Protein AF-A0A9E0HEN8-F1 (afdb_monomer)

Foldseek 3Di:
DDPQLVLLLLLLVLQLVQCVVPCLLQVQLNLLSVLLNVLSVPDPDVVSSCQQCLNVFSNVLSLLLSLLLLQLVVCQVLQLLLSLVLSLLLNVLSVVDQHPVCNVVSNVVSNVVSVVSVVVSVLQLLLLLLLQLLLLQQVFPPDPCSVVVSVVSLVSSQQLLLQLVPPDPPDQLVSQLVSCPRSSNVLLAPDPDLLSSLSSVSSCVRCPPRDDHDHPDGDNSVVSSVVSVVVSVVVSVCSNVRRHDGHPDDFDWLVNVLVVLVCLLVPDDDQQLSVQLNVLSVVLSVPPPVPTGNSNSSSRCLNVLSVLSNLLRSVLSVLVVQCVVCVQAPDPQSVVLSVVLVVQSVSRRDSSSSSSSSVVSVSSVVSVVSHLSCLQSHLCSQVLSLLLVVLDVVSVVSNVVSLVSSCSNNDLDCCVCVPPLNLVLLQLLFDDDPPQVRHPPSSVVSNVSSVSNCVRPVPPTQHSVNSSVVSVVSSPPDDDDDPDADDDPNDGDPPVVSPDDPPDDDPDPDDDDDDDD

Structure (mmCIF, N/CA/C/O backbone):
data_AF-A0A9E0HEN8-F1
#
_entry.id   AF-A0A9E0HEN8-F1
#
loop_
_atom_site.group_PDB
_atom_site.id
_atom_site.type_symbol
_atom_site.label_atom_id
_atom_site.label_alt_id
_atom_site.label_comp_id
_atom_site.label_asym_id
_atom_site.label_entity_id
_atom_site.label_seq_id
_atom_site.pdbx_PDB_ins_code
_atom_site.Cartn_x
_atom_site.Cartn_y
_atom_site.Cartn_z
_atom_site.occupancy
_atom_site.B_iso_or_equiv
_atom_site.auth_seq_id
_atom_site.auth_comp_id
_atom_site.auth_asym_id
_atom_site.auth_atom_id
_atom_site.pdbx_PDB_model_num
ATOM 1 N N . MET A 1 1 ? 23.221 -12.066 -31.548 1.00 74.56 1 MET A N 1
ATOM 2 C CA . MET A 1 1 ? 22.450 -11.190 -30.637 1.00 74.56 1 MET A CA 1
ATOM 3 C C . MET A 1 1 ? 23.371 -10.769 -29.507 1.00 74.56 1 MET A C 1
ATOM 5 O O . MET A 1 1 ? 23.983 -11.650 -28.917 1.00 74.56 1 MET A O 1
ATOM 9 N N . HIS A 1 2 ? 23.525 -9.465 -29.262 1.00 90.44 2 HIS A N 1
ATOM 10 C CA . HIS A 1 2 ? 24.401 -8.947 -28.205 1.00 90.44 2 HIS A CA 1
ATOM 11 C C . HIS A 1 2 ? 23.978 -9.501 -26.824 1.00 90.44 2 HIS A C 1
ATOM 13 O O . HIS A 1 2 ? 22.771 -9.496 -26.555 1.00 90.44 2 HIS A O 1
ATOM 19 N N . PRO A 1 3 ? 24.902 -9.958 -25.950 1.00 90.31 3 PRO A N 1
ATOM 20 C CA . PRO A 1 3 ? 24.558 -10.541 -24.646 1.00 90.31 3 PRO A CA 1
ATOM 21 C C . PRO A 1 3 ? 23.656 -9.646 -23.788 1.00 90.31 3 PRO A C 1
ATOM 23 O O . PRO A 1 3 ? 22.606 -10.096 -23.345 1.00 90.31 3 PRO A O 1
ATOM 26 N N . ALA A 1 4 ? 23.978 -8.353 -23.665 1.00 91.25 4 ALA A N 1
ATOM 27 C CA . ALA A 1 4 ? 23.148 -7.399 -22.920 1.00 91.25 4 ALA A CA 1
ATOM 28 C C . ALA A 1 4 ? 21.708 -7.280 -23.460 1.00 91.25 4 ALA A C 1
ATOM 30 O O . ALA A 1 4 ? 20.762 -7.220 -22.682 1.00 91.25 4 ALA A O 1
ATOM 31 N N . LEU A 1 5 ? 21.508 -7.328 -24.785 1.00 94.31 5 LEU A N 1
ATOM 32 C CA . LEU A 1 5 ? 20.167 -7.266 -25.377 1.00 94.31 5 LEU A CA 1
ATOM 33 C C . LEU A 1 5 ? 19.386 -8.574 -25.167 1.00 94.31 5 LEU A C 1
ATOM 35 O O . LEU A 1 5 ? 18.181 -8.541 -24.922 1.00 94.31 5 LEU A O 1
ATOM 39 N N . ARG A 1 6 ? 20.063 -9.731 -25.225 1.00 96.12 6 ARG A N 1
ATOM 40 C CA . ARG A 1 6 ? 19.469 -11.026 -24.845 1.00 96.12 6 ARG A CA 1
ATOM 41 C C . ARG A 1 6 ? 18.992 -10.988 -23.396 1.00 96.12 6 ARG A C 1
ATOM 43 O O . ARG A 1 6 ? 17.857 -11.363 -23.118 1.00 96.12 6 ARG A O 1
ATOM 50 N N . ASP A 1 7 ? 19.858 -10.543 -22.496 1.00 96.25 7 ASP A N 1
ATOM 51 C CA . ASP A 1 7 ? 19.589 -10.540 -21.063 1.00 96.25 7 ASP A CA 1
ATOM 52 C C . ASP A 1 7 ? 18.514 -9.501 -20.698 1.00 96.25 7 ASP A C 1
ATOM 54 O O . ASP A 1 7 ? 17.662 -9.770 -19.857 1.00 96.25 7 ASP A O 1
ATOM 58 N N . HIS A 1 8 ? 18.458 -8.369 -21.408 1.00 95.88 8 HIS A N 1
ATOM 59 C CA . HIS A 1 8 ? 17.358 -7.408 -21.305 1.00 95.88 8 HIS A CA 1
ATOM 60 C C . HIS A 1 8 ? 16.007 -8.019 -21.705 1.00 95.88 8 HIS A C 1
ATOM 62 O O . HIS A 1 8 ? 15.035 -7.903 -20.964 1.00 95.88 8 HIS A O 1
ATOM 68 N N . ARG A 1 9 ? 15.937 -8.741 -22.832 1.00 97.31 9 ARG A N 1
ATOM 69 C CA . ARG A 1 9 ? 14.707 -9.441 -23.250 1.00 97.31 9 ARG A CA 1
ATOM 70 C C . ARG A 1 9 ? 14.284 -10.511 -22.241 1.00 97.31 9 ARG A C 1
ATOM 72 O O . ARG A 1 9 ? 13.097 -10.644 -21.960 1.00 97.31 9 ARG A O 1
ATOM 79 N N . ARG A 1 10 ? 15.247 -11.244 -21.670 1.00 97.56 10 ARG A N 1
ATOM 80 C CA . ARG A 1 10 ? 14.995 -12.206 -20.587 1.00 97.56 10 ARG A CA 1
ATOM 81 C C . ARG A 1 10 ? 14.418 -11.509 -19.354 1.00 97.56 10 ARG A C 1
ATOM 83 O O . ARG A 1 10 ? 13.423 -11.979 -18.815 1.00 97.56 10 ARG A O 1
ATOM 90 N N . TYR A 1 11 ? 14.993 -10.378 -18.948 1.00 97.56 11 TYR A N 1
ATOM 91 C CA . TYR A 1 11 ? 14.490 -9.598 -17.820 1.00 97.56 11 TYR A CA 1
ATOM 92 C C . TYR A 1 11 ? 13.046 -9.130 -18.039 1.00 97.56 11 TYR A C 1
ATOM 94 O O . TYR A 1 11 ? 12.200 -9.337 -17.175 1.00 97.56 11 TYR A O 1
ATOM 102 N N . LEU A 1 12 ? 12.725 -8.594 -19.221 1.00 98.06 12 LEU A N 1
ATOM 103 C CA . LEU A 1 12 ? 11.354 -8.197 -19.567 1.00 98.06 12 LEU A CA 1
ATOM 104 C C . LEU A 1 12 ? 10.369 -9.374 -19.530 1.00 98.06 12 LEU A C 1
ATOM 106 O O . LEU A 1 12 ? 9.242 -9.224 -19.053 1.00 98.06 12 LEU A O 1
ATOM 110 N N . ALA A 1 13 ? 10.788 -10.554 -19.995 1.00 98.25 13 ALA A N 1
ATOM 111 C CA . ALA A 1 13 ? 9.976 -11.764 -19.915 1.00 98.25 13 ALA A CA 1
A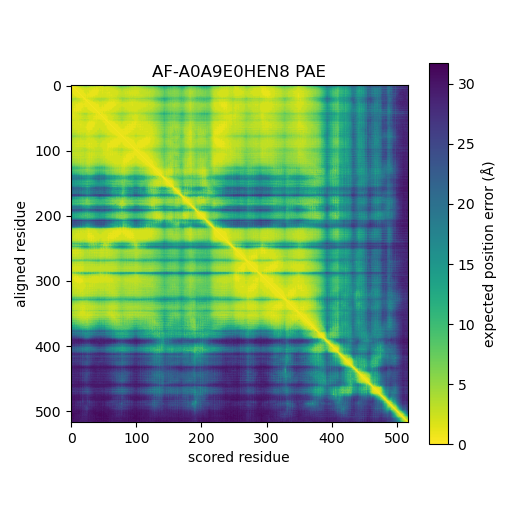TOM 112 C C . ALA A 1 13 ? 9.740 -12.202 -18.459 1.00 98.25 13 ALA A C 1
ATOM 114 O O . ALA A 1 13 ? 8.614 -12.548 -18.110 1.00 98.25 13 ALA A O 1
ATOM 115 N N . ALA A 1 14 ? 10.766 -12.130 -17.605 1.00 97.56 14 ALA A N 1
ATOM 116 C CA . ALA A 1 14 ? 10.650 -12.432 -16.180 1.00 97.56 14 ALA A CA 1
ATOM 117 C C . ALA A 1 14 ? 9.677 -11.475 -15.471 1.00 97.56 14 ALA A C 1
ATOM 119 O O . ALA A 1 14 ? 8.784 -11.928 -14.758 1.00 97.56 14 ALA A O 1
ATOM 120 N N . LEU A 1 15 ? 9.784 -10.167 -15.733 1.00 97.00 15 LEU A N 1
ATOM 121 C CA . LEU A 1 15 ? 8.853 -9.163 -15.207 1.00 97.00 15 LEU A CA 1
ATOM 122 C C . LEU A 1 15 ? 7.414 -9.409 -15.674 1.00 97.00 15 LEU A C 1
ATOM 124 O O . LEU A 1 15 ? 6.480 -9.332 -14.881 1.00 97.00 15 LEU A O 1
ATOM 128 N N . THR A 1 16 ? 7.236 -9.746 -16.954 1.00 98.00 16 THR A N 1
ATOM 129 C CA . THR A 1 16 ? 5.915 -10.061 -17.516 1.00 98.00 16 THR A CA 1
ATOM 130 C C . THR A 1 16 ? 5.322 -11.299 -16.852 1.00 98.00 16 THR A C 1
ATOM 132 O O . THR A 1 16 ? 4.150 -11.293 -16.494 1.00 98.00 16 THR A O 1
ATOM 135 N N . ALA A 1 17 ? 6.124 -12.345 -16.644 1.00 96.94 17 ALA A N 1
ATOM 136 C CA . ALA A 1 17 ? 5.682 -13.563 -15.974 1.00 96.94 17 ALA A CA 1
ATOM 137 C C . ALA A 1 17 ? 5.299 -13.320 -14.505 1.00 96.94 17 ALA A C 1
ATOM 139 O O . ALA A 1 17 ? 4.325 -13.909 -14.038 1.00 96.94 17 ALA A O 1
ATOM 140 N N . ALA A 1 18 ? 6.023 -12.448 -13.795 1.00 94.56 18 ALA A N 1
ATOM 141 C CA . ALA A 1 18 ? 5.683 -12.061 -12.428 1.00 94.56 18 ALA A CA 1
ATOM 142 C C . ALA A 1 18 ? 4.347 -11.296 -12.374 1.00 94.56 18 ALA A C 1
ATOM 144 O O . ALA A 1 18 ? 3.467 -11.657 -11.600 1.00 94.56 18 ALA A O 1
ATOM 145 N N . ALA A 1 19 ? 4.154 -10.306 -13.252 1.00 94.50 19 ALA A N 1
ATOM 146 C CA . ALA A 1 19 ? 2.937 -9.491 -13.303 1.00 94.50 19 ALA A CA 1
ATOM 147 C C . ALA A 1 19 ? 1.709 -10.224 -13.891 1.00 94.50 19 ALA A C 1
ATOM 149 O O . ALA A 1 19 ? 0.567 -9.849 -13.635 1.00 94.50 19 ALA A O 1
ATOM 150 N N . ALA A 1 20 ? 1.908 -11.281 -14.684 1.00 93.25 20 ALA A N 1
ATOM 151 C CA . ALA A 1 20 ? 0.817 -12.007 -15.338 1.00 93.25 20 ALA A CA 1
ATOM 152 C C . ALA A 1 20 ? -0.076 -12.809 -14.373 1.00 93.25 20 ALA A C 1
ATOM 154 O O . ALA A 1 20 ? -1.171 -13.204 -14.773 1.00 93.25 20 ALA A O 1
ATOM 155 N N . GLY A 1 21 ? 0.368 -13.052 -13.132 1.00 88.94 21 GLY A N 1
ATOM 156 C CA . GLY A 1 21 ? -0.444 -13.718 -12.108 1.00 88.94 21 GLY A CA 1
ATOM 157 C C . GLY A 1 21 ? -1.669 -12.901 -11.685 1.00 88.94 21 GLY A C 1
ATOM 158 O O . GLY A 1 21 ? -2.713 -13.478 -11.402 1.00 88.94 21 GLY A O 1
ATOM 159 N N . GLU A 1 22 ? -1.562 -11.569 -11.726 1.00 89.88 22 GLU A N 1
ATOM 160 C CA . GLU A 1 22 ? -2.592 -10.625 -11.272 1.00 89.88 22 GLU A CA 1
ATOM 161 C C . GLU A 1 22 ? -2.809 -9.494 -12.304 1.00 89.88 22 GLU A C 1
ATOM 163 O O . GLU A 1 22 ? -2.534 -8.318 -12.046 1.00 89.88 22 GLU A O 1
ATOM 168 N N . PRO A 1 23 ? -3.312 -9.802 -13.514 1.00 89.56 23 PRO A N 1
ATOM 169 C CA . PRO A 1 23 ? -3.282 -8.873 -14.648 1.00 89.56 23 PRO A CA 1
ATOM 170 C C . PRO A 1 23 ? -4.158 -7.624 -14.471 1.00 89.56 23 PRO A C 1
ATOM 172 O O . PRO A 1 23 ? -3.916 -6.605 -15.115 1.00 89.56 23 PRO A O 1
ATOM 175 N N . LEU A 1 24 ? -5.183 -7.684 -13.613 1.00 87.94 24 LEU A N 1
ATOM 176 C CA . LEU A 1 24 ? -6.015 -6.521 -13.281 1.00 87.94 24 LEU A CA 1
ATOM 177 C C . LEU A 1 24 ? -5.297 -5.551 -12.339 1.00 87.94 24 LEU A C 1
ATOM 179 O O . LEU A 1 24 ? -5.500 -4.337 -12.436 1.00 87.94 24 LEU A O 1
ATOM 183 N N . THR A 1 25 ? -4.469 -6.089 -11.444 1.00 88.62 25 THR A N 1
ATOM 184 C CA . THR A 1 25 ? -3.629 -5.314 -10.529 1.00 88.62 25 THR A CA 1
ATOM 185 C C . THR A 1 25 ? -2.500 -4.645 -11.298 1.00 88.62 25 THR A C 1
ATOM 187 O O . THR A 1 25 ? -2.259 -3.466 -11.085 1.00 88.62 25 THR A O 1
ATOM 190 N N . HIS A 1 26 ? -1.897 -5.357 -12.255 1.00 94.38 26 HIS A N 1
ATOM 191 C CA . HIS A 1 26 ? -0.709 -4.916 -13.001 1.00 94.38 26 HIS A CA 1
ATOM 192 C C . HIS A 1 26 ? -1.011 -4.384 -14.409 1.00 94.38 26 HIS A C 1
ATOM 194 O O . HIS A 1 26 ? -0.196 -4.502 -15.327 1.00 94.38 26 HIS A O 1
ATOM 200 N N . ALA A 1 27 ? -2.211 -3.851 -14.639 1.00 96.19 27 ALA A N 1
ATOM 201 C CA . ALA A 1 27 ? -2.672 -3.497 -15.982 1.00 96.19 27 ALA A CA 1
ATOM 202 C C . ALA A 1 27 ? -1.801 -2.419 -16.661 1.00 96.19 27 ALA A C 1
ATOM 204 O O . ALA A 1 27 ? -1.588 -2.466 -17.877 1.00 96.19 27 ALA A O 1
ATOM 205 N N . ASN A 1 28 ? -1.306 -1.433 -15.906 1.00 97.75 28 ASN A N 1
ATOM 206 C CA . ASN A 1 28 ? -0.424 -0.389 -16.430 1.00 97.75 28 ASN A CA 1
ATOM 207 C C . ASN A 1 28 ? 0.998 -0.909 -16.648 1.00 97.75 28 ASN A C 1
ATOM 209 O O . ASN A 1 28 ? 1.594 -0.647 -17.695 1.00 97.75 28 ASN A O 1
ATOM 213 N N . GLN A 1 29 ? 1.520 -1.675 -15.694 1.00 97.12 29 GLN A N 1
ATOM 214 C CA . GLN A 1 29 ? 2.830 -2.305 -15.765 1.00 97.12 29 GLN A CA 1
ATOM 215 C C . GLN A 1 29 ? 2.923 -3.262 -16.959 1.00 97.12 29 GLN A C 1
ATOM 217 O O . GLN A 1 29 ? 3.885 -3.192 -17.719 1.00 97.12 29 GLN A O 1
ATOM 222 N N . LEU A 1 30 ? 1.909 -4.102 -17.189 1.00 98.12 30 LEU A N 1
ATOM 223 C CA . LEU A 1 30 ? 1.854 -5.019 -18.331 1.00 98.12 30 LEU A CA 1
ATOM 224 C C . LEU A 1 30 ? 1.799 -4.276 -19.673 1.00 98.12 30 LEU A C 1
ATOM 226 O O . LEU A 1 30 ? 2.466 -4.682 -20.625 1.00 98.12 30 LEU A O 1
ATOM 230 N N . ALA A 1 31 ? 1.060 -3.164 -19.756 1.00 98.06 31 ALA A N 1
ATOM 231 C CA . ALA A 1 31 ? 1.034 -2.332 -20.960 1.00 98.06 31 ALA A CA 1
ATOM 232 C C . ALA A 1 31 ? 2.411 -1.708 -21.253 1.00 98.06 31 ALA A C 1
ATOM 234 O O . ALA A 1 31 ? 2.868 -1.723 -22.399 1.00 98.06 31 ALA A O 1
ATOM 235 N N . ALA A 1 32 ? 3.103 -1.217 -20.221 1.00 97.69 32 ALA A N 1
ATOM 236 C CA . ALA A 1 32 ? 4.467 -0.721 -20.359 1.00 97.69 32 ALA A CA 1
ATOM 237 C C . ALA A 1 32 ? 5.447 -1.841 -20.746 1.00 97.69 32 ALA A C 1
ATOM 239 O O . ALA A 1 32 ? 6.228 -1.664 -21.673 1.00 97.69 32 ALA A O 1
ATOM 240 N N . LEU A 1 33 ? 5.366 -3.023 -20.127 1.00 97.88 33 LEU A N 1
ATOM 241 C CA . LEU A 1 33 ? 6.206 -4.175 -20.481 1.00 97.88 33 LEU A CA 1
ATOM 242 C C . LEU A 1 33 ? 6.021 -4.613 -21.936 1.00 97.88 33 LEU A C 1
ATOM 244 O O . LEU A 1 33 ? 7.002 -4.945 -22.598 1.00 97.88 33 LEU A O 1
ATOM 248 N N . ALA A 1 34 ? 4.795 -4.564 -22.462 1.00 98.06 34 ALA A N 1
ATOM 249 C CA . ALA A 1 34 ? 4.535 -4.845 -23.871 1.00 98.06 34 ALA A CA 1
ATOM 250 C C . ALA A 1 34 ? 5.247 -3.841 -24.799 1.00 98.06 34 ALA A C 1
ATOM 252 O O . ALA A 1 34 ? 5.861 -4.249 -25.789 1.00 98.06 34 ALA A O 1
ATOM 253 N N . ARG A 1 35 ? 5.229 -2.542 -24.457 1.00 97.12 35 ARG A N 1
ATOM 254 C CA . ARG A 1 35 ? 6.011 -1.510 -25.161 1.00 97.12 35 ARG A CA 1
ATOM 255 C C . ARG A 1 35 ? 7.508 -1.810 -25.083 1.00 97.12 35 ARG A C 1
ATOM 257 O O . ARG A 1 35 ? 8.172 -1.830 -26.116 1.00 97.12 35 ARG A O 1
ATOM 264 N N . GLU A 1 36 ? 8.038 -2.063 -23.888 1.00 97.50 36 GLU A N 1
ATOM 265 C CA . GLU A 1 36 ? 9.470 -2.324 -23.695 1.00 97.50 36 GLU A CA 1
ATOM 266 C C . GLU A 1 36 ? 9.933 -3.576 -24.449 1.00 97.50 36 GLU A C 1
ATOM 268 O O . GLU A 1 36 ? 10.997 -3.576 -25.066 1.00 97.50 36 GLU A O 1
ATOM 273 N N . ALA A 1 37 ? 9.111 -4.627 -24.489 1.00 97.69 37 ALA A N 1
ATOM 274 C CA . ALA A 1 37 ? 9.397 -5.828 -25.265 1.00 97.69 37 ALA A CA 1
ATOM 275 C C . ALA A 1 37 ? 9.462 -5.534 -26.773 1.00 97.69 37 ALA A C 1
ATOM 277 O O . ALA A 1 37 ? 10.357 -6.039 -27.456 1.00 97.69 37 ALA A O 1
ATOM 278 N N . ALA A 1 38 ? 8.565 -4.687 -27.292 1.00 97.19 38 ALA A N 1
ATOM 279 C CA . ALA A 1 38 ? 8.594 -4.254 -28.689 1.00 97.19 38 ALA A CA 1
ATOM 280 C C . ALA A 1 38 ? 9.843 -3.410 -29.006 1.00 97.19 38 ALA A C 1
ATOM 282 O O . ALA A 1 38 ? 10.507 -3.654 -30.016 1.00 97.19 38 ALA A O 1
ATOM 283 N N . VAL A 1 39 ? 10.214 -2.481 -28.117 1.00 96.25 39 VAL A N 1
ATOM 284 C CA . VAL A 1 39 ? 11.452 -1.689 -28.225 1.00 96.25 39 VAL A CA 1
ATOM 285 C C . VAL A 1 39 ? 12.677 -2.605 -28.253 1.00 96.25 39 VAL A C 1
ATOM 287 O O . VAL A 1 39 ? 13.503 -2.518 -29.162 1.00 96.25 39 VAL A O 1
ATOM 290 N N . ALA A 1 40 ? 12.767 -3.540 -27.307 1.00 96.44 40 ALA A N 1
ATOM 291 C CA . ALA A 1 40 ? 13.870 -4.486 -27.222 1.00 96.44 40 ALA A CA 1
ATOM 292 C C . ALA A 1 40 ? 13.939 -5.428 -28.431 1.00 96.44 40 ALA A C 1
ATOM 294 O O . ALA A 1 40 ? 15.031 -5.851 -28.816 1.00 96.44 40 ALA A O 1
ATOM 295 N N . ALA A 1 41 ? 12.800 -5.786 -29.031 1.00 96.81 41 ALA A N 1
ATOM 296 C CA . ALA A 1 41 ? 12.740 -6.602 -30.240 1.00 96.81 41 ALA A CA 1
ATOM 297 C C . ALA A 1 41 ? 13.266 -5.850 -31.475 1.00 96.81 41 ALA A C 1
ATOM 299 O O . ALA A 1 41 ? 13.999 -6.442 -32.268 1.00 96.81 41 ALA A O 1
ATOM 300 N N . ALA A 1 42 ? 12.931 -4.562 -31.603 1.00 96.44 42 ALA A N 1
ATOM 301 C CA . ALA A 1 42 ? 13.301 -3.717 -32.738 1.00 96.44 42 ALA A CA 1
ATOM 302 C C . ALA A 1 42 ? 14.726 -3.133 -32.658 1.00 96.44 42 ALA A C 1
ATOM 304 O O . ALA A 1 42 ? 15.290 -2.756 -33.684 1.00 96.44 42 ALA A O 1
ATOM 305 N N . ALA A 1 43 ? 15.313 -3.041 -31.462 1.00 96.50 43 ALA A N 1
ATOM 306 C CA . ALA A 1 43 ? 16.634 -2.451 -31.267 1.00 96.50 43 ALA A CA 1
ATOM 307 C C . ALA A 1 43 ? 17.761 -3.256 -31.945 1.00 96.50 43 ALA A C 1
ATOM 309 O O . ALA A 1 43 ? 17.854 -4.477 -31.799 1.00 96.50 43 ALA A O 1
ATOM 310 N N . ALA A 1 44 ? 18.657 -2.549 -32.642 1.00 95.12 44 ALA A N 1
ATOM 311 C CA . ALA A 1 44 ? 19.827 -3.138 -33.296 1.00 95.12 44 ALA A CA 1
ATOM 312 C C . ALA A 1 44 ? 20.940 -3.519 -32.300 1.00 95.12 44 ALA A C 1
ATOM 314 O O . ALA A 1 44 ? 21.654 -4.503 -32.503 1.00 95.12 44 ALA A O 1
ATOM 315 N N . ASP A 1 45 ? 21.064 -2.759 -31.211 1.00 93.69 45 ASP A N 1
ATOM 316 C CA . ASP A 1 45 ? 22.078 -2.919 -30.171 1.00 93.69 45 ASP A CA 1
ATOM 317 C C . ASP A 1 45 ? 21.547 -2.432 -28.797 1.00 93.69 45 ASP A C 1
ATOM 319 O O . ASP A 1 45 ? 20.444 -1.873 -28.718 1.00 93.69 45 ASP A O 1
ATOM 323 N N . PRO A 1 46 ? 22.277 -2.671 -27.688 1.00 91.81 46 PRO A N 1
ATOM 324 C CA . PRO A 1 46 ? 21.845 -2.244 -26.355 1.00 91.81 46 PRO A CA 1
ATOM 325 C C . PRO A 1 46 ? 21.710 -0.726 -26.195 1.00 91.81 46 PRO A C 1
ATOM 327 O O . PRO A 1 46 ? 20.804 -0.275 -25.498 1.00 91.81 46 PRO A O 1
ATOM 330 N N . ALA A 1 47 ? 22.564 0.070 -26.842 1.00 92.19 47 ALA A N 1
ATOM 331 C CA . ALA A 1 47 ? 22.533 1.526 -26.722 1.00 92.19 47 ALA A CA 1
ATOM 332 C C . ALA A 1 47 ? 21.267 2.105 -27.370 1.00 92.19 47 ALA A C 1
ATOM 334 O O . ALA A 1 47 ? 20.568 2.911 -26.754 1.00 92.19 47 ALA A O 1
ATOM 335 N N . ALA A 1 48 ? 20.916 1.627 -28.566 1.00 93.62 48 ALA A N 1
ATOM 336 C CA . ALA A 1 48 ? 19.668 1.947 -29.246 1.00 93.62 48 ALA A CA 1
ATOM 337 C C . ALA A 1 48 ? 18.449 1.502 -28.423 1.00 93.62 48 ALA A C 1
ATOM 339 O O . ALA A 1 48 ? 17.480 2.251 -28.308 1.00 93.62 48 ALA A O 1
ATOM 340 N N . CYS A 1 49 ? 18.512 0.317 -27.802 1.00 94.56 49 CYS A N 1
ATOM 341 C CA . CYS A 1 49 ? 17.459 -0.170 -26.910 1.00 94.56 49 CYS A CA 1
ATOM 342 C C . CYS A 1 49 ? 17.252 0.774 -25.719 1.00 94.56 49 CYS A C 1
ATOM 344 O O . CYS A 1 49 ? 16.126 1.189 -25.455 1.00 94.56 49 CYS A O 1
ATOM 346 N N . ARG A 1 50 ? 18.330 1.158 -25.026 1.00 92.69 50 ARG A N 1
ATOM 347 C CA . ARG A 1 50 ? 18.271 2.075 -23.878 1.00 92.69 50 ARG A CA 1
ATOM 348 C C . ARG A 1 50 ? 17.743 3.449 -24.263 1.00 92.69 50 ARG A C 1
ATOM 350 O O . ARG A 1 50 ? 16.864 3.967 -23.580 1.00 92.69 50 ARG A O 1
ATOM 357 N N . ALA A 1 51 ? 18.228 4.004 -25.373 1.00 92.50 51 ALA A N 1
ATOM 358 C CA . ALA A 1 51 ? 17.781 5.297 -25.880 1.00 92.50 51 ALA A CA 1
ATOM 359 C C . ALA A 1 51 ? 16.287 5.300 -26.239 1.00 92.50 51 ALA A C 1
ATOM 361 O O . ALA A 1 51 ? 15.593 6.262 -25.930 1.00 92.50 51 ALA A O 1
ATOM 362 N N . ALA A 1 52 ? 15.776 4.225 -26.850 1.00 93.44 52 ALA A N 1
ATOM 363 C CA . ALA A 1 52 ? 14.360 4.096 -27.203 1.00 93.44 52 ALA A CA 1
ATOM 364 C C . ALA A 1 52 ? 13.454 3.761 -25.995 1.00 93.44 52 ALA A C 1
ATOM 366 O O . ALA A 1 52 ? 12.286 4.159 -25.944 1.00 93.44 52 ALA A O 1
ATOM 367 N N . SER A 1 53 ? 13.992 3.034 -25.015 1.00 93.25 53 SER A N 1
ATOM 368 C CA . SER A 1 53 ? 13.298 2.655 -23.782 1.00 93.25 53 SER A CA 1
ATOM 369 C C . SER A 1 53 ? 13.195 3.822 -22.793 1.00 93.25 53 SER A C 1
ATOM 371 O O . SER A 1 53 ? 12.179 3.963 -22.117 1.00 93.25 53 SER A O 1
ATOM 373 N N . GLY A 1 54 ? 14.220 4.680 -22.726 1.00 93.44 54 GLY A N 1
ATOM 374 C CA . GLY A 1 54 ? 14.372 5.644 -21.635 1.00 93.44 54 GLY A CA 1
ATOM 375 C C . GLY A 1 54 ? 14.718 4.939 -20.320 1.00 93.44 54 GLY A C 1
ATOM 376 O O . GLY A 1 54 ? 14.155 5.265 -19.281 1.00 93.44 54 GLY A O 1
ATOM 377 N N . ASP A 1 55 ? 15.579 3.916 -20.383 1.00 92.12 55 ASP A N 1
ATOM 378 C CA . ASP A 1 55 ? 15.961 3.063 -19.246 1.00 92.12 55 ASP A CA 1
ATOM 379 C C . ASP A 1 55 ? 14.755 2.491 -18.464 1.00 92.12 55 ASP A C 1
ATOM 381 O O . ASP A 1 55 ? 14.710 2.552 -17.236 1.00 92.12 55 ASP A O 1
ATOM 385 N N . LEU A 1 56 ? 13.760 1.926 -19.159 1.00 93.62 56 LEU A N 1
ATOM 386 C CA . LEU A 1 56 ? 12.559 1.316 -18.561 1.00 93.62 56 LEU A CA 1
ATOM 387 C C . LEU A 1 56 ? 11.711 2.281 -17.714 1.00 93.62 56 LEU A C 1
ATOM 389 O O . LEU A 1 56 ? 10.998 1.861 -16.799 1.00 93.62 56 LEU A O 1
ATOM 393 N N . PHE A 1 57 ? 11.767 3.581 -18.000 1.00 94.88 57 PHE A N 1
ATOM 394 C CA . PHE A 1 57 ? 11.025 4.576 -17.233 1.00 94.88 57 PHE A CA 1
ATOM 395 C C . PHE A 1 57 ? 9.504 4.355 -17.261 1.00 94.88 57 PHE A C 1
ATOM 397 O O . PHE A 1 57 ? 8.859 4.393 -16.214 1.00 94.88 57 PHE A O 1
ATOM 404 N N . GLU A 1 58 ? 8.926 4.038 -18.425 1.00 96.19 58 GLU A N 1
ATOM 405 C CA . GLU A 1 58 ? 7.481 3.778 -18.527 1.00 96.19 58 GLU A CA 1
ATOM 406 C C . GLU A 1 58 ? 7.057 2.530 -17.743 1.00 96.19 58 GLU A C 1
ATOM 408 O O . GLU A 1 58 ? 5.952 2.491 -17.205 1.00 96.19 58 GLU A O 1
ATOM 413 N N . TYR A 1 59 ? 7.938 1.532 -17.613 1.00 95.50 59 TYR A N 1
ATOM 414 C CA . TYR A 1 59 ? 7.701 0.377 -16.746 1.00 95.50 59 TYR A CA 1
ATOM 415 C C . TYR A 1 59 ? 7.623 0.789 -15.269 1.00 95.50 59 TYR A C 1
ATOM 417 O O . TYR A 1 59 ? 6.671 0.418 -14.579 1.00 95.50 59 TYR A O 1
ATOM 425 N N . ALA A 1 60 ? 8.583 1.592 -14.795 1.00 94.38 60 ALA A N 1
ATOM 426 C CA . ALA A 1 60 ? 8.595 2.086 -13.418 1.00 94.38 60 ALA A CA 1
ATOM 427 C C . ALA A 1 60 ? 7.356 2.945 -13.116 1.00 94.38 60 ALA A C 1
ATOM 429 O O . ALA A 1 60 ? 6.695 2.747 -12.094 1.00 94.38 60 ALA A O 1
ATOM 430 N N . ARG A 1 61 ? 6.991 3.843 -14.041 1.00 96.44 61 ARG A N 1
ATOM 431 C CA . ARG A 1 61 ? 5.762 4.635 -13.940 1.00 96.44 61 ARG A CA 1
ATOM 432 C C . ARG A 1 61 ? 4.524 3.738 -13.929 1.00 96.44 61 ARG A C 1
ATOM 434 O O . ARG A 1 61 ? 3.672 3.919 -13.068 1.00 96.44 61 ARG A O 1
ATOM 441 N N . GLY A 1 62 ? 4.427 2.761 -14.832 1.00 96.88 62 GLY A N 1
ATOM 442 C CA . GLY A 1 62 ? 3.296 1.832 -14.909 1.00 96.88 62 GLY A CA 1
ATOM 443 C C . GLY A 1 62 ? 3.047 1.092 -13.594 1.00 96.88 62 GLY A C 1
ATOM 444 O O . GLY A 1 62 ? 1.925 1.111 -13.092 1.00 96.88 62 GLY A O 1
ATOM 445 N N . ALA A 1 63 ? 4.101 0.542 -12.985 1.00 94.69 63 ALA A N 1
ATOM 446 C CA . ALA A 1 63 ? 4.014 -0.108 -11.676 1.00 94.69 63 ALA A CA 1
ATOM 447 C C . ALA A 1 63 ? 3.543 0.854 -10.564 1.00 94.69 63 ALA A C 1
ATOM 449 O O . ALA A 1 63 ? 2.751 0.476 -9.700 1.00 94.69 63 ALA A O 1
ATOM 450 N N . TRP A 1 64 ? 3.987 2.116 -10.594 1.00 95.81 64 TRP A N 1
ATOM 451 C CA . TRP A 1 64 ? 3.542 3.133 -9.637 1.00 95.81 64 TRP A CA 1
ATOM 452 C C . TRP A 1 64 ? 2.064 3.508 -9.821 1.00 95.81 64 TRP A C 1
ATOM 454 O O . TRP A 1 64 ? 1.329 3.640 -8.843 1.00 95.81 64 TRP A O 1
ATOM 464 N N . LEU A 1 65 ? 1.596 3.635 -11.067 1.00 97.25 65 LEU A N 1
ATOM 465 C CA . LEU A 1 65 ? 0.186 3.905 -11.371 1.00 97.25 65 LEU A CA 1
ATOM 466 C C . LEU A 1 65 ? -0.726 2.767 -10.900 1.00 97.25 65 LEU A C 1
ATOM 468 O O . LEU A 1 65 ? -1.786 3.035 -10.335 1.00 97.25 65 LEU A O 1
ATOM 472 N N . ASP A 1 66 ? -0.314 1.514 -11.103 1.00 96.25 66 ASP A N 1
ATOM 473 C CA . ASP A 1 66 ? -1.039 0.335 -10.617 1.00 96.25 66 ASP A CA 1
ATOM 474 C C . ASP A 1 66 ? -1.178 0.346 -9.093 1.00 96.25 66 ASP A C 1
ATOM 476 O O . ASP A 1 66 ? -2.290 0.206 -8.573 1.00 96.25 66 ASP A O 1
ATOM 480 N N . ARG A 1 67 ? -0.081 0.640 -8.382 1.00 93.12 67 ARG A N 1
ATOM 481 C CA . ARG A 1 67 ? -0.088 0.833 -6.927 1.00 93.12 67 ARG A CA 1
ATOM 482 C C . ARG A 1 67 ? -1.113 1.895 -6.511 1.00 93.12 67 ARG A C 1
ATOM 484 O O . ARG A 1 67 ? -2.013 1.606 -5.726 1.00 93.12 67 ARG A O 1
ATOM 491 N N . LEU A 1 68 ? -1.040 3.103 -7.070 1.00 95.44 68 LEU A N 1
ATOM 492 C CA . LEU A 1 68 ? -1.941 4.204 -6.702 1.00 95.44 68 LEU A CA 1
ATOM 493 C C . LEU A 1 68 ? -3.418 3.909 -7.009 1.00 95.44 68 LEU A C 1
ATOM 495 O O . LEU A 1 68 ? -4.295 4.226 -6.202 1.00 95.44 68 LEU A O 1
ATOM 499 N N . LEU A 1 69 ? -3.714 3.278 -8.148 1.00 95.44 69 LEU A N 1
ATOM 500 C CA . LEU A 1 69 ? -5.082 2.895 -8.507 1.00 95.44 69 LEU A CA 1
ATOM 501 C C . LEU A 1 69 ? -5.634 1.821 -7.575 1.00 95.44 69 LEU A C 1
ATOM 503 O O . LEU A 1 69 ? -6.791 1.902 -7.163 1.00 95.44 69 LEU A O 1
ATOM 507 N N . ALA A 1 70 ? -4.826 0.828 -7.214 1.00 89.44 70 ALA A N 1
ATOM 508 C CA . ALA A 1 70 ? -5.240 -0.198 -6.274 1.00 89.44 70 ALA A CA 1
ATOM 509 C C . ALA A 1 70 ? -5.526 0.399 -4.881 1.00 89.44 70 ALA A C 1
ATOM 511 O O . ALA A 1 70 ? -6.559 0.085 -4.283 1.00 89.44 70 ALA A O 1
ATOM 512 N N . HIS A 1 71 ? -4.713 1.354 -4.413 1.00 88.88 71 HIS A N 1
ATOM 513 C CA . HIS A 1 71 ? -5.004 2.101 -3.183 1.00 88.88 71 HIS A CA 1
ATOM 514 C C . HIS A 1 71 ? -6.317 2.887 -3.286 1.00 88.88 71 HIS A C 1
ATOM 516 O O . HIS A 1 71 ? -7.137 2.844 -2.370 1.00 88.88 71 HIS A O 1
ATOM 522 N N . ALA A 1 72 ? -6.535 3.596 -4.396 1.00 92.31 72 ALA A N 1
ATOM 523 C CA . ALA A 1 72 ? -7.742 4.386 -4.618 1.00 92.31 72 ALA A CA 1
ATOM 524 C C . ALA A 1 72 ? -9.009 3.516 -4.690 1.00 92.31 72 ALA A C 1
ATOM 526 O O . ALA A 1 72 ? -10.059 3.919 -4.187 1.00 92.31 72 ALA A O 1
ATOM 527 N N . ARG A 1 73 ? -8.922 2.303 -5.252 1.00 89.69 73 ARG A N 1
ATOM 528 C CA . ARG A 1 73 ? -10.019 1.319 -5.261 1.00 89.69 73 ARG A CA 1
ATOM 529 C C . ARG A 1 73 ? -10.368 0.846 -3.858 1.00 89.69 73 ARG A C 1
ATOM 531 O O . ARG A 1 73 ? -11.544 0.861 -3.501 1.00 89.69 73 ARG A O 1
ATOM 538 N N . ILE A 1 74 ? -9.363 0.489 -3.054 1.00 84.56 74 ILE A N 1
ATOM 539 C CA . ILE A 1 74 ? -9.564 0.118 -1.646 1.00 84.56 74 ILE A CA 1
ATOM 540 C C . ILE A 1 74 ? -10.186 1.295 -0.890 1.00 84.56 74 ILE A C 1
ATOM 542 O O . ILE A 1 74 ? -11.210 1.127 -0.236 1.00 84.56 74 ILE A O 1
ATOM 546 N N . ALA A 1 75 ? -9.629 2.500 -1.027 1.00 86.00 75 ALA A N 1
ATOM 547 C CA . ALA A 1 75 ? -10.154 3.701 -0.386 1.00 86.00 75 ALA A CA 1
ATOM 548 C C . ALA A 1 75 ? -11.608 3.984 -0.799 1.00 86.00 75 ALA A C 1
ATOM 550 O O . ALA A 1 75 ? -12.449 4.226 0.057 1.00 86.00 75 ALA A O 1
ATOM 551 N N . THR A 1 76 ? -11.948 3.860 -2.082 1.00 87.81 76 THR A N 1
ATOM 552 C CA . THR A 1 76 ? -13.323 4.046 -2.575 1.00 87.81 76 THR A CA 1
ATOM 553 C C . THR A 1 76 ? -14.281 2.992 -2.022 1.00 87.81 76 THR A C 1
ATOM 555 O O . THR A 1 76 ? -15.373 3.344 -1.580 1.00 87.81 76 THR A O 1
ATOM 558 N N . ALA A 1 77 ? -13.883 1.715 -1.991 1.00 83.81 77 ALA A N 1
ATOM 559 C CA . ALA A 1 77 ? -14.680 0.643 -1.387 1.00 83.81 77 ALA A CA 1
ATOM 560 C C . ALA A 1 77 ? -14.907 0.872 0.117 1.00 83.81 77 ALA A C 1
ATOM 562 O O . ALA A 1 77 ? -15.958 0.532 0.659 1.00 83.81 77 ALA A O 1
ATOM 563 N N . MET A 1 78 ? -13.934 1.508 0.768 1.00 80.38 78 MET A N 1
ATOM 564 C CA . MET A 1 78 ? -14.009 1.937 2.155 1.00 80.38 78 MET A CA 1
ATOM 565 C C . MET A 1 78 ? -14.776 3.249 2.350 1.00 80.38 78 MET A C 1
ATOM 567 O O . MET A 1 78 ? -14.913 3.671 3.488 1.00 80.38 78 MET A O 1
ATOM 571 N N . ASP A 1 79 ? -15.311 3.893 1.308 1.00 82.31 79 ASP A N 1
ATOM 572 C CA . ASP A 1 79 ? -15.871 5.249 1.401 1.00 82.31 79 ASP A CA 1
ATOM 573 C C . ASP A 1 79 ? -14.852 6.234 2.017 1.00 82.31 79 ASP A C 1
ATOM 575 O O . ASP A 1 79 ? -15.176 6.986 2.919 1.00 82.31 79 ASP A O 1
ATOM 579 N N . ASP A 1 80 ? -13.585 6.218 1.597 1.00 85.56 80 ASP A N 1
ATOM 580 C CA . ASP A 1 80 ? -12.523 7.133 2.045 1.00 85.56 80 ASP A CA 1
ATOM 581 C C . ASP A 1 80 ? -12.147 8.114 0.914 1.00 85.56 80 ASP A C 1
ATOM 583 O O . ASP A 1 80 ? -11.241 7.853 0.105 1.00 85.56 80 ASP A O 1
ATOM 587 N N . PRO A 1 81 ? -12.855 9.255 0.807 1.00 88.94 81 PRO A N 1
ATOM 588 C CA . PRO A 1 81 ? -12.618 10.215 -0.265 1.00 88.94 81 PRO A CA 1
ATOM 589 C C . PRO A 1 81 ? -11.296 10.971 -0.096 1.00 88.94 81 PRO A C 1
ATOM 591 O O . PRO A 1 81 ? -10.736 11.433 -1.087 1.00 88.94 81 PRO A O 1
ATOM 594 N N . TRP A 1 82 ? -10.757 1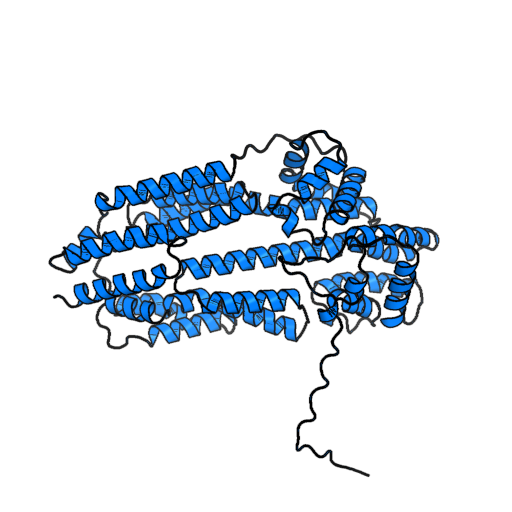1.073 1.124 1.00 90.38 82 TRP A N 1
ATOM 595 C CA . TRP A 1 82 ? -9.499 11.777 1.370 1.00 90.38 82 TRP A CA 1
ATOM 596 C C . TRP A 1 82 ? -8.301 10.958 0.901 1.00 90.38 82 TRP A C 1
ATOM 598 O O . TRP A 1 82 ? -7.469 11.489 0.171 1.00 90.38 82 TRP A O 1
ATOM 608 N N . THR A 1 83 ? -8.227 9.665 1.241 1.00 91.19 83 THR A N 1
ATOM 609 C CA . THR A 1 83 ? -7.165 8.809 0.691 1.00 91.19 83 THR A CA 1
ATOM 610 C C . THR A 1 83 ? -7.280 8.717 -0.828 1.00 91.19 83 THR A C 1
ATOM 612 O O . THR A 1 83 ? -6.266 8.818 -1.512 1.00 91.19 83 THR A O 1
ATOM 615 N N . THR A 1 84 ? -8.494 8.625 -1.380 1.00 93.81 84 THR A N 1
ATOM 616 C CA . THR A 1 84 ? -8.683 8.635 -2.841 1.00 93.81 84 THR A CA 1
ATOM 617 C C . THR A 1 84 ? -8.157 9.932 -3.474 1.00 93.81 84 THR A C 1
ATOM 619 O O . THR A 1 84 ? -7.463 9.885 -4.487 1.00 93.81 84 THR A O 1
ATOM 622 N N . GLN A 1 85 ? -8.405 11.089 -2.849 1.00 95.50 85 GLN A N 1
ATOM 623 C CA . GLN A 1 85 ? -7.869 12.376 -3.300 1.00 95.50 85 GLN A CA 1
ATOM 624 C C . GLN A 1 85 ? -6.338 12.454 -3.197 1.00 95.50 85 GLN A C 1
ATOM 626 O O . GLN A 1 85 ? -5.701 12.992 -4.101 1.00 95.50 85 GLN A O 1
ATOM 631 N N . ALA A 1 86 ? -5.739 11.907 -2.136 1.00 95.69 86 ALA A N 1
ATOM 632 C CA . ALA A 1 86 ? -4.285 11.832 -2.005 1.00 95.69 86 ALA A CA 1
ATOM 633 C C . ALA A 1 86 ? -3.666 11.030 -3.161 1.00 95.69 86 ALA A C 1
ATOM 635 O O . ALA A 1 86 ? -2.741 11.504 -3.817 1.00 95.69 86 ALA A O 1
ATOM 636 N N . MET A 1 87 ? -4.236 9.857 -3.465 1.00 97.12 87 MET A N 1
ATOM 637 C CA . MET A 1 87 ? -3.772 9.011 -4.571 1.00 97.12 87 MET A CA 1
ATOM 638 C C . MET A 1 87 ? -3.938 9.687 -5.931 1.00 97.12 87 MET A C 1
ATOM 640 O O . MET A 1 87 ? -3.091 9.495 -6.797 1.00 97.12 87 MET A O 1
ATOM 644 N N . ALA A 1 88 ? -4.979 10.502 -6.122 1.00 97.94 88 ALA A N 1
ATOM 645 C CA . ALA A 1 88 ? -5.145 11.278 -7.348 1.00 97.94 88 ALA A CA 1
ATOM 646 C C . ALA A 1 88 ? -4.013 12.298 -7.547 1.00 97.94 88 ALA A C 1
ATOM 648 O O . ALA A 1 88 ? -3.449 12.365 -8.635 1.00 97.94 88 ALA A O 1
ATOM 649 N N . LEU A 1 89 ? -3.626 13.033 -6.497 1.00 97.56 89 LEU A N 1
ATOM 650 C CA . LEU A 1 89 ? -2.522 14.003 -6.560 1.00 97.56 89 LEU A CA 1
ATOM 651 C C . LEU A 1 89 ? -1.167 13.320 -6.790 1.00 97.56 89 LEU A C 1
ATOM 653 O O . LEU A 1 89 ? -0.341 13.804 -7.564 1.00 97.56 89 LEU A O 1
ATOM 657 N N . GLU A 1 90 ? -0.940 12.174 -6.146 1.00 98.31 90 GLU A N 1
ATOM 658 C CA . GLU A 1 90 ? 0.261 11.364 -6.366 1.00 98.31 90 GLU A CA 1
ATOM 659 C C . GLU A 1 90 ? 0.306 10.785 -7.793 1.00 98.31 90 GLU A C 1
ATOM 661 O O . GLU A 1 90 ? 1.377 10.729 -8.402 1.00 98.31 90 GLU A O 1
ATOM 666 N N . LEU A 1 91 ? -0.850 10.415 -8.357 1.00 98.38 91 LEU A N 1
ATOM 667 C CA . LEU A 1 91 ? -0.971 9.902 -9.725 1.00 98.38 91 LEU A CA 1
ATOM 668 C C . LEU A 1 91 ? -0.706 11.000 -10.753 1.00 98.38 91 LEU A C 1
ATOM 670 O O . LEU A 1 91 ? 0.051 10.779 -11.696 1.00 98.38 91 LEU A O 1
ATOM 674 N N . GLU A 1 92 ? -1.275 12.188 -10.555 1.00 98.44 92 GLU A N 1
ATOM 675 C CA . GLU A 1 92 ? -1.015 13.355 -11.401 1.00 98.44 92 GLU A CA 1
ATOM 676 C C . GLU A 1 92 ? 0.476 13.705 -11.419 1.00 98.44 92 GLU A C 1
ATOM 678 O O . GLU A 1 92 ? 1.045 13.926 -12.487 1.00 98.44 92 GLU A O 1
ATOM 683 N N . ALA A 1 93 ? 1.138 13.682 -10.259 1.00 97.94 93 ALA A N 1
ATOM 684 C CA . ALA A 1 93 ? 2.571 13.936 -10.176 1.00 97.94 93 ALA A CA 1
ATOM 685 C C . ALA A 1 93 ? 3.402 12.853 -10.892 1.00 97.94 93 ALA A C 1
ATOM 687 O O . ALA A 1 93 ? 4.323 13.176 -11.643 1.00 97.94 93 ALA A O 1
ATOM 688 N N . ALA A 1 94 ? 3.045 11.573 -10.737 1.00 97.62 94 ALA A N 1
ATOM 689 C CA . ALA A 1 94 ? 3.701 10.475 -11.450 1.00 97.62 94 ALA A CA 1
ATOM 690 C C . ALA A 1 94 ? 3.537 10.579 -12.981 1.00 97.62 94 ALA A C 1
ATOM 692 O O . ALA A 1 94 ? 4.473 10.299 -13.737 1.00 97.62 94 ALA A O 1
ATOM 693 N N . LEU A 1 95 ? 2.367 11.019 -13.454 1.00 97.44 95 LEU A N 1
ATOM 694 C CA . LEU A 1 95 ? 2.120 11.291 -14.873 1.00 97.44 95 LEU A CA 1
ATOM 695 C C . LEU A 1 95 ? 2.851 12.548 -15.373 1.00 97.44 95 LEU A C 1
ATOM 697 O O . LEU A 1 95 ? 3.192 12.613 -16.551 1.00 97.44 95 LEU A O 1
ATOM 701 N N . ALA A 1 96 ? 3.108 13.525 -14.498 1.00 96.75 96 ALA A N 1
ATOM 702 C CA . ALA A 1 96 ? 3.812 14.765 -14.830 1.00 96.75 96 ALA A CA 1
ATOM 703 C C . ALA A 1 96 ? 5.339 14.612 -14.930 1.00 96.75 96 ALA A C 1
ATOM 705 O O . ALA A 1 96 ? 5.996 15.455 -15.548 1.00 96.75 96 ALA A O 1
ATOM 706 N N . ALA A 1 97 ? 5.915 13.562 -14.336 1.00 95.88 97 ALA A N 1
ATOM 707 C CA . ALA A 1 97 ? 7.316 13.215 -14.563 1.00 95.88 97 ALA A CA 1
ATOM 708 C C . ALA A 1 97 ? 7.572 12.986 -16.0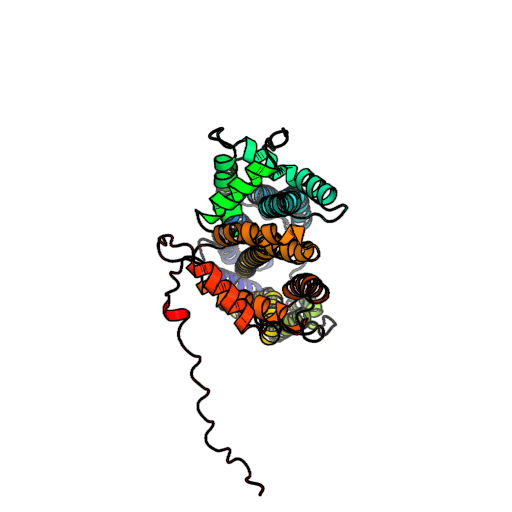50 1.00 95.88 97 ALA A C 1
ATOM 710 O O . ALA A 1 97 ? 6.680 12.547 -16.765 1.00 95.88 97 ALA A O 1
ATOM 711 N N . ARG A 1 98 ? 8.773 13.275 -16.536 1.00 93.75 98 ARG A N 1
ATOM 712 C CA . ARG A 1 98 ? 9.145 13.087 -17.946 1.00 93.75 98 ARG A CA 1
ATOM 713 C C . ARG A 1 98 ? 10.134 11.952 -18.118 1.00 93.75 98 ARG A C 1
ATOM 715 O O . ARG A 1 98 ? 10.093 11.283 -19.146 1.00 93.75 98 ARG A O 1
ATOM 722 N N . ASP A 1 99 ? 10.998 11.749 -17.129 1.00 93.06 99 ASP A N 1
ATOM 723 C CA . ASP A 1 99 ? 12.011 10.701 -17.119 1.00 93.06 99 ASP A CA 1
ATOM 724 C C . ASP A 1 99 ? 12.545 10.447 -15.701 1.00 93.06 99 ASP A C 1
ATOM 726 O O . ASP A 1 99 ? 12.092 11.037 -14.720 1.00 93.06 99 ASP A O 1
ATOM 730 N N . HIS A 1 100 ? 13.536 9.563 -15.578 1.00 91.38 100 HIS A N 1
ATOM 731 C CA . HIS A 1 100 ? 14.153 9.223 -14.292 1.00 91.38 100 HIS A CA 1
ATOM 732 C C . HIS A 1 100 ? 14.796 10.411 -13.562 1.00 91.38 100 HIS A C 1
ATOM 734 O O . HIS A 1 100 ? 14.969 10.338 -12.347 1.00 91.38 100 HIS A O 1
ATOM 740 N N . ARG A 1 101 ? 15.153 11.506 -14.252 1.00 91.75 101 ARG A N 1
ATOM 741 C CA . ARG A 1 101 ? 15.841 12.652 -13.630 1.00 91.75 101 ARG A CA 1
ATOM 742 C C . ARG A 1 101 ? 14.889 13.520 -12.820 1.00 91.75 101 ARG A C 1
ATOM 744 O O . ARG A 1 101 ? 15.299 14.042 -11.788 1.00 91.7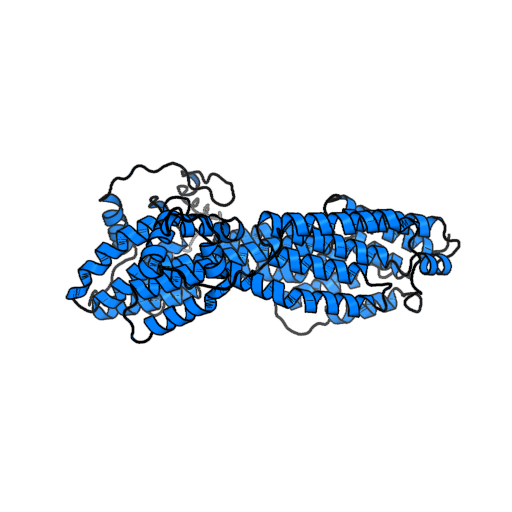5 101 ARG A O 1
ATOM 751 N N . ASP A 1 102 ? 13.644 13.681 -13.276 1.00 94.06 102 ASP A N 1
ATOM 752 C CA . ASP A 1 102 ? 12.611 14.422 -12.542 1.00 94.06 102 ASP A CA 1
ATOM 753 C C . ASP A 1 102 ? 11.633 13.519 -11.775 1.00 94.06 102 ASP A C 1
ATOM 755 O O . ASP A 1 102 ? 10.883 14.018 -10.937 1.00 94.06 102 ASP A O 1
ATOM 759 N N . TRP A 1 103 ? 11.699 12.194 -11.962 1.00 94.62 103 TRP A N 1
ATOM 760 C CA . TRP A 1 103 ? 10.875 11.211 -11.253 1.00 94.62 103 TRP A CA 1
ATOM 761 C C . TRP A 1 103 ? 10.846 11.415 -9.734 1.00 94.62 103 TRP A C 1
ATOM 763 O O . TRP A 1 103 ? 9.774 11.574 -9.153 1.00 94.62 103 TRP A O 1
ATOM 773 N N . GLY A 1 104 ? 12.015 11.465 -9.085 1.00 95.06 104 GLY A N 1
ATOM 774 C CA . GLY A 1 104 ? 12.103 11.612 -7.629 1.00 95.06 104 GLY A CA 1
ATOM 775 C C . GLY A 1 104 ? 11.508 12.928 -7.116 1.00 95.06 104 GLY A C 1
ATOM 776 O O . GLY A 1 104 ? 10.794 12.931 -6.114 1.00 95.06 104 GLY A O 1
ATOM 777 N N . GLU A 1 105 ? 11.745 14.038 -7.824 1.00 96.94 105 GLU A N 1
ATOM 778 C CA . GLU A 1 105 ? 11.166 15.344 -7.480 1.00 96.94 105 GLU A CA 1
ATOM 779 C C . GLU A 1 105 ? 9.639 15.323 -7.611 1.00 96.94 105 GLU A C 1
ATOM 781 O O . GLU A 1 105 ? 8.935 15.819 -6.730 1.00 96.94 105 GLU A O 1
ATOM 786 N N . GLN A 1 106 ? 9.113 14.730 -8.684 1.00 97.75 106 GLN A N 1
ATOM 787 C CA . GLN A 1 106 ? 7.671 14.650 -8.892 1.00 97.75 106 GLN A CA 1
ATOM 788 C C . GLN A 1 106 ? 6.999 13.737 -7.872 1.00 97.75 106 GLN A C 1
ATOM 790 O O . GLN A 1 106 ? 5.976 14.121 -7.311 1.00 97.75 106 GLN A O 1
ATOM 795 N N . LEU A 1 107 ? 7.588 12.581 -7.550 1.00 96.00 107 LEU A N 1
ATOM 796 C CA . LEU A 1 107 ? 7.068 11.725 -6.484 1.00 96.00 107 LEU A CA 1
ATOM 797 C C . LEU A 1 107 ? 7.048 12.448 -5.133 1.00 96.00 107 LEU A C 1
ATOM 799 O O . LEU A 1 107 ? 6.047 12.384 -4.420 1.00 96.00 107 LEU A O 1
ATOM 803 N N . ALA A 1 108 ? 8.107 13.190 -4.798 1.00 97.25 108 ALA A N 1
ATOM 804 C CA . ALA A 1 108 ? 8.149 13.990 -3.577 1.00 97.25 108 ALA A CA 1
ATOM 805 C C . ALA A 1 108 ? 7.083 15.100 -3.580 1.00 97.25 108 ALA A C 1
ATOM 807 O O . ALA A 1 108 ? 6.401 15.301 -2.575 1.00 97.25 108 ALA A O 1
ATOM 808 N N . ARG A 1 109 ? 6.886 15.786 -4.715 1.00 97.44 109 ARG A N 1
ATOM 809 C CA . ARG A 1 109 ? 5.831 16.796 -4.890 1.00 97.44 109 ARG A CA 1
ATOM 810 C C . ARG A 1 109 ? 4.437 16.188 -4.721 1.00 97.44 109 ARG A C 1
ATOM 812 O O . ARG A 1 109 ? 3.619 16.762 -4.006 1.00 97.44 109 ARG A O 1
ATOM 819 N N . GLY A 1 110 ? 4.182 15.035 -5.339 1.00 97.25 110 GLY A N 1
ATOM 820 C CA . GLY A 1 110 ? 2.929 14.292 -5.207 1.00 97.25 110 GLY A CA 1
ATOM 821 C C . GLY A 1 110 ? 2.663 13.879 -3.763 1.00 97.25 110 GLY A C 1
ATOM 822 O O . GLY A 1 110 ? 1.599 14.178 -3.228 1.00 97.25 110 GLY A O 1
ATOM 823 N N . SER A 1 111 ? 3.656 13.284 -3.095 1.00 95.88 111 SER A N 1
ATOM 824 C CA . SER A 1 111 ? 3.557 12.893 -1.684 1.00 95.88 111 SER A CA 1
ATOM 825 C C . SER A 1 111 ? 3.305 14.095 -0.767 1.00 95.88 111 SER A C 1
ATOM 827 O O . SER A 1 111 ? 2.422 14.035 0.087 1.00 95.88 111 SER A O 1
ATOM 829 N N . ALA A 1 112 ? 4.003 15.216 -0.976 1.00 97.44 112 ALA A N 1
ATOM 830 C CA . ALA A 1 112 ? 3.788 16.440 -0.204 1.00 97.44 112 ALA A CA 1
ATOM 831 C C . ALA A 1 112 ? 2.381 17.026 -0.418 1.00 97.44 112 ALA A C 1
ATOM 833 O O . ALA A 1 112 ? 1.754 17.486 0.535 1.00 97.44 112 ALA A O 1
ATOM 834 N N . ALA A 1 113 ? 1.860 16.981 -1.648 1.00 96.19 113 ALA A N 1
ATOM 835 C CA . ALA A 1 113 ? 0.496 17.407 -1.955 1.00 96.19 113 ALA A CA 1
ATOM 836 C C . ALA A 1 113 ? -0.565 16.456 -1.367 1.00 96.19 113 ALA A C 1
ATOM 838 O O . ALA A 1 113 ? -1.631 16.908 -0.944 1.00 96.19 113 ALA A O 1
ATOM 839 N N . GLY A 1 114 ? -0.273 15.153 -1.316 1.00 94.38 114 GLY A N 1
ATOM 840 C CA . GLY A 1 114 ? -1.132 14.119 -0.738 1.00 94.38 114 GLY A CA 1
ATOM 841 C C . GLY A 1 114 ? -1.133 14.085 0.794 1.00 94.38 114 GLY A C 1
ATOM 842 O O . GLY A 1 114 ? -2.152 13.737 1.388 1.00 94.38 114 GLY A O 1
ATOM 843 N N . ALA A 1 115 ? -0.045 14.487 1.457 1.00 93.69 115 ALA A N 1
ATOM 844 C CA . ALA A 1 115 ? 0.112 14.372 2.912 1.00 93.69 115 ALA A CA 1
ATOM 845 C C . ALA A 1 115 ? -1.037 15.005 3.731 1.00 93.69 115 ALA A C 1
ATOM 847 O O . ALA A 1 115 ? -1.607 14.302 4.568 1.00 93.69 115 ALA A O 1
ATOM 848 N N . PRO A 1 116 ? -1.506 16.241 3.448 1.00 90.19 116 PRO A N 1
ATOM 849 C CA . PRO A 1 116 ? -2.646 16.816 4.167 1.00 90.19 116 PRO A CA 1
ATOM 850 C C . PRO A 1 116 ? -3.937 15.993 4.034 1.00 90.19 116 PRO A C 1
ATOM 852 O O . PRO A 1 116 ? -4.801 16.027 4.911 1.00 90.19 116 PRO A O 1
ATOM 855 N N . TRP A 1 117 ? -4.100 15.262 2.929 1.00 90.50 117 TRP A N 1
ATOM 856 C CA . TRP A 1 117 ? -5.243 14.382 2.701 1.00 90.50 117 TRP A CA 1
ATOM 857 C C . TRP A 1 117 ? -5.102 13.061 3.454 1.00 90.50 117 TRP A C 1
ATOM 859 O O . TRP A 1 117 ? -6.080 12.597 4.037 1.00 90.50 117 TRP A O 1
ATOM 869 N N . HIS A 1 118 ? -3.895 12.495 3.522 1.00 88.69 118 HIS A N 1
ATOM 870 C CA . HIS A 1 118 ? -3.602 11.333 4.369 1.00 88.69 118 HIS A CA 1
ATOM 871 C C . HIS A 1 118 ? -3.829 11.630 5.855 1.00 88.69 118 HIS A C 1
ATOM 873 O O . HIS A 1 118 ? -4.433 10.814 6.560 1.00 88.69 118 HIS A O 1
ATOM 879 N N . ASP A 1 119 ? -3.436 12.817 6.319 1.00 85.00 119 ASP A N 1
ATOM 880 C CA . ASP A 1 119 ? -3.679 13.266 7.693 1.00 85.00 119 ASP A CA 1
ATOM 881 C C . ASP A 1 119 ? -5.180 13.373 7.976 1.00 85.00 119 ASP A C 1
ATOM 883 O O . ASP A 1 119 ? -5.679 12.827 8.964 1.00 85.00 119 ASP A O 1
ATOM 887 N N . ARG A 1 120 ? -5.938 13.991 7.060 1.00 83.88 120 ARG A N 1
ATOM 888 C CA . ARG A 1 120 ? -7.405 14.066 7.156 1.00 83.88 120 ARG A CA 1
ATOM 889 C C . ARG A 1 120 ? -8.055 12.688 7.162 1.00 83.88 120 ARG A C 1
ATOM 891 O O . ARG A 1 120 ? -8.933 12.461 7.987 1.00 83.88 120 ARG A O 1
ATOM 898 N N . ALA A 1 121 ? -7.626 11.772 6.294 1.00 83.19 121 ALA A N 1
ATOM 899 C CA . ALA A 1 121 ? -8.133 10.401 6.258 1.00 83.19 121 ALA A CA 1
ATOM 900 C C . ALA A 1 121 ? -7.873 9.670 7.584 1.00 83.19 121 ALA A C 1
ATOM 902 O O . ALA A 1 121 ? -8.714 8.918 8.076 1.00 83.19 121 ALA A O 1
ATOM 903 N N . THR A 1 122 ? -6.701 9.885 8.182 1.00 80.69 122 THR A N 1
ATOM 904 C CA . THR A 1 122 ? -6.322 9.293 9.472 1.00 80.69 122 THR A CA 1
ATOM 905 C C . THR A 1 122 ? -7.188 9.834 10.606 1.00 80.69 122 THR A C 1
ATOM 907 O O . THR A 1 122 ? -7.780 9.047 11.345 1.00 80.69 122 THR A O 1
ATOM 910 N N . VAL A 1 123 ? -7.339 11.159 10.694 1.00 78.38 123 VAL A N 1
ATOM 911 C CA . VAL A 1 123 ? -8.219 11.804 11.680 1.00 78.38 123 VAL A CA 1
ATOM 912 C C . VAL A 1 123 ? -9.660 11.341 11.491 1.00 78.38 123 VAL A C 1
ATOM 914 O O . VAL A 1 123 ? -10.287 10.890 12.445 1.00 78.38 123 VAL A O 1
ATOM 917 N N . ALA A 1 124 ? -10.177 11.379 10.261 1.00 77.56 124 ALA A N 1
ATOM 918 C CA . ALA A 1 124 ? -11.552 11.003 9.963 1.00 77.56 124 ALA A CA 1
ATOM 919 C C . ALA A 1 124 ? -11.854 9.555 10.361 1.00 77.56 124 ALA A C 1
ATOM 921 O O . ALA A 1 124 ? -12.895 9.318 10.969 1.00 77.56 124 ALA A O 1
ATOM 922 N N . ARG A 1 125 ? -10.957 8.601 10.069 1.00 76.56 125 ARG A N 1
ATOM 923 C CA . ARG A 1 125 ? -11.112 7.181 10.442 1.00 76.56 125 ARG A CA 1
ATOM 924 C C . ARG A 1 125 ? -11.135 6.958 11.954 1.00 76.56 125 ARG A C 1
ATOM 926 O O . ARG A 1 125 ? -11.919 6.141 12.426 1.00 76.56 125 ARG A O 1
ATOM 933 N N . ALA A 1 126 ? -10.324 7.695 12.710 1.00 75.06 126 ALA A N 1
ATOM 934 C CA . ALA A 1 126 ? -10.282 7.592 14.170 1.00 75.06 126 ALA A CA 1
ATOM 935 C C . ALA A 1 126 ? -11.457 8.305 14.866 1.00 75.06 126 ALA A C 1
ATOM 937 O O . ALA A 1 126 ? -11.800 7.983 16.007 1.00 75.06 126 ALA A O 1
ATOM 938 N N . ALA A 1 127 ? -12.072 9.279 14.192 1.00 76.25 127 ALA A N 1
ATOM 939 C CA . ALA A 1 127 ? -12.970 10.221 14.836 1.00 76.25 127 ALA A CA 1
ATOM 940 C C . ALA A 1 127 ? -14.229 9.600 15.467 1.00 76.25 127 ALA A C 1
ATOM 942 O O . ALA A 1 127 ? -14.555 9.988 16.586 1.00 76.25 127 ALA A O 1
ATOM 943 N N . PRO A 1 128 ? -14.928 8.619 14.861 1.00 75.06 128 PRO A N 1
ATOM 944 C CA . PRO A 1 128 ? -16.088 8.001 15.504 1.00 75.06 128 PRO A CA 1
ATOM 945 C C . PRO A 1 128 ? -15.752 7.316 16.835 1.00 75.06 128 PRO A C 1
ATOM 947 O O . PRO A 1 128 ? -16.486 7.482 17.808 1.00 75.06 128 PRO A O 1
ATOM 950 N N . GLY A 1 129 ? -14.621 6.603 16.899 1.00 74.12 129 GLY A N 1
ATOM 951 C CA . GLY A 1 129 ? -14.143 5.985 18.136 1.00 74.12 129 GLY A CA 1
ATOM 952 C C . GLY A 1 129 ? -13.777 7.031 19.192 1.00 74.12 129 GLY A C 1
ATOM 953 O O . GLY A 1 129 ? -14.142 6.881 20.355 1.00 74.12 129 GLY A O 1
ATOM 954 N N . ALA A 1 130 ? -13.135 8.130 18.780 1.00 76.12 130 ALA A N 1
ATOM 955 C CA . ALA A 1 130 ? -12.809 9.247 19.665 1.00 76.12 130 ALA A CA 1
ATOM 956 C C . ALA A 1 130 ? -14.061 9.971 20.197 1.00 76.12 130 ALA A C 1
ATOM 958 O O . ALA A 1 130 ? -14.133 10.263 21.389 1.00 76.12 130 ALA A O 1
ATOM 959 N N . VAL A 1 131 ? -15.064 10.220 19.344 1.00 77.81 131 VAL A N 1
ATOM 960 C CA . VAL A 1 131 ? -16.346 10.822 19.750 1.00 77.81 131 VAL A CA 1
ATOM 961 C C . VAL A 1 131 ? -17.060 9.933 20.757 1.00 77.81 131 VAL A C 1
ATOM 963 O O . VAL A 1 131 ? -17.538 10.423 21.777 1.00 77.81 131 VAL A O 1
ATOM 966 N N . PHE A 1 132 ? -17.126 8.631 20.490 1.00 77.25 132 PHE A N 1
ATOM 967 C CA . PHE A 1 132 ? -17.774 7.697 21.397 1.00 77.25 132 PHE A CA 1
ATOM 968 C C . PHE A 1 132 ? -17.049 7.602 22.738 1.00 77.25 132 PHE A C 1
ATOM 970 O O . PHE A 1 132 ? -17.697 7.755 23.768 1.00 77.25 132 PHE A O 1
ATOM 977 N N . ALA A 1 133 ? -15.722 7.441 22.741 1.00 74.00 133 ALA A N 1
ATOM 978 C CA . ALA A 1 133 ? -14.935 7.430 23.972 1.00 74.00 133 ALA A CA 1
ATOM 979 C C . ALA A 1 133 ? -15.159 8.713 24.791 1.00 74.00 133 ALA A C 1
ATOM 981 O O . ALA A 1 133 ? -15.472 8.641 25.974 1.00 74.00 133 ALA A O 1
ATOM 982 N N . ALA A 1 134 ? -15.119 9.888 24.157 1.00 75.94 134 ALA A N 1
ATOM 983 C CA . ALA A 1 134 ? -15.361 11.149 24.850 1.00 75.94 134 ALA A CA 1
ATOM 984 C C . ALA A 1 134 ? -16.812 11.303 25.350 1.00 75.94 134 ALA A C 1
ATOM 986 O O . ALA A 1 134 ? -17.029 11.835 26.439 1.00 75.94 134 ALA A O 1
ATOM 987 N N . ALA A 1 135 ? -17.813 10.802 24.615 1.00 76.94 135 ALA A N 1
ATOM 988 C CA . ALA A 1 135 ? -19.196 10.752 25.092 1.00 76.94 135 ALA A CA 1
ATOM 989 C C . ALA A 1 135 ? -19.340 9.841 26.324 1.00 76.94 135 ALA A C 1
ATOM 991 O O . ALA A 1 135 ? -20.055 10.187 27.267 1.00 76.94 135 ALA A O 1
ATOM 992 N N . MET A 1 136 ? -18.623 8.714 26.354 1.00 71.19 136 MET A N 1
ATOM 993 C CA . MET A 1 136 ? -18.566 7.834 27.522 1.00 71.19 136 MET A CA 1
ATOM 994 C C . MET A 1 136 ? -17.894 8.528 28.710 1.00 71.19 136 MET A C 1
ATOM 996 O O . MET A 1 136 ? -18.466 8.527 29.800 1.00 71.19 136 MET A O 1
ATOM 1000 N N . THR A 1 137 ? -16.761 9.207 28.503 1.00 69.50 137 THR A N 1
ATOM 1001 C CA . THR A 1 137 ? -16.098 10.016 29.539 1.00 69.50 137 THR A CA 1
ATOM 1002 C C . THR A 1 137 ? -17.037 11.087 30.098 1.00 69.50 137 THR A C 1
ATOM 1004 O O . THR A 1 137 ? -17.192 11.190 31.309 1.00 69.50 137 THR A O 1
ATOM 1007 N N . LEU A 1 138 ? -17.738 11.844 29.247 1.00 70.75 138 LEU A N 1
ATOM 1008 C CA . LEU A 1 138 ? -18.695 12.867 29.690 1.00 70.75 138 LEU A CA 1
ATOM 1009 C C . LEU A 1 138 ? -19.884 12.298 30.472 1.00 70.75 138 LEU A C 1
ATOM 1011 O O . LEU A 1 138 ? -20.367 12.942 31.406 1.00 70.75 138 LEU A O 1
ATOM 1015 N N . GLY A 1 139 ? -20.381 11.125 30.076 1.00 68.69 139 GLY A N 1
ATOM 1016 C CA . GLY A 1 139 ? -21.516 10.482 30.733 1.00 68.69 139 GLY A CA 1
ATOM 1017 C C . GLY A 1 139 ? -21.162 9.841 32.077 1.00 68.69 139 GLY A C 1
ATOM 1018 O O . GLY A 1 139 ? -22.008 9.806 32.975 1.00 68.69 139 GLY A O 1
ATOM 1019 N N . TRP A 1 140 ? -19.928 9.346 32.225 1.00 62.56 140 TRP A N 1
ATOM 1020 C CA . TRP A 1 140 ? -19.588 8.378 33.274 1.00 62.56 140 TRP A CA 1
ATOM 1021 C C . TRP A 1 140 ? -18.325 8.695 34.081 1.00 62.56 140 TRP A C 1
ATOM 1023 O O . TRP A 1 140 ? -18.284 8.335 35.257 1.00 62.56 140 TRP A O 1
ATOM 1033 N N . ASP A 1 141 ? -17.324 9.382 33.524 1.00 64.31 141 ASP A N 1
ATOM 1034 C CA . ASP A 1 141 ? -16.089 9.695 34.250 1.00 64.31 141 ASP A CA 1
ATOM 1035 C C . ASP A 1 141 ? -16.284 10.918 35.160 1.00 64.31 141 ASP A C 1
ATOM 1037 O O . ASP A 1 141 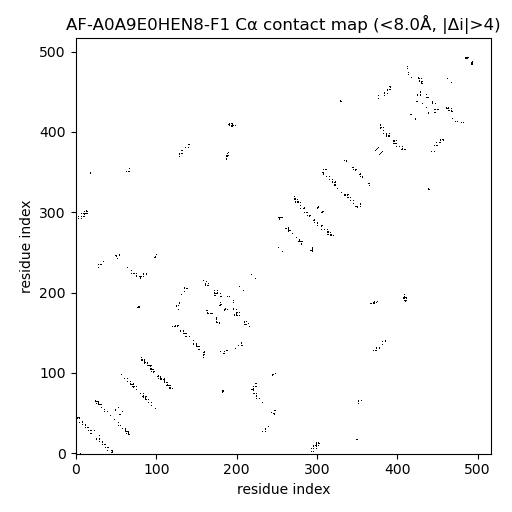? -16.585 12.030 34.720 1.00 64.31 141 ASP A O 1
ATOM 1041 N N . ARG A 1 142 ? -16.133 10.697 36.469 1.00 67.38 142 ARG A N 1
ATOM 1042 C CA . ARG A 1 142 ? -16.306 11.719 37.511 1.00 67.38 142 ARG A CA 1
ATOM 1043 C C . ARG A 1 142 ? -14.984 12.291 38.024 1.00 67.38 142 ARG A C 1
ATOM 1045 O O . ARG A 1 142 ? -15.015 13.120 38.934 1.00 67.38 142 ARG A O 1
ATOM 1052 N N . ARG A 1 143 ? -13.836 11.885 37.468 1.00 72.44 143 ARG A N 1
ATOM 1053 C CA . ARG A 1 143 ? -12.527 12.438 37.847 1.00 72.44 143 ARG A CA 1
ATOM 1054 C C . ARG A 1 143 ? -12.467 13.940 37.546 1.00 72.44 143 ARG A C 1
ATOM 1056 O O . ARG A 1 143 ? -13.005 14.423 36.547 1.00 72.44 143 ARG A O 1
ATOM 1063 N N . ALA A 1 144 ? -11.774 14.691 38.401 1.00 67.25 144 ALA A N 1
ATOM 1064 C CA . ALA A 1 144 ? -11.494 16.101 38.143 1.00 67.25 144 ALA A CA 1
ATOM 1065 C C . ALA A 1 144 ? -10.688 16.243 36.837 1.00 67.25 144 ALA A C 1
ATOM 1067 O O . ALA A 1 144 ? -9.716 15.523 36.637 1.00 67.25 144 ALA A O 1
ATOM 1068 N N . GLY A 1 145 ? -11.102 17.147 35.945 1.00 72.00 145 GLY A N 1
ATOM 1069 C CA . GLY A 1 145 ? -10.449 17.367 34.645 1.00 72.00 145 GLY A CA 1
ATOM 1070 C C . GLY A 1 145 ? -10.970 16.502 33.490 1.00 72.00 145 GLY A C 1
ATOM 1071 O O . GLY A 1 145 ? -10.958 16.975 32.358 1.00 72.00 145 GLY A O 1
ATOM 1072 N N . ALA A 1 146 ? -11.556 15.326 33.751 1.00 67.12 146 ALA A N 1
ATOM 1073 C CA . ALA A 1 146 ? -12.024 14.404 32.702 1.00 67.12 146 ALA A CA 1
ATOM 1074 C C . ALA A 1 146 ? -13.063 15.031 31.755 1.00 67.12 146 ALA A C 1
ATOM 1076 O O . ALA A 1 146 ? -13.076 14.776 30.552 1.00 67.12 146 ALA A O 1
ATOM 1077 N N . ARG A 1 147 ? -13.916 15.919 32.281 1.00 72.19 147 ARG A N 1
ATOM 1078 C CA . ARG A 1 147 ? -14.875 16.675 31.465 1.00 72.19 147 ARG A CA 1
ATOM 1079 C C . ARG A 1 147 ? -14.189 17.654 30.510 1.00 72.19 147 ARG A C 1
ATOM 1081 O O . ARG A 1 147 ? -14.649 17.789 29.384 1.00 72.19 147 ARG A O 1
ATOM 1088 N N . ALA A 1 148 ? -13.132 18.337 30.952 1.00 73.31 148 ALA A N 1
ATOM 1089 C CA . ALA A 1 148 ? -12.379 19.254 30.097 1.00 73.31 148 ALA A CA 1
ATOM 1090 C C . ALA A 1 148 ? -11.634 18.472 29.006 1.00 73.31 148 ALA A C 1
ATOM 1092 O O . ALA A 1 148 ? -11.788 18.788 27.833 1.00 73.31 148 ALA A O 1
ATOM 1093 N N . GLU A 1 149 ? -10.966 17.373 29.377 1.00 75.06 149 GLU A N 1
ATOM 1094 C CA . GLU A 1 149 ? -10.305 16.459 28.433 1.00 75.06 149 GLU A CA 1
ATOM 1095 C C . GLU A 1 149 ? -11.273 15.928 27.367 1.00 75.06 149 GLU A C 1
ATOM 1097 O O . GLU A 1 149 ? -10.954 15.919 26.179 1.00 75.06 149 GLU A O 1
ATOM 1102 N N . ALA A 1 150 ? -12.481 15.520 27.768 1.00 72.94 150 ALA A N 1
ATOM 1103 C CA . ALA A 1 150 ? -13.489 15.027 26.837 1.00 72.94 150 ALA A CA 1
ATOM 1104 C C . ALA A 1 150 ? -14.035 16.132 25.917 1.00 72.94 150 ALA A C 1
ATOM 1106 O O . ALA A 1 150 ? -14.252 15.886 24.733 1.00 72.94 150 ALA A O 1
ATOM 1107 N N . VAL A 1 151 ? -14.235 17.351 26.430 1.00 74.75 151 VAL A N 1
ATOM 1108 C CA . VAL A 1 151 ? -14.644 18.509 25.616 1.00 74.75 151 VAL A CA 1
ATOM 1109 C C . VAL A 1 151 ? -13.563 18.862 24.594 1.00 74.75 151 VAL A C 1
ATOM 1111 O O . VAL A 1 151 ? -13.892 19.047 23.424 1.00 74.75 151 VAL A O 1
ATOM 1114 N N . ASP A 1 152 ? -12.293 18.881 24.997 1.00 76.88 152 ASP A N 1
ATOM 1115 C CA . ASP A 1 152 ? -11.161 19.145 24.103 1.00 76.88 152 ASP A CA 1
ATOM 1116 C C . ASP A 1 152 ? -11.022 18.042 23.042 1.00 76.88 152 ASP A C 1
ATOM 1118 O O . ASP A 1 152 ? -10.853 18.323 21.851 1.00 76.88 152 ASP A O 1
ATOM 1122 N N . ALA A 1 153 ? -11.182 16.776 23.443 1.00 74.06 153 ALA A N 1
ATOM 1123 C CA . ALA A 1 153 ? -11.161 15.637 22.533 1.00 74.06 153 ALA A CA 1
ATOM 1124 C C . ALA A 1 153 ? -12.287 15.711 21.493 1.00 74.06 153 ALA A C 1
ATOM 1126 O O . ALA A 1 153 ? -12.029 15.469 20.312 1.00 74.06 153 ALA A O 1
ATOM 1127 N N . LEU A 1 154 ? -13.510 16.078 21.903 1.00 72.94 154 LEU A N 1
ATOM 1128 C CA . LEU A 1 154 ? -14.639 16.303 20.996 1.00 72.94 154 LEU A CA 1
ATOM 1129 C C . LEU A 1 154 ? -14.373 17.500 20.081 1.00 72.94 154 LEU A C 1
ATOM 1131 O O . LEU A 1 154 ? -14.583 17.383 18.875 1.00 72.94 154 LEU A O 1
ATOM 1135 N N . ALA A 1 155 ? -13.866 18.618 20.607 1.00 70.88 155 ALA A N 1
ATOM 1136 C CA . ALA A 1 155 ? -13.540 19.808 19.819 1.00 70.88 155 ALA A CA 1
ATOM 1137 C C . ALA A 1 155 ? -12.517 19.507 18.709 1.00 70.88 155 ALA A C 1
ATOM 1139 O O . ALA A 1 155 ? -12.614 20.069 17.619 1.00 70.88 155 ALA A O 1
ATOM 1140 N N . ALA A 1 156 ? -11.599 18.562 18.936 1.00 71.62 156 ALA A N 1
ATOM 1141 C CA . ALA A 1 156 ? -10.636 18.110 17.934 1.00 71.62 156 ALA A CA 1
ATOM 1142 C C . ALA A 1 156 ? -11.253 17.261 16.796 1.00 71.62 156 ALA A C 1
ATOM 1144 O O . ALA A 1 156 ? -10.650 17.148 15.729 1.00 71.62 156 ALA A O 1
ATOM 1145 N N . GLN A 1 157 ? -12.462 16.699 16.956 1.00 72.81 157 GLN A N 1
ATOM 1146 C CA . GLN A 1 157 ? -13.103 15.817 15.957 1.00 72.81 157 GLN A CA 1
ATOM 1147 C C . GLN A 1 157 ? -13.926 16.557 14.883 1.00 72.81 157 GLN A C 1
ATOM 1149 O O . GLN A 1 157 ? -14.918 16.029 14.376 1.00 72.81 157 GLN A O 1
ATOM 1154 N N . VAL A 1 158 ? -13.516 17.775 14.505 1.00 63.25 158 VAL A N 1
ATOM 1155 C CA . VAL A 1 158 ? -14.182 18.681 13.534 1.00 63.25 158 VAL A CA 1
ATOM 1156 C C . VAL A 1 158 ? -14.692 17.966 12.271 1.00 63.25 158 VAL A C 1
ATOM 1158 O O . VAL A 1 158 ? -15.813 18.210 11.825 1.00 63.25 158 VAL A O 1
ATOM 1161 N N . ALA A 1 159 ? -13.906 17.044 11.709 1.00 59.38 159 ALA A N 1
ATOM 1162 C CA . ALA A 1 159 ? -14.276 16.317 10.494 1.00 59.38 159 ALA A CA 1
ATOM 1163 C C . ALA A 1 159 ? -15.497 15.394 10.683 1.00 59.38 159 ALA A C 1
ATOM 1165 O O . ALA A 1 159 ? -16.364 15.354 9.813 1.00 59.38 159 ALA A O 1
ATOM 1166 N N . ALA A 1 160 ? -15.612 14.700 11.820 1.00 59.12 160 ALA A N 1
ATOM 1167 C CA . ALA A 1 160 ? -16.752 13.820 12.095 1.00 59.12 160 ALA A CA 1
ATOM 1168 C C . ALA A 1 160 ? -18.042 14.619 12.300 1.00 59.12 160 ALA A C 1
ATOM 1170 O O . ALA A 1 160 ? -19.102 14.249 11.794 1.00 59.12 160 ALA A O 1
ATOM 1171 N N . TRP A 1 161 ? -17.940 15.755 12.994 1.00 65.50 161 TRP A N 1
ATOM 1172 C CA . TRP A 1 161 ? -19.064 16.659 13.237 1.00 65.50 161 TRP A CA 1
ATOM 1173 C C . TRP A 1 161 ? -19.661 17.207 11.940 1.00 65.50 161 TRP A C 1
ATOM 1175 O O . TRP A 1 161 ? -20.883 17.203 11.773 1.00 65.50 161 TRP A O 1
ATOM 1185 N N . ALA A 1 162 ? -18.808 17.624 11.000 1.00 66.25 162 ALA A N 1
ATOM 1186 C CA . ALA A 1 162 ? -19.240 18.137 9.703 1.00 66.25 162 ALA A CA 1
ATOM 1187 C C . ALA A 1 162 ? -19.993 17.078 8.873 1.00 66.25 162 ALA A C 1
ATOM 1189 O O . ALA A 1 162 ? -20.921 17.405 8.133 1.00 66.25 162 ALA A O 1
ATOM 1190 N N . GLU A 1 163 ? -19.639 15.798 9.002 1.00 65.50 163 GLU A N 1
ATOM 1191 C CA . GLU A 1 163 ? -20.310 14.715 8.278 1.00 65.50 163 GLU A CA 1
ATOM 1192 C C . GLU A 1 163 ? -21.651 14.308 8.878 1.00 65.50 163 GLU A C 1
ATOM 1194 O O . GLU A 1 163 ? -22.608 14.091 8.131 1.00 65.50 163 GLU A O 1
ATOM 1199 N N . VAL A 1 164 ? -21.752 14.256 10.209 1.00 61.91 164 VAL A N 1
ATOM 1200 C CA . VAL A 1 164 ? -23.022 13.990 10.907 1.00 61.91 164 VAL A CA 1
ATOM 1201 C C . VAL A 1 164 ? -24.077 15.021 10.520 1.00 61.91 164 VAL A C 1
ATOM 1203 O O . VAL A 1 164 ? -25.239 14.670 10.317 1.00 61.91 164 VAL A O 1
ATOM 1206 N N . GLN A 1 165 ? -23.675 16.283 10.348 1.00 66.69 165 GLN A N 1
ATOM 1207 C CA . GLN A 1 165 ? -24.578 17.363 9.944 1.00 66.69 165 GLN A CA 1
ATOM 1208 C C . GLN A 1 165 ? -25.098 17.239 8.512 1.00 66.69 165 GLN A C 1
ATOM 1210 O O . GLN A 1 165 ? -26.207 17.692 8.232 1.00 66.69 165 GLN A O 1
ATOM 1215 N N . ARG A 1 166 ? -24.342 16.599 7.612 1.00 68.88 166 ARG A N 1
ATOM 1216 C CA . ARG A 1 166 ? -24.775 16.349 6.226 1.00 68.88 166 ARG A CA 1
ATOM 1217 C C . ARG A 1 166 ? -25.788 15.219 6.108 1.00 68.88 166 ARG A C 1
ATOM 1219 O O . ARG A 1 166 ? -26.430 15.083 5.067 1.00 68.88 166 ARG A O 1
ATOM 1226 N N . LEU A 1 167 ? -25.921 14.381 7.134 1.00 66.31 167 LEU A N 1
ATOM 1227 C CA . LEU A 1 167 ? -26.894 13.300 7.115 1.00 66.31 167 LEU A CA 1
ATOM 1228 C C . LEU A 1 167 ? -28.316 13.867 7.287 1.00 66.31 167 LEU A C 1
ATOM 1230 O O . LEU A 1 167 ? -28.524 14.766 8.114 1.00 66.31 167 LEU A O 1
ATOM 1234 N N . PRO A 1 168 ? -29.310 13.340 6.539 1.00 67.19 168 PRO A N 1
ATOM 1235 C CA . PRO A 1 168 ? -30.684 13.834 6.581 1.00 67.19 168 PRO A CA 1
ATOM 1236 C C . PRO A 1 168 ? -31.200 13.973 8.014 1.00 67.19 168 PRO A C 1
ATOM 1238 O O . PRO A 1 168 ? -30.923 13.119 8.858 1.00 67.19 168 PRO A O 1
ATOM 1241 N N . ALA A 1 169 ? -31.961 15.038 8.277 1.00 61.88 169 ALA A N 1
ATOM 1242 C CA . ALA A 1 169 ? -32.518 15.377 9.587 1.00 61.88 169 ALA A CA 1
ATOM 1243 C C . ALA A 1 169 ? -33.665 14.438 10.009 1.00 61.88 169 ALA A C 1
ATOM 1245 O O . ALA A 1 169 ? -34.783 14.869 10.256 1.00 61.88 169 ALA A O 1
ATOM 1246 N N . THR A 1 170 ? -33.397 13.137 10.086 1.00 61.53 170 THR A N 1
ATOM 1247 C CA . THR A 1 170 ? -34.347 12.112 10.545 1.00 61.53 170 THR A CA 1
ATOM 1248 C C . THR A 1 170 ? -34.226 11.843 12.053 1.00 61.53 170 THR A C 1
ATOM 1250 O O . THR A 1 170 ? -34.652 10.791 12.511 1.00 61.53 170 THR A O 1
ATOM 1253 N N . GLY A 1 171 ? -33.620 12.767 12.814 1.00 67.62 171 GLY A N 1
ATOM 1254 C CA . GLY A 1 171 ? -33.275 12.629 14.237 1.00 67.62 171 GLY A CA 1
ATOM 1255 C C . GLY A 1 171 ? -31.788 12.324 14.480 1.00 67.62 171 GLY A C 1
ATOM 1256 O O . GLY A 1 171 ? -31.135 11.678 13.658 1.00 67.62 171 GLY A O 1
ATOM 1257 N N . ASP A 1 172 ? -31.240 12.790 15.607 1.00 67.75 172 ASP A N 1
ATOM 1258 C CA . ASP A 1 172 ? -29.795 12.725 15.893 1.00 67.75 172 ASP A CA 1
ATOM 1259 C C . ASP A 1 172 ? -29.273 11.297 16.096 1.00 67.75 172 ASP A C 1
ATOM 1261 O O . ASP A 1 172 ? -28.214 10.956 15.573 1.00 67.75 172 ASP A O 1
ATOM 1265 N N . VAL A 1 173 ? -30.045 10.418 16.746 1.00 67.94 173 VAL A N 1
ATOM 1266 C CA . VAL A 1 173 ? -29.700 8.988 16.879 1.00 67.94 173 VAL A CA 1
ATOM 1267 C C . VAL A 1 173 ? -29.548 8.337 15.503 1.00 67.94 173 VAL A C 1
ATOM 1269 O O . VAL A 1 173 ? -28.585 7.621 15.239 1.00 67.94 173 VAL A O 1
ATOM 1272 N N . THR A 1 174 ? -30.463 8.629 14.577 1.00 74.25 174 THR A N 1
ATOM 1273 C CA . THR A 1 174 ? -30.403 8.091 13.214 1.00 74.25 174 THR A CA 1
ATOM 1274 C C . THR A 1 174 ? -29.217 8.649 12.429 1.00 74.25 174 THR A C 1
ATOM 1276 O O . THR A 1 174 ? -28.644 7.925 11.615 1.00 74.25 174 THR A O 1
ATOM 1279 N N . ARG A 1 175 ? -28.810 9.905 12.666 1.00 75.62 175 ARG A N 1
ATOM 1280 C CA . ARG A 1 175 ? -27.600 10.475 12.051 1.00 75.62 175 ARG A CA 1
ATOM 1281 C C . ARG A 1 175 ? -26.340 9.761 12.535 1.00 75.62 175 ARG A C 1
ATOM 1283 O O . ARG A 1 175 ? -25.548 9.333 11.704 1.00 75.62 175 ARG A O 1
ATOM 1290 N N . TRP A 1 176 ? -26.184 9.561 13.841 1.00 75.38 176 TRP A N 1
ATOM 1291 C CA . TRP A 1 176 ? -25.037 8.832 14.389 1.00 75.38 176 TRP A CA 1
ATOM 1292 C C . TRP A 1 176 ? -24.994 7.372 13.940 1.00 75.38 176 TRP A C 1
ATOM 1294 O O . TRP A 1 176 ? -23.949 6.909 13.494 1.00 75.38 176 TRP A O 1
ATOM 1304 N N . ALA A 1 177 ? -26.130 6.671 13.951 1.00 76.50 177 ALA A N 1
ATOM 1305 C CA . ALA A 1 177 ? -26.199 5.287 13.481 1.00 76.50 177 ALA A CA 1
ATOM 1306 C C . ALA A 1 177 ? -25.812 5.167 11.996 1.00 76.50 177 ALA A C 1
ATOM 1308 O O . ALA A 1 177 ? -25.051 4.279 11.617 1.00 76.50 177 ALA A O 1
ATOM 1309 N N . ARG A 1 178 ? -26.280 6.097 11.151 1.00 77.62 178 ARG A N 1
ATOM 1310 C CA . ARG A 1 178 ? -25.895 6.160 9.733 1.00 77.62 178 ARG A CA 1
ATOM 1311 C C . ARG A 1 178 ? -24.429 6.519 9.530 1.00 77.62 178 ARG A C 1
ATOM 1313 O O . ARG A 1 178 ? -23.836 6.012 8.585 1.00 77.62 178 ARG A O 1
ATOM 1320 N N . LEU A 1 179 ? -23.861 7.387 10.372 1.00 78.00 179 LEU A N 1
ATOM 1321 C CA . LEU A 1 179 ? -22.427 7.655 10.351 1.00 78.00 179 LEU A CA 1
ATOM 1322 C C . LEU A 1 179 ? -21.684 6.354 10.647 1.00 78.00 179 LEU A C 1
ATOM 1324 O O . LEU A 1 179 ? -20.955 5.883 9.789 1.00 78.00 179 LEU A O 1
ATOM 1328 N N . PHE A 1 180 ? -21.917 5.728 11.801 1.00 76.62 180 PHE A N 1
ATOM 1329 C CA . PHE A 1 180 ? -21.179 4.531 12.213 1.00 76.62 180 PHE A CA 1
ATOM 1330 C C . PHE A 1 180 ? -21.328 3.348 11.246 1.00 76.62 180 PHE A C 1
ATOM 1332 O O . PHE A 1 180 ? -20.402 2.553 11.121 1.00 76.62 180 PHE A O 1
ATOM 1339 N N . ALA A 1 181 ? -22.442 3.268 10.516 1.00 76.31 181 ALA A N 1
ATOM 1340 C CA . ALA A 1 181 ? -22.672 2.257 9.489 1.00 76.31 181 ALA A CA 1
ATOM 1341 C C . ALA A 1 181 ? -21.924 2.499 8.159 1.00 76.31 181 ALA A C 1
ATOM 1343 O O . ALA A 1 181 ? -21.960 1.630 7.288 1.00 76.31 181 ALA A O 1
ATOM 1344 N N . ARG A 1 182 ? -21.259 3.648 7.954 1.00 76.19 182 ARG A N 1
ATOM 1345 C CA . ARG A 1 182 ? -20.461 3.872 6.733 1.00 76.19 182 ARG A CA 1
ATOM 1346 C C . ARG A 1 182 ? -19.294 2.882 6.666 1.00 76.19 182 ARG A C 1
ATOM 1348 O O . ARG A 1 182 ? -18.676 2.652 7.703 1.00 76.19 182 ARG A O 1
ATOM 1355 N N . PRO A 1 183 ? -18.921 2.361 5.482 1.00 74.38 183 PRO A N 1
ATOM 1356 C CA . PRO A 1 183 ? -17.868 1.349 5.349 1.00 74.38 183 PRO A CA 1
ATOM 1357 C C . PRO A 1 183 ? -16.553 1.692 6.074 1.00 74.38 183 PRO A C 1
ATOM 1359 O O . PRO A 1 183 ? -16.054 0.863 6.834 1.00 74.38 183 PRO A O 1
ATOM 1362 N N . ARG A 1 184 ? -16.049 2.932 5.948 1.00 74.00 184 ARG A N 1
ATOM 1363 C CA . ARG A 1 184 ? -14.834 3.420 6.645 1.00 74.00 184 ARG A CA 1
ATOM 1364 C C . ARG A 1 184 ? -14.895 3.355 8.166 1.00 74.00 184 ARG A C 1
ATOM 1366 O O . ARG A 1 184 ? -13.850 3.377 8.806 1.00 74.00 184 ARG A O 1
ATOM 1373 N N . TYR A 1 185 ? -16.091 3.327 8.743 1.00 72.75 185 TYR A N 1
ATOM 1374 C CA . TYR A 1 185 ? -16.301 3.332 10.188 1.00 72.75 185 TYR A CA 1
ATOM 1375 C C . TYR A 1 185 ? -16.788 1.987 10.692 1.00 72.75 185 TYR A C 1
ATOM 1377 O O . TYR A 1 185 ? -16.345 1.559 11.748 1.00 72.75 185 TYR A O 1
ATOM 1385 N N . ALA A 1 186 ? -17.630 1.296 9.925 1.00 64.81 186 ALA A N 1
ATOM 1386 C CA . ALA A 1 186 ? -18.196 -0.001 10.267 1.00 64.81 186 ALA A CA 1
ATOM 1387 C C . ALA A 1 186 ? -17.112 -1.045 10.571 1.00 64.81 186 ALA A C 1
ATOM 1389 O O . ALA A 1 186 ? -17.282 -1.853 11.477 1.00 64.81 186 ALA A O 1
ATOM 1390 N N . LEU A 1 187 ? -15.963 -0.987 9.886 1.00 57.88 187 LEU A N 1
ATOM 1391 C CA . LEU A 1 187 ? -14.823 -1.856 10.197 1.00 57.88 187 LEU A CA 1
ATOM 1392 C C . LEU A 1 187 ? -14.136 -1.525 11.529 1.00 57.88 187 LEU A C 1
ATOM 1394 O O . LEU A 1 187 ? -13.398 -2.355 12.041 1.00 57.88 187 LEU A O 1
ATOM 1398 N N . GLY A 1 188 ? -14.338 -0.328 12.083 1.00 57.91 188 GLY A N 1
ATOM 1399 C CA . GLY A 1 188 ? -13.782 0.140 13.356 1.00 57.91 188 GLY A CA 1
ATOM 1400 C C . GLY A 1 188 ? -14.696 -0.098 14.562 1.00 57.91 188 GLY A C 1
ATOM 1401 O O . GLY A 1 188 ? -14.293 0.208 15.683 1.00 57.91 188 GLY A O 1
ATOM 1402 N N . TRP A 1 189 ? -15.890 -0.662 14.350 1.00 59.50 189 TRP A N 1
ATOM 1403 C CA . TRP A 1 189 ? -16.833 -0.985 15.416 1.00 59.50 189 TRP A CA 1
ATOM 1404 C C . TRP A 1 189 ? -16.942 -2.500 15.620 1.00 59.50 189 TRP A C 1
ATOM 1406 O O . TRP A 1 189 ? -17.288 -3.211 14.678 1.00 59.50 189 TRP A O 1
ATOM 1416 N N . PRO A 1 190 ? -16.742 -3.007 16.850 1.00 54.06 190 PRO A N 1
ATOM 1417 C CA . PRO A 1 190 ? -16.952 -4.423 17.157 1.00 54.06 190 PRO A CA 1
ATOM 1418 C C . PRO A 1 190 ? -18.433 -4.841 17.150 1.00 54.06 190 PRO A C 1
ATOM 1420 O O . PRO A 1 190 ? -18.744 -6.017 17.336 1.00 54.06 190 PRO A O 1
ATOM 1423 N N . TRP A 1 191 ? -19.360 -3.896 16.971 1.00 59.25 191 TRP A N 1
ATOM 1424 C CA . TRP A 1 191 ? -20.789 -4.098 17.193 1.00 59.25 191 TRP A CA 1
ATOM 1425 C C . 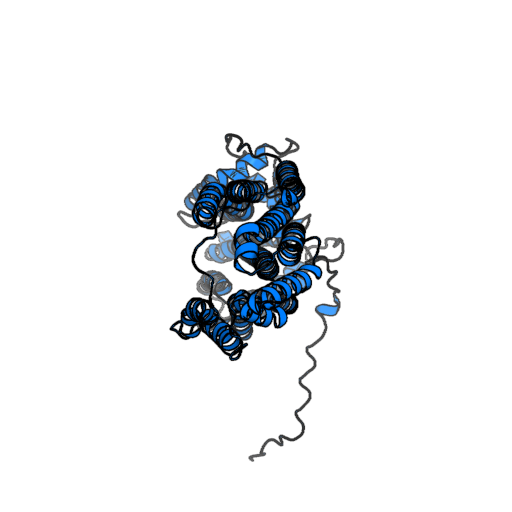TRP A 1 191 ? -21.586 -4.052 15.894 1.00 59.25 191 TRP A C 1
ATOM 1427 O O . TRP A 1 191 ? -21.386 -3.178 15.054 1.00 59.25 191 TRP A O 1
ATOM 1437 N N . LEU A 1 192 ? -22.546 -4.967 15.763 1.00 57.75 192 LEU A N 1
ATOM 1438 C CA . LEU A 1 192 ? -23.519 -4.979 14.671 1.00 57.75 192 LEU A CA 1
ATOM 1439 C C . LEU A 1 192 ? -24.823 -4.296 15.103 1.00 57.75 192 LEU A C 1
ATOM 1441 O O . LEU A 1 192 ? -25.182 -4.336 16.280 1.00 57.75 192 LEU A O 1
ATOM 1445 N N . GLU A 1 193 ? -25.520 -3.696 14.132 1.00 62.06 193 GLU A N 1
ATOM 1446 C CA . GLU A 1 193 ? -26.899 -3.169 14.175 1.00 62.06 193 GLU A CA 1
ATOM 1447 C C . GLU A 1 193 ? -27.363 -2.590 15.528 1.00 62.06 193 GLU A C 1
ATOM 1449 O O . GLU A 1 193 ? -27.304 -1.377 15.736 1.00 62.06 193 GLU A O 1
ATOM 1454 N N . GLY A 1 194 ? -27.820 -3.442 16.454 1.00 61.06 194 GLY A N 1
ATOM 1455 C CA . GLY A 1 194 ? -28.314 -3.043 17.775 1.00 61.06 194 GLY A CA 1
ATOM 1456 C C . GLY A 1 194 ? -27.282 -2.306 18.638 1.00 61.06 194 GLY A C 1
ATOM 1457 O O . GLY A 1 194 ? -27.630 -1.310 19.274 1.00 61.06 194 GLY A O 1
ATOM 1458 N N . GLY A 1 195 ? -26.012 -2.725 18.615 1.00 64.44 195 GLY A N 1
ATOM 1459 C CA . GLY A 1 195 ? -24.947 -2.058 19.375 1.00 64.44 195 GLY A CA 1
ATOM 1460 C C . GLY A 1 195 ? -24.542 -0.709 18.773 1.00 64.44 195 GLY A C 1
ATOM 1461 O O . GLY A 1 195 ? -24.274 0.240 19.509 1.00 64.44 195 GLY A O 1
ATOM 1462 N N . LEU A 1 196 ? -24.612 -0.568 17.442 1.00 67.69 196 LEU A N 1
ATOM 1463 C CA . LEU A 1 196 ? -24.430 0.724 16.765 1.00 67.69 196 LEU A CA 1
ATOM 1464 C C . LEU A 1 196 ? -25.562 1.700 17.104 1.00 67.69 196 LEU A C 1
ATOM 1466 O O . LEU A 1 196 ? -25.308 2.881 17.331 1.00 67.69 196 LEU A O 1
ATOM 1470 N N . GLY A 1 197 ? -26.804 1.210 17.181 1.00 70.44 197 GLY A N 1
ATOM 1471 C CA . GLY A 1 197 ? -27.955 1.999 17.623 1.00 70.44 197 GLY A CA 1
ATOM 1472 C C . GLY A 1 197 ? -27.825 2.475 19.072 1.00 70.44 197 GLY A C 1
ATOM 1473 O O . GLY A 1 197 ? -28.102 3.639 19.361 1.00 70.44 197 GLY A O 1
ATOM 1474 N N . ALA A 1 198 ? -27.342 1.611 19.971 1.00 68.31 198 ALA A N 1
ATOM 1475 C CA . ALA A 1 198 ? -27.070 1.970 21.361 1.00 68.31 198 ALA A CA 1
ATOM 1476 C C . ALA A 1 198 ? -25.946 3.014 21.473 1.00 68.31 198 ALA A C 1
ATOM 1478 O O . ALA A 1 198 ? -26.124 4.036 22.135 1.00 68.31 198 ALA A O 1
ATOM 1479 N N . ALA A 1 199 ? -24.827 2.813 20.769 1.00 70.31 199 ALA A N 1
ATOM 1480 C CA . ALA A 1 199 ? -23.733 3.780 20.720 1.00 70.31 199 ALA A CA 1
ATOM 1481 C C . ALA A 1 199 ? -24.201 5.144 20.188 1.00 70.31 199 ALA A C 1
ATOM 1483 O O . ALA A 1 199 ? -23.911 6.185 20.777 1.00 70.31 199 ALA A O 1
ATOM 1484 N N . ALA A 1 200 ? -24.994 5.140 19.116 1.00 74.56 200 ALA A N 1
ATOM 1485 C CA . ALA A 1 200 ? -25.587 6.341 18.543 1.00 74.56 200 ALA A CA 1
ATOM 1486 C C . ALA A 1 200 ? -26.530 7.063 19.518 1.00 74.56 200 ALA A C 1
ATOM 1488 O O . ALA A 1 200 ? -26.519 8.292 19.581 1.00 74.56 200 ALA A O 1
ATOM 1489 N N . ALA A 1 201 ? -27.323 6.319 20.295 1.00 75.94 201 ALA A N 1
ATOM 1490 C CA . ALA A 1 201 ? -28.208 6.887 21.307 1.00 75.94 201 ALA A CA 1
ATOM 1491 C C . ALA A 1 201 ? -27.429 7.557 22.447 1.00 75.94 201 ALA A C 1
ATOM 1493 O O . ALA A 1 201 ? -27.790 8.657 22.861 1.00 75.94 201 ALA A O 1
ATOM 1494 N N . ILE A 1 202 ? -26.337 6.938 22.908 1.00 72.81 202 ILE A N 1
ATOM 1495 C CA . ILE A 1 202 ? -25.459 7.513 23.937 1.00 72.81 202 ILE A CA 1
ATOM 1496 C C . ILE A 1 202 ? -24.830 8.813 23.435 1.00 72.81 202 ILE A C 1
ATOM 1498 O O . ILE A 1 202 ? -24.915 9.840 24.106 1.00 72.81 202 ILE A O 1
ATOM 1502 N N . VAL A 1 203 ? -24.231 8.791 22.241 1.00 75.44 203 VAL A N 1
ATOM 1503 C CA . VAL A 1 203 ? -23.580 9.980 21.677 1.00 75.44 203 VAL A CA 1
ATOM 1504 C C . VAL A 1 203 ? -24.595 11.102 21.462 1.00 75.44 203 VAL A C 1
ATOM 1506 O O . VAL A 1 203 ? -24.326 12.238 21.841 1.00 75.44 203 VAL A O 1
ATOM 1509 N N . ALA A 1 204 ? -25.783 10.797 20.931 1.00 75.38 204 ALA A N 1
ATOM 1510 C CA . ALA A 1 204 ? -26.848 11.785 20.771 1.00 75.38 204 ALA A CA 1
ATOM 1511 C C . ALA A 1 204 ? -27.314 12.370 22.117 1.00 75.38 204 ALA A C 1
ATOM 1513 O O . ALA A 1 204 ? -27.569 13.564 22.208 1.00 75.38 204 ALA A O 1
ATOM 1514 N N . ALA A 1 205 ? -27.400 11.564 23.178 1.00 74.69 205 ALA A N 1
ATOM 1515 C CA . ALA A 1 205 ? -27.815 12.050 24.494 1.00 74.69 205 ALA A CA 1
ATOM 1516 C C . ALA A 1 205 ? -26.789 12.996 25.142 1.00 74.69 205 ALA A C 1
ATOM 1518 O O . ALA A 1 205 ? -27.166 13.861 25.931 1.00 74.69 205 ALA A O 1
ATOM 1519 N N . VAL A 1 206 ? -25.502 12.826 24.826 1.00 71.88 206 VAL A N 1
ATOM 1520 C CA . VAL A 1 206 ? -24.402 13.545 25.486 1.00 71.88 206 VAL A CA 1
ATOM 1521 C C . VAL A 1 206 ? -23.900 14.736 24.666 1.00 71.88 206 VAL A C 1
ATOM 1523 O O . VAL A 1 206 ? -23.495 15.741 25.247 1.00 71.88 206 VAL A O 1
ATOM 1526 N N . VAL A 1 207 ? -23.920 14.639 23.332 1.00 69.12 207 VAL A N 1
ATOM 1527 C CA . VAL A 1 207 ? -23.241 15.596 22.440 1.00 69.12 207 VAL A CA 1
ATOM 1528 C C . VAL A 1 207 ? -24.183 16.319 21.466 1.00 69.12 207 VAL A C 1
ATOM 1530 O O . VAL A 1 207 ? -23.723 17.000 20.550 1.00 69.12 207 VAL A O 1
ATOM 1533 N N . SER A 1 208 ? -25.505 16.212 21.643 1.00 64.12 208 SER A N 1
ATOM 1534 C CA . SER A 1 208 ? -26.464 16.976 20.833 1.00 64.12 208 SER A CA 1
ATOM 1535 C C . SER A 1 208 ? -26.758 18.380 21.394 1.00 64.12 208 SER A C 1
ATOM 1537 O O . SER A 1 208 ? -26.973 18.525 22.599 1.00 64.12 208 SER A O 1
ATOM 1539 N N . PRO A 1 209 ? -26.886 19.404 20.521 1.00 59.19 209 PRO A N 1
ATOM 1540 C CA . PRO A 1 209 ? -26.698 19.340 19.069 1.00 59.19 209 PRO A CA 1
ATOM 1541 C C . PRO A 1 209 ? -25.208 19.391 18.666 1.00 59.19 209 PRO A C 1
ATOM 1543 O O . PRO A 1 209 ? -24.414 20.049 19.340 1.00 59.19 209 PRO A O 1
ATOM 1546 N N . PRO A 1 210 ? -24.819 18.758 17.540 1.00 62.81 210 PRO A N 1
ATOM 1547 C CA . PRO A 1 210 ? -23.448 18.825 17.044 1.00 62.81 210 PRO A CA 1
ATOM 1548 C C . PRO A 1 210 ? -23.055 20.279 16.701 1.00 62.81 210 PRO A C 1
ATOM 1550 O O . PRO A 1 210 ? -23.879 21.009 16.141 1.00 62.81 210 PRO A O 1
ATOM 1553 N N . PRO A 1 211 ? -21.809 20.712 16.975 1.00 62.66 211 PRO A N 1
ATOM 1554 C CA . PRO A 1 211 ? -21.368 22.091 16.754 1.00 62.66 211 PRO A CA 1
ATOM 1555 C C . PRO A 1 211 ? -21.378 22.449 15.266 1.00 62.66 211 PRO A C 1
ATOM 1557 O O . PRO A 1 211 ? -20.780 21.734 14.467 1.00 62.66 211 PRO A O 1
ATOM 1560 N N . ALA A 1 212 ? -22.046 23.541 14.879 1.00 60.31 212 ALA A N 1
ATOM 1561 C CA . ALA A 1 212 ? -22.131 23.989 13.485 1.00 60.31 212 ALA A CA 1
ATOM 1562 C C . ALA A 1 212 ? -20.731 24.228 12.898 1.00 60.31 212 ALA A C 1
ATOM 1564 O O . ALA A 1 212 ? -19.970 25.046 13.414 1.00 60.31 212 ALA A O 1
ATOM 1565 N N . LEU A 1 213 ? -20.394 23.513 11.825 1.00 62.00 213 LEU A N 1
ATOM 1566 C CA . LEU A 1 213 ? -19.074 23.582 11.204 1.00 62.00 213 LEU A CA 1
ATOM 1567 C C . LEU A 1 213 ? -19.189 23.817 9.706 1.00 62.00 213 LEU A C 1
ATOM 1569 O O . LEU A 1 213 ? -20.137 23.376 9.055 1.00 62.00 213 LEU A O 1
ATOM 1573 N N . ALA A 1 214 ? -18.193 24.513 9.159 1.00 57.22 214 ALA A N 1
ATOM 1574 C CA . ALA A 1 214 ? -18.095 24.695 7.724 1.00 57.22 214 ALA A CA 1
ATOM 1575 C C . ALA A 1 214 ? -17.950 23.319 7.044 1.00 57.22 214 ALA A C 1
ATOM 1577 O O . ALA A 1 214 ? -17.150 22.490 7.492 1.00 57.22 214 ALA A O 1
ATOM 1578 N N . PRO A 1 215 ? -18.712 23.048 5.973 1.00 56.78 215 PRO A N 1
ATOM 1579 C CA . PRO A 1 215 ? -18.593 21.800 5.243 1.00 56.78 215 PRO A CA 1
ATOM 1580 C C . PRO A 1 215 ? -17.170 21.647 4.686 1.00 56.78 215 PRO A C 1
ATOM 1582 O O . PRO A 1 215 ? -16.694 22.501 3.947 1.00 56.78 215 PRO A O 1
ATOM 1585 N N . VAL A 1 216 ? -16.508 20.524 4.980 1.00 61.00 216 VAL A N 1
ATOM 1586 C CA . VAL A 1 216 ? -15.273 20.139 4.279 1.00 61.00 216 VAL A CA 1
ATOM 1587 C C . VAL A 1 216 ? -15.665 19.608 2.902 1.00 61.00 216 VAL A C 1
ATOM 1589 O O . VAL A 1 216 ? -16.129 18.470 2.782 1.00 61.00 216 VAL A O 1
ATOM 1592 N N . GLU A 1 217 ? -15.607 20.443 1.870 1.00 63.47 217 GLU A N 1
ATOM 1593 C CA . GLU A 1 217 ? -15.866 20.002 0.497 1.00 63.47 217 GLU A CA 1
ATOM 1594 C C . GLU A 1 217 ? -14.800 18.989 0.069 1.00 63.47 217 GLU A C 1
ATOM 1596 O O . GLU A 1 217 ? -13.615 19.301 -0.036 1.00 63.47 217 GLU A O 1
ATOM 1601 N N . VAL A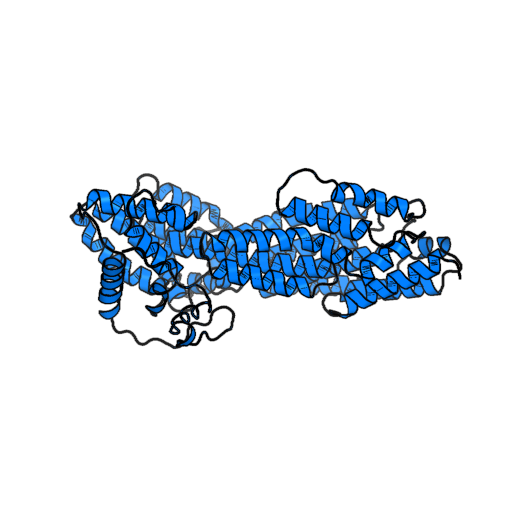 1 218 ? -15.231 17.749 -0.145 1.00 69.94 218 VAL A N 1
ATOM 1602 C CA . VAL A 1 218 ? -14.430 16.707 -0.783 1.00 69.94 218 VAL A CA 1
ATOM 1603 C C . VAL A 1 218 ? -15.308 16.093 -1.858 1.00 69.94 218 VAL A C 1
ATOM 1605 O O . VAL A 1 218 ? -16.486 15.820 -1.611 1.00 69.94 218 VAL A O 1
ATOM 1608 N N . GLY A 1 219 ? -14.747 15.929 -3.055 1.00 76.56 219 GLY A N 1
ATOM 1609 C CA . GLY A 1 219 ? -15.427 15.266 -4.161 1.00 76.56 219 GLY A CA 1
ATOM 1610 C C . GLY A 1 219 ? -15.802 13.821 -3.823 1.00 76.56 219 GLY A C 1
ATOM 1611 O O . GLY A 1 219 ? -15.323 13.234 -2.851 1.00 76.56 219 GLY A O 1
ATOM 1612 N N . SER A 1 220 ? -16.671 13.233 -4.641 1.00 87.69 220 SER A N 1
ATOM 1613 C CA . SER A 1 220 ? -17.010 11.814 -4.515 1.00 87.69 220 SER A CA 1
ATOM 1614 C C . SER A 1 220 ? -15.779 10.940 -4.777 1.00 87.69 220 SER A C 1
ATOM 1616 O O . SER A 1 220 ? -15.176 11.053 -5.845 1.00 87.69 220 SER A O 1
ATOM 1618 N N . ALA A 1 221 ? -15.466 10.016 -3.860 1.00 88.19 221 ALA A N 1
ATOM 1619 C CA . ALA A 1 221 ? -14.376 9.048 -4.026 1.00 88.19 221 ALA A CA 1
ATOM 1620 C C . ALA A 1 221 ? -14.494 8.284 -5.356 1.00 88.19 221 ALA A C 1
ATOM 1622 O O . ALA A 1 221 ? -13.525 8.167 -6.099 1.00 88.19 221 ALA A O 1
ATOM 1623 N N . SER A 1 222 ? -15.708 7.855 -5.719 1.00 92.25 222 SER A N 1
ATOM 1624 C CA . SER A 1 222 ? -15.948 7.134 -6.973 1.00 92.25 222 SER A CA 1
ATOM 1625 C C . SER A 1 222 ? -15.713 7.995 -8.215 1.00 92.25 222 SER A C 1
ATOM 1627 O O . SER A 1 222 ? -15.226 7.486 -9.220 1.00 92.25 222 SER A O 1
ATOM 1629 N N . MET A 1 223 ? -16.008 9.299 -8.155 1.00 95.44 223 MET A N 1
ATOM 1630 C CA . MET A 1 223 ? -15.721 10.216 -9.264 1.00 95.44 223 MET A CA 1
ATOM 1631 C C . MET A 1 223 ? -14.218 10.459 -9.401 1.00 95.44 223 MET A C 1
ATOM 1633 O O . MET A 1 223 ? -13.705 10.455 -10.518 1.00 95.44 223 MET A O 1
ATOM 1637 N N . THR A 1 224 ? -13.511 10.629 -8.281 1.00 96.19 224 THR A N 1
ATOM 1638 C CA . THR A 1 224 ? -12.052 10.780 -8.271 1.00 96.19 224 THR A CA 1
ATOM 1639 C C . THR A 1 224 ? -11.368 9.522 -8.809 1.00 96.19 224 THR A C 1
ATOM 1641 O O . THR A 1 224 ? -10.527 9.627 -9.698 1.00 96.19 224 THR A O 1
ATOM 1644 N N . LEU A 1 225 ? -11.777 8.330 -8.360 1.00 96.62 225 LEU A N 1
ATOM 1645 C CA . LEU A 1 225 ? -11.263 7.062 -8.881 1.00 96.62 225 LEU A CA 1
ATOM 1646 C C . LEU A 1 225 ? -11.524 6.919 -10.387 1.00 96.62 225 LEU A C 1
ATOM 1648 O O . LEU A 1 225 ? -10.603 6.595 -11.131 1.00 96.62 225 LEU A O 1
ATOM 1652 N N . ALA A 1 226 ? -12.741 7.213 -10.857 1.00 97.50 226 ALA A N 1
ATOM 1653 C CA . ALA A 1 226 ? -13.057 7.151 -12.284 1.00 97.50 226 ALA A CA 1
ATOM 1654 C C . ALA A 1 226 ? -12.177 8.106 -13.112 1.00 97.50 226 ALA A C 1
ATOM 1656 O O . ALA A 1 226 ? -11.719 7.748 -14.198 1.00 97.50 226 ALA A O 1
ATOM 1657 N N . ALA A 1 227 ? -11.889 9.304 -12.591 1.00 97.69 227 ALA A N 1
ATOM 1658 C CA . ALA A 1 227 ? -10.972 10.243 -13.230 1.00 97.69 227 ALA A CA 1
ATOM 1659 C C . ALA A 1 227 ? -9.531 9.705 -13.277 1.00 97.69 227 ALA A C 1
ATOM 1661 O O . ALA A 1 227 ? -8.876 9.820 -14.313 1.00 97.69 227 ALA A O 1
ATOM 1662 N N . MET A 1 228 ? -9.047 9.079 -12.200 1.00 98.25 228 MET A N 1
ATOM 1663 C CA . MET A 1 228 ? -7.730 8.432 -12.169 1.00 98.25 228 MET A CA 1
ATOM 1664 C C . MET A 1 228 ? -7.633 7.278 -13.175 1.00 98.25 228 MET A C 1
ATOM 1666 O O . MET A 1 228 ? -6.662 7.187 -13.926 1.00 98.25 228 MET A O 1
ATOM 1670 N N . GLU A 1 229 ? -8.643 6.406 -13.226 1.00 98.06 229 GLU A N 1
ATOM 1671 C CA . GLU A 1 229 ? -8.686 5.276 -14.162 1.00 98.06 229 GLU A CA 1
ATOM 1672 C C . GLU A 1 229 ? -8.708 5.747 -15.617 1.00 98.06 229 GLU A C 1
ATOM 1674 O O . GLU A 1 229 ? -8.035 5.166 -16.471 1.00 98.06 229 GLU A O 1
ATOM 1679 N N . GLU A 1 230 ? -9.424 6.836 -15.893 1.00 98.44 230 GLU A N 1
ATOM 1680 C CA . GLU A 1 230 ? -9.443 7.483 -17.199 1.00 98.44 230 GLU A CA 1
ATOM 1681 C C . GLU A 1 230 ? -8.080 8.087 -17.570 1.00 98.44 230 GLU A C 1
ATOM 1683 O O . GLU A 1 230 ? -7.621 7.905 -18.700 1.00 98.44 230 GLU A O 1
ATOM 1688 N N . GLN A 1 231 ? -7.393 8.756 -16.638 1.00 98.38 231 GLN A N 1
ATOM 1689 C CA . GLN A 1 231 ? -6.036 9.265 -16.869 1.00 98.38 231 GLN A CA 1
ATOM 1690 C C . GLN A 1 231 ? -5.049 8.128 -17.168 1.00 98.38 231 GLN A C 1
ATOM 1692 O O . GLN A 1 231 ? -4.327 8.183 -18.165 1.00 98.38 231 GLN A O 1
ATOM 1697 N N . ALA A 1 232 ? -5.074 7.055 -16.374 1.00 98.06 232 ALA A N 1
ATOM 1698 C CA . ALA A 1 232 ? -4.243 5.877 -16.601 1.00 98.06 232 ALA A CA 1
ATOM 1699 C C . ALA A 1 232 ? -4.563 5.196 -17.943 1.00 98.06 232 ALA A C 1
ATOM 1701 O O . ALA A 1 232 ? -3.661 4.794 -18.676 1.00 98.06 232 ALA A O 1
ATOM 1702 N N . ARG A 1 233 ? -5.845 5.120 -18.326 1.00 98.31 233 ARG A N 1
ATOM 1703 C CA . ARG A 1 233 ? -6.267 4.600 -19.635 1.00 98.31 233 ARG A CA 1
ATOM 1704 C C . ARG A 1 233 ? -5.716 5.440 -20.789 1.00 98.31 233 ARG A C 1
ATOM 1706 O O . ARG A 1 233 ? -5.246 4.861 -21.768 1.00 98.31 233 ARG A O 1
ATOM 1713 N N . ARG A 1 234 ? -5.752 6.774 -20.688 1.00 98.31 234 ARG A N 1
ATOM 1714 C CA . ARG A 1 234 ? -5.162 7.678 -21.695 1.00 98.31 234 ARG A CA 1
ATOM 1715 C C . ARG A 1 234 ? -3.653 7.506 -21.794 1.00 98.31 234 ARG A C 1
ATOM 1717 O O . ARG A 1 234 ? -3.142 7.408 -22.904 1.00 98.31 234 ARG A O 1
ATOM 1724 N N . TRP A 1 235 ? -2.964 7.412 -20.657 1.00 97.81 235 TRP A N 1
ATOM 1725 C CA . TRP A 1 235 ? -1.529 7.133 -20.628 1.00 97.81 235 TRP A CA 1
ATOM 1726 C C . TRP A 1 235 ? -1.207 5.809 -21.336 1.00 97.81 235 TRP A C 1
ATOM 1728 O O . TRP A 1 235 ? -0.399 5.810 -22.262 1.00 97.81 235 TRP A O 1
ATOM 1738 N N . ARG A 1 236 ? -1.919 4.712 -21.019 1.00 97.81 236 ARG A N 1
ATOM 1739 C CA . ARG A 1 236 ? -1.740 3.412 -21.699 1.00 97.81 236 ARG A CA 1
ATOM 1740 C C . ARG A 1 236 ? -1.933 3.509 -23.212 1.00 97.81 236 ARG A C 1
ATOM 1742 O O . ARG A 1 236 ? -1.157 2.926 -23.960 1.00 97.81 236 ARG A O 1
ATOM 1749 N N . ALA A 1 237 ? -2.952 4.240 -23.666 1.00 97.44 237 ALA A N 1
ATOM 1750 C CA . ALA A 1 237 ? -3.215 4.430 -25.092 1.00 97.44 237 ALA A CA 1
ATOM 1751 C C . ALA A 1 237 ? -2.102 5.226 -25.802 1.00 97.44 237 ALA A C 1
ATOM 1753 O O . ALA A 1 237 ? -1.822 4.966 -26.967 1.00 97.44 237 ALA A O 1
ATOM 1754 N N . GLY A 1 238 ? -1.452 6.159 -25.099 1.00 96.75 238 GLY A N 1
ATOM 1755 C CA . GLY A 1 238 ? -0.349 6.970 -25.623 1.00 96.75 238 GLY A CA 1
ATOM 1756 C C . GLY A 1 238 ? 1.035 6.311 -25.558 1.00 96.75 238 GLY A C 1
ATOM 1757 O O . GLY A 1 238 ? 1.980 6.853 -26.126 1.00 96.75 238 GLY A O 1
ATOM 1758 N N . LEU A 1 239 ? 1.188 5.151 -24.906 1.00 95.56 239 LEU A N 1
ATOM 1759 C CA . LEU A 1 239 ? 2.495 4.507 -24.691 1.00 95.56 239 LEU A CA 1
ATOM 1760 C C . LEU A 1 239 ? 3.268 4.212 -25.983 1.00 95.56 239 LEU A C 1
ATOM 1762 O O . LEU A 1 239 ? 4.493 4.331 -26.005 1.00 95.56 239 LEU A O 1
ATOM 1766 N N . ALA A 1 240 ? 2.568 3.836 -27.057 1.00 91.00 240 ALA A N 1
ATOM 1767 C CA . ALA A 1 240 ? 3.193 3.539 -28.347 1.00 91.00 240 ALA A CA 1
ATOM 1768 C C . ALA A 1 240 ? 3.841 4.779 -28.993 1.00 91.00 240 ALA A C 1
ATOM 1770 O O . ALA A 1 240 ? 4.806 4.654 -29.742 1.00 91.00 240 ALA A O 1
ATOM 1771 N N . GLU A 1 241 ? 3.328 5.971 -28.680 1.00 90.25 241 GLU A N 1
ATOM 1772 C CA . GLU A 1 241 ? 3.797 7.259 -29.203 1.00 90.25 241 GLU A CA 1
ATOM 1773 C C . GLU A 1 241 ? 4.712 7.997 -28.210 1.00 90.25 241 GLU A C 1
ATOM 1775 O O . GLU A 1 241 ? 5.296 9.033 -28.546 1.00 90.25 241 GLU A O 1
ATOM 1780 N N . ALA A 1 242 ? 4.850 7.473 -26.986 1.00 88.12 242 ALA A N 1
ATOM 1781 C CA . ALA A 1 242 ? 5.638 8.078 -25.924 1.00 88.12 242 ALA A CA 1
ATOM 1782 C C . ALA A 1 242 ? 7.111 8.191 -26.335 1.00 88.12 242 ALA A C 1
ATOM 1784 O O . ALA A 1 242 ? 7.802 7.193 -26.580 1.00 88.12 242 ALA A O 1
ATOM 1785 N N . ARG A 1 243 ? 7.596 9.437 -26.386 1.00 85.12 243 ARG A N 1
ATOM 1786 C CA . ARG A 1 243 ? 9.004 9.735 -26.640 1.00 85.12 243 ARG A CA 1
ATOM 1787 C C . ARG A 1 243 ? 9.782 9.551 -25.339 1.00 85.12 243 ARG A C 1
ATOM 1789 O O . ARG A 1 243 ? 9.463 10.242 -24.372 1.00 85.12 243 ARG A O 1
ATOM 1796 N N . PRO A 1 244 ? 10.783 8.662 -25.304 1.00 84.38 244 PRO A N 1
ATOM 1797 C CA . PRO A 1 244 ? 11.596 8.480 -24.113 1.00 84.38 244 PRO A CA 1
ATOM 1798 C C . PRO A 1 244 ? 12.344 9.778 -23.795 1.00 84.38 244 PRO A C 1
ATOM 1800 O O . PRO A 1 244 ? 12.797 10.492 -24.697 1.00 84.38 244 PRO A O 1
ATOM 1803 N N . GLY A 1 245 ? 12.485 10.080 -22.506 1.00 82.12 245 GLY A N 1
ATOM 1804 C CA . GLY A 1 245 ? 13.468 11.062 -22.071 1.00 82.12 245 GLY A CA 1
ATOM 1805 C C . GLY A 1 245 ? 14.896 10.551 -22.288 1.00 82.12 245 GLY A C 1
ATOM 1806 O O . GLY A 1 245 ? 15.106 9.389 -22.648 1.00 82.12 245 GLY A O 1
ATOM 1807 N N . PRO A 1 246 ? 15.905 11.411 -22.099 1.00 84.00 246 PRO A N 1
ATOM 1808 C CA . PRO A 1 246 ? 17.289 10.995 -22.222 1.00 84.00 246 PRO A CA 1
ATOM 1809 C C . PRO A 1 246 ? 17.625 9.917 -21.191 1.00 84.00 246 PRO A C 1
ATOM 1811 O O . PRO A 1 246 ? 17.128 9.911 -20.065 1.00 84.00 246 PRO A O 1
ATOM 1814 N N . VAL A 1 247 ? 18.520 9.034 -21.613 1.00 84.50 247 VAL A N 1
ATOM 1815 C CA . VAL A 1 247 ? 19.117 7.971 -20.806 1.00 84.50 247 VAL A CA 1
ATOM 1816 C C . VAL A 1 247 ? 19.727 8.576 -19.534 1.00 84.50 247 VAL A C 1
ATOM 1818 O O . VAL A 1 247 ? 20.398 9.609 -19.597 1.00 84.50 247 VAL A O 1
ATOM 1821 N N . ALA A 1 248 ? 19.485 7.951 -18.379 1.00 73.88 248 ALA A N 1
ATOM 1822 C CA . ALA A 1 248 ? 19.796 8.525 -17.066 1.00 73.88 248 ALA A CA 1
ATOM 1823 C C . ALA A 1 248 ? 21.306 8.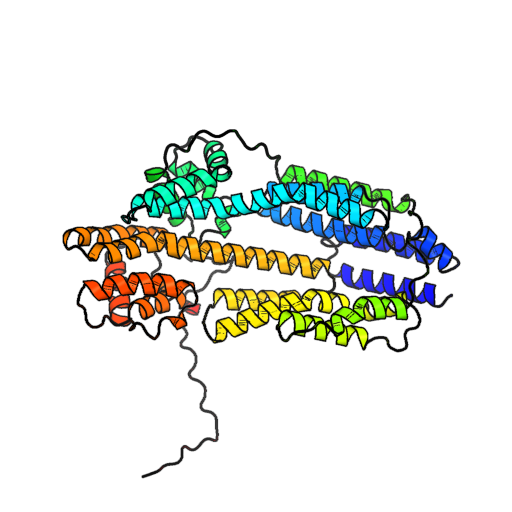567 -16.746 1.00 73.88 248 ALA A C 1
ATOM 1825 O O . ALA A 1 248 ? 21.716 9.238 -15.800 1.00 73.88 248 ALA A O 1
ATOM 1826 N N . GLY A 1 249 ? 22.136 7.883 -17.541 1.00 78.94 249 GLY A N 1
ATOM 1827 C CA . GLY A 1 249 ? 23.590 7.859 -17.402 1.00 78.94 249 GLY A CA 1
ATOM 1828 C C . GLY A 1 249 ? 24.239 6.690 -18.145 1.00 78.94 249 GLY A C 1
ATOM 1829 O O . GLY A 1 249 ? 23.669 6.134 -19.093 1.00 78.94 249 GLY A O 1
ATOM 1830 N N . ASP A 1 250 ? 25.429 6.303 -17.689 1.00 83.62 250 ASP A N 1
ATOM 1831 C CA . ASP A 1 250 ? 26.180 5.163 -18.221 1.00 83.62 250 ASP A CA 1
ATOM 1832 C C . ASP A 1 250 ? 25.396 3.847 -18.118 1.00 83.62 250 ASP A C 1
ATOM 1834 O O . ASP A 1 250 ? 24.407 3.731 -17.390 1.00 83.62 250 ASP A O 1
ATOM 1838 N N . GLU A 1 251 ? 25.801 2.844 -18.900 1.00 82.56 251 GLU A N 1
ATOM 1839 C CA . GLU A 1 251 ? 25.154 1.531 -18.860 1.00 82.56 251 GLU A CA 1
ATOM 1840 C C . GLU A 1 251 ? 25.336 0.886 -17.481 1.00 82.56 251 GLU A C 1
ATOM 1842 O O . GLU A 1 251 ? 26.471 0.756 -17.011 1.00 82.56 251 GLU A O 1
ATOM 1847 N N . PRO A 1 252 ? 24.240 0.482 -16.807 1.00 86.75 252 PRO A N 1
ATOM 1848 C CA . PRO A 1 252 ? 24.353 -0.168 -15.516 1.00 86.75 252 PRO A CA 1
ATOM 1849 C C . PRO A 1 252 ? 25.112 -1.487 -15.670 1.00 86.75 252 PRO A C 1
ATOM 1851 O O . PRO A 1 252 ? 24.861 -2.274 -16.583 1.00 86.75 252 PRO A O 1
ATOM 1854 N N . THR A 1 253 ? 26.023 -1.754 -14.738 1.00 93.06 253 THR A N 1
ATOM 1855 C CA . THR A 1 253 ? 26.795 -3.001 -14.694 1.00 93.06 253 THR A CA 1
ATOM 1856 C C . THR A 1 253 ? 26.262 -3.925 -13.604 1.00 93.06 253 THR A C 1
ATOM 1858 O O . THR A 1 253 ? 25.686 -3.467 -12.614 1.00 93.06 253 THR A O 1
ATOM 1861 N N . ALA A 1 254 ? 26.485 -5.237 -13.740 1.00 94.88 254 ALA A N 1
ATOM 1862 C CA . ALA A 1 254 ? 26.147 -6.188 -12.678 1.00 94.88 254 ALA A CA 1
ATOM 1863 C C . ALA A 1 254 ? 26.858 -5.833 -11.358 1.00 94.88 254 ALA A C 1
ATOM 1865 O O . ALA A 1 254 ? 26.261 -5.902 -10.287 1.00 94.88 254 ALA A O 1
ATOM 1866 N N . ALA A 1 255 ? 28.117 -5.386 -11.432 1.00 94.75 255 ALA A N 1
ATOM 1867 C CA . ALA A 1 255 ? 28.869 -4.908 -10.273 1.00 94.75 255 ALA A CA 1
ATOM 1868 C C . ALA A 1 255 ? 28.231 -3.664 -9.632 1.00 94.75 255 ALA A C 1
ATOM 1870 O O . ALA A 1 255 ? 28.091 -3.623 -8.412 1.00 94.75 255 ALA A O 1
ATOM 1871 N N . GLY A 1 256 ? 27.796 -2.689 -10.437 1.00 94.06 256 GLY A N 1
ATOM 1872 C CA . GLY A 1 256 ? 27.106 -1.492 -9.955 1.00 94.06 256 GLY A CA 1
ATOM 1873 C C . GLY A 1 256 ? 25.788 -1.816 -9.250 1.00 94.06 256 GLY A C 1
ATOM 1874 O O . GLY A 1 256 ? 25.531 -1.292 -8.169 1.00 94.06 256 GLY A O 1
ATOM 1875 N N . LEU A 1 257 ? 24.994 -2.742 -9.798 1.00 93.56 257 LEU A N 1
ATOM 1876 C CA . LEU A 1 257 ? 23.778 -3.220 -9.131 1.00 93.56 257 LEU A CA 1
ATOM 1877 C C . LEU A 1 257 ? 24.086 -3.915 -7.802 1.00 93.56 257 LEU A C 1
ATOM 1879 O O . LEU A 1 257 ? 23.472 -3.587 -6.790 1.00 93.56 257 LEU A O 1
ATOM 1883 N N . ARG A 1 258 ? 25.062 -4.832 -7.765 1.00 95.44 258 ARG A N 1
ATOM 1884 C CA . ARG A 1 258 ? 25.471 -5.478 -6.505 1.00 95.44 258 ARG A CA 1
ATOM 1885 C C . ARG A 1 258 ? 25.925 -4.444 -5.475 1.00 95.44 258 ARG A C 1
ATOM 1887 O O . ARG A 1 258 ? 25.518 -4.523 -4.321 1.00 95.44 258 ARG A O 1
ATOM 1894 N N . ALA A 1 259 ? 26.707 -3.449 -5.892 1.00 95.25 259 ALA A N 1
ATOM 1895 C CA . ALA A 1 259 ? 27.162 -2.371 -5.020 1.00 95.25 259 ALA A CA 1
ATOM 1896 C C . ALA A 1 259 ? 26.000 -1.527 -4.469 1.00 95.25 259 ALA A C 1
ATOM 1898 O O . ALA A 1 259 ? 26.043 -1.146 -3.303 1.00 95.25 259 ALA A O 1
ATOM 1899 N N . ALA A 1 260 ? 24.948 -1.282 -5.258 1.00 93.56 260 ALA A N 1
ATOM 1900 C CA . ALA A 1 260 ? 23.769 -0.540 -4.808 1.00 93.56 260 ALA A CA 1
ATOM 1901 C C . ALA A 1 260 ? 22.989 -1.267 -3.694 1.00 93.56 260 ALA A C 1
ATOM 1903 O O . ALA A 1 260 ? 22.455 -0.616 -2.798 1.00 93.56 260 ALA A O 1
ATOM 1904 N N . TYR A 1 261 ? 22.958 -2.605 -3.713 1.00 94.25 261 TYR A N 1
ATOM 1905 C CA . TYR A 1 261 ? 22.254 -3.419 -2.710 1.00 94.25 261 TYR A CA 1
ATOM 1906 C C . TYR A 1 261 ? 23.150 -3.935 -1.571 1.00 94.25 261 TYR A C 1
ATOM 1908 O O . TYR A 1 261 ? 22.636 -4.319 -0.519 1.00 94.25 261 TYR A O 1
ATOM 1916 N N . ALA A 1 262 ? 24.478 -3.906 -1.726 1.00 96.06 262 ALA A N 1
ATOM 1917 C CA . ALA A 1 262 ? 25.437 -4.342 -0.707 1.00 96.06 262 ALA A CA 1
ATOM 1918 C C . ALA A 1 262 ? 25.238 -3.696 0.681 1.00 96.06 262 ALA A C 1
ATOM 1920 O O . ALA A 1 262 ? 25.314 -4.435 1.665 1.00 96.06 262 ALA A O 1
ATOM 1921 N N . PRO A 1 263 ? 24.908 -2.390 0.811 1.00 97.50 263 PRO A N 1
ATOM 1922 C CA . PRO A 1 263 ? 24.660 -1.783 2.118 1.00 97.50 263 PRO A CA 1
ATOM 1923 C C . PRO A 1 263 ? 23.535 -2.459 2.911 1.00 97.50 263 PRO A C 1
ATOM 1925 O O . PRO A 1 263 ? 23.615 -2.525 4.137 1.00 97.50 263 PRO A O 1
ATOM 1928 N N . LEU A 1 264 ? 22.515 -3.007 2.234 1.00 95.88 264 LEU A N 1
ATOM 1929 C CA . LEU A 1 264 ? 21.415 -3.722 2.891 1.00 95.88 264 LEU A CA 1
ATOM 1930 C C . LEU A 1 264 ? 21.895 -5.030 3.537 1.00 95.88 264 LEU A C 1
ATOM 1932 O O . LEU A 1 264 ? 21.478 -5.374 4.641 1.00 95.88 264 LEU A O 1
ATOM 1936 N N . ALA A 1 265 ? 22.831 -5.728 2.891 1.00 96.00 265 ALA A N 1
ATOM 1937 C CA . ALA A 1 265 ? 23.419 -6.976 3.383 1.00 96.00 265 ALA A CA 1
ATOM 1938 C C . ALA A 1 265 ? 24.391 -6.784 4.562 1.00 96.00 265 ALA A C 1
ATOM 1940 O O . ALA A 1 265 ? 24.804 -7.766 5.189 1.00 96.00 265 ALA A O 1
ATOM 1941 N N . THR A 1 266 ? 24.731 -5.533 4.882 1.00 96.25 266 THR A N 1
ATOM 1942 C CA . THR A 1 266 ? 25.631 -5.152 5.979 1.00 96.25 266 THR A CA 1
ATOM 1943 C C . THR A 1 266 ? 24.984 -4.200 6.986 1.00 96.25 266 THR A C 1
ATOM 1945 O O . THR A 1 266 ? 25.698 -3.614 7.798 1.00 96.25 266 THR A O 1
ATOM 1948 N N . LEU A 1 267 ? 23.657 -4.008 6.946 1.00 94.94 267 LEU A N 1
ATOM 1949 C CA . LEU A 1 267 ? 22.954 -3.156 7.914 1.00 94.94 267 LEU A CA 1
ATOM 1950 C C . LEU A 1 267 ? 23.308 -3.580 9.345 1.00 94.94 267 LEU A C 1
ATOM 1952 O O . LEU A 1 267 ? 23.299 -4.780 9.599 1.00 94.94 267 LEU A O 1
ATOM 1956 N N . PRO A 1 268 ? 23.609 -2.667 10.282 1.00 94.38 268 PRO A N 1
ATOM 1957 C CA . PRO A 1 268 ? 23.962 -3.022 11.658 1.00 94.38 268 PRO A CA 1
ATOM 1958 C C . PRO A 1 268 ? 22.727 -3.286 12.540 1.00 94.38 268 PRO A C 1
ATOM 1960 O O . PRO A 1 268 ? 21.661 -2.733 12.290 1.00 94.38 268 PRO A O 1
ATOM 1963 N N . GLY A 1 269 ? 22.889 -4.075 13.610 1.00 91.44 269 GLY A N 1
ATOM 1964 C CA . GLY A 1 269 ? 21.878 -4.279 14.663 1.00 91.44 269 GLY A CA 1
ATOM 1965 C C . GLY A 1 269 ? 21.147 -5.626 14.615 1.00 91.44 269 GLY A C 1
ATOM 1966 O O . GLY A 1 269 ? 21.046 -6.251 13.566 1.00 91.44 269 GLY A O 1
ATOM 1967 N N . ASP A 1 270 ? 20.623 -6.071 15.756 1.00 91.81 270 ASP A N 1
ATOM 1968 C CA . ASP A 1 270 ? 19.991 -7.397 15.904 1.00 91.81 270 ASP A CA 1
ATOM 1969 C C . ASP A 1 270 ? 18.457 -7.337 15.921 1.00 91.81 270 ASP A C 1
ATOM 1971 O O . ASP A 1 270 ? 17.786 -8.314 16.254 1.00 91.81 270 ASP A O 1
ATOM 1975 N N . ASP A 1 271 ? 17.884 -6.188 15.553 1.00 93.44 271 ASP A N 1
ATOM 1976 C CA . ASP A 1 271 ? 16.442 -6.063 15.378 1.00 93.44 271 ASP A CA 1
ATOM 1977 C C . ASP A 1 271 ? 15.943 -7.109 14.351 1.00 93.44 271 ASP A C 1
ATOM 1979 O O . ASP A 1 271 ? 16.591 -7.298 13.311 1.00 93.44 271 ASP A O 1
ATOM 1983 N N . PRO A 1 272 ? 14.826 -7.820 14.608 1.00 90.19 272 PRO A N 1
ATOM 1984 C CA . PRO A 1 272 ? 14.334 -8.862 13.709 1.00 90.19 272 PRO A CA 1
ATOM 1985 C C . PRO A 1 272 ? 14.056 -8.377 12.282 1.00 90.19 272 PRO A C 1
ATOM 1987 O O . PRO A 1 272 ? 14.313 -9.117 11.333 1.00 90.19 272 PRO A O 1
ATOM 1990 N N . VAL A 1 273 ? 13.568 -7.142 12.116 1.00 92.25 273 VAL A N 1
ATOM 1991 C CA . VAL A 1 273 ? 13.276 -6.537 10.807 1.00 92.25 273 VAL A CA 1
ATOM 1992 C C . VAL A 1 273 ? 14.578 -6.275 10.060 1.00 92.25 273 VAL A C 1
ATOM 1994 O O . VAL A 1 273 ? 14.719 -6.675 8.903 1.00 92.25 273 VAL A O 1
ATOM 1997 N N . VAL A 1 274 ? 15.562 -5.675 10.736 1.00 94.19 274 VAL A N 1
ATOM 1998 C CA . VAL A 1 274 ? 16.895 -5.434 10.160 1.00 94.19 274 VAL A CA 1
ATOM 1999 C C . VAL A 1 274 ? 17.590 -6.749 9.804 1.00 94.19 274 VAL A C 1
ATOM 2001 O O . VAL A 1 274 ? 18.162 -6.870 8.723 1.00 94.19 274 VAL A O 1
ATOM 2004 N N . SER A 1 275 ? 17.506 -7.754 10.676 1.00 95.56 275 SER A N 1
ATOM 2005 C CA . SER A 1 275 ? 18.107 -9.075 10.463 1.00 95.56 275 SER A CA 1
ATOM 2006 C C . SER A 1 275 ? 17.488 -9.804 9.270 1.00 95.56 275 SER A C 1
ATOM 2008 O O . SER A 1 275 ? 18.216 -10.380 8.463 1.00 95.56 275 SER A O 1
ATOM 2010 N N . ALA A 1 276 ? 16.162 -9.748 9.117 1.00 95.75 276 ALA A N 1
ATOM 2011 C CA . ALA A 1 276 ? 15.469 -10.341 7.978 1.00 95.75 276 ALA A CA 1
ATOM 2012 C C . ALA A 1 276 ? 15.807 -9.628 6.663 1.00 95.75 276 ALA A C 1
ATOM 2014 O O . ALA A 1 276 ? 16.101 -10.292 5.670 1.00 95.75 276 ALA A O 1
ATOM 2015 N N . LEU A 1 277 ? 15.825 -8.290 6.662 1.00 96.25 277 LEU A N 1
ATOM 2016 C CA . LEU A 1 277 ? 16.221 -7.504 5.492 1.00 96.25 277 LEU A CA 1
ATOM 2017 C C . LEU A 1 277 ? 17.670 -7.803 5.086 1.00 96.25 277 LEU A C 1
ATOM 2019 O O . LEU A 1 277 ? 17.950 -8.026 3.908 1.00 96.25 277 LEU A O 1
ATOM 2023 N N . ARG A 1 278 ? 18.580 -7.880 6.066 1.00 97.56 278 ARG A N 1
ATOM 2024 C CA . ARG A 1 278 ? 19.980 -8.263 5.853 1.00 97.56 278 ARG A CA 1
ATOM 2025 C C . ARG A 1 278 ? 20.086 -9.656 5.236 1.00 97.56 278 ARG A C 1
ATOM 2027 O O . ARG A 1 278 ? 20.791 -9.819 4.245 1.00 97.56 278 ARG A O 1
ATOM 2034 N N . ALA A 1 279 ? 19.382 -10.643 5.790 1.00 97.50 279 ALA A N 1
ATOM 2035 C CA . ALA A 1 279 ? 19.399 -12.018 5.294 1.00 97.50 279 ALA A CA 1
ATOM 2036 C C . ALA A 1 279 ? 18.845 -12.124 3.863 1.00 97.50 279 ALA A C 1
ATOM 2038 O O . ALA A 1 279 ? 19.450 -12.789 3.024 1.00 97.50 279 ALA A O 1
ATOM 2039 N N . ALA A 1 280 ? 17.747 -11.427 3.555 1.00 97.25 280 ALA A N 1
ATOM 2040 C CA . ALA A 1 280 ? 17.181 -11.392 2.208 1.00 97.25 280 ALA A CA 1
ATOM 2041 C C . ALA A 1 280 ? 18.130 -10.715 1.204 1.00 97.25 280 ALA A C 1
ATOM 2043 O O . ALA A 1 280 ? 18.344 -11.236 0.110 1.00 97.25 280 ALA A O 1
ATOM 2044 N N . ALA A 1 281 ? 18.777 -9.610 1.589 1.00 97.25 281 ALA A N 1
ATOM 2045 C CA . ALA A 1 281 ? 19.785 -8.953 0.759 1.00 97.25 281 ALA A CA 1
ATOM 2046 C C . ALA A 1 281 ? 21.015 -9.847 0.525 1.00 97.25 281 ALA A C 1
ATOM 2048 O O . ALA A 1 281 ? 21.517 -9.913 -0.594 1.00 97.25 281 ALA A O 1
ATOM 2049 N N . GLN A 1 282 ? 21.483 -10.567 1.549 1.00 97.25 282 GLN A N 1
ATOM 2050 C CA . GLN A 1 282 ? 22.580 -11.532 1.424 1.00 97.25 282 GLN A CA 1
ATOM 2051 C C . GLN A 1 282 ? 22.220 -12.684 0.481 1.00 97.25 282 GLN A C 1
ATOM 2053 O O . GLN A 1 282 ? 23.015 -13.012 -0.396 1.00 97.25 282 GLN A O 1
ATOM 2058 N N . ALA A 1 283 ? 21.021 -13.259 0.622 1.00 96.62 283 ALA A N 1
ATOM 2059 C CA . ALA A 1 283 ? 20.526 -14.305 -0.269 1.00 96.62 283 ALA A CA 1
ATOM 2060 C C . ALA A 1 283 ? 20.441 -13.807 -1.719 1.00 96.62 283 ALA A C 1
ATOM 2062 O O . ALA A 1 283 ? 20.928 -14.471 -2.627 1.00 96.62 283 ALA A O 1
ATOM 2063 N N . MET A 1 284 ? 19.908 -12.602 -1.933 1.00 96.50 284 MET A N 1
ATOM 2064 C CA . MET A 1 284 ? 19.838 -11.991 -3.258 1.00 96.50 284 MET A CA 1
ATOM 2065 C C . MET A 1 284 ? 21.230 -11.748 -3.865 1.00 96.50 284 MET A C 1
ATOM 2067 O O . MET A 1 284 ? 21.463 -12.081 -5.024 1.00 96.50 284 MET A O 1
ATOM 2071 N N . LEU A 1 285 ? 22.180 -11.204 -3.099 1.00 95.75 285 LEU A N 1
ATOM 2072 C CA . LEU A 1 285 ? 23.539 -10.916 -3.582 1.00 95.75 285 LEU A CA 1
ATOM 2073 C C . LEU A 1 285 ? 24.385 -12.171 -3.830 1.00 95.75 285 LEU A C 1
ATOM 2075 O O . LEU A 1 285 ? 25.305 -12.118 -4.646 1.00 95.75 285 LEU A O 1
ATOM 2079 N N . ALA A 1 286 ? 24.092 -13.278 -3.143 1.00 95.75 286 ALA A N 1
ATOM 2080 C CA . ALA A 1 286 ? 24.731 -14.570 -3.390 1.00 95.75 286 ALA A CA 1
ATOM 2081 C C . ALA A 1 286 ? 24.312 -15.185 -4.738 1.00 95.75 286 ALA A C 1
ATOM 2083 O O . ALA A 1 286 ? 25.005 -16.053 -5.269 1.00 95.75 286 ALA A O 1
ATOM 2084 N N . GLU A 1 287 ? 23.195 -14.729 -5.306 1.00 95.56 287 GLU A N 1
ATOM 2085 C CA . GLU A 1 287 ? 22.640 -15.250 -6.547 1.00 95.56 287 GLU A CA 1
ATOM 2086 C C . GLU A 1 287 ? 23.172 -14.522 -7.783 1.00 95.56 287 GLU A C 1
ATOM 2088 O O . GLU A 1 287 ? 23.391 -13.310 -7.796 1.00 95.56 287 GLU A O 1
ATOM 2093 N N . GLY A 1 288 ? 23.366 -15.283 -8.864 1.00 83.62 288 GLY A N 1
ATOM 2094 C CA . GLY A 1 288 ? 23.833 -14.741 -10.141 1.00 83.62 288 GLY A CA 1
ATOM 2095 C C . GLY A 1 288 ? 25.303 -14.305 -10.141 1.00 83.62 288 GLY A C 1
ATOM 2096 O O . GLY A 1 288 ? 25.639 -13.327 -10.808 1.00 83.62 288 GLY A O 1
ATOM 2097 N N . GLY A 1 289 ? 26.181 -15.002 -9.407 1.00 84.38 289 GLY A N 1
ATOM 2098 C CA . GLY A 1 289 ? 27.623 -14.707 -9.337 1.00 84.38 289 GLY A CA 1
ATOM 2099 C C . GLY A 1 289 ? 28.321 -14.645 -10.702 1.00 84.38 289 GLY A C 1
ATOM 2100 O O . GLY A 1 289 ? 29.097 -13.725 -10.945 1.00 84.38 289 GLY A O 1
ATOM 2101 N N . ASP A 1 290 ? 27.948 -15.535 -11.624 1.00 87.88 290 ASP A N 1
ATOM 2102 C CA . ASP A 1 290 ? 28.526 -15.617 -12.977 1.00 87.88 290 ASP A CA 1
ATOM 2103 C C . ASP A 1 290 ? 27.854 -14.672 -13.990 1.00 87.88 290 ASP A C 1
ATOM 2105 O O . ASP A 1 290 ? 28.145 -14.706 -15.185 1.00 87.88 290 ASP A O 1
ATOM 2109 N N . VAL A 1 291 ? 26.905 -13.842 -13.545 1.00 93.88 291 VAL A N 1
ATOM 2110 C CA . VAL A 1 291 ? 26.175 -12.948 -14.442 1.00 93.88 291 VAL A CA 1
ATOM 2111 C C . VAL A 1 291 ? 26.941 -11.644 -14.639 1.00 93.88 291 VAL A C 1
ATOM 2113 O O . VAL A 1 291 ? 27.201 -10.899 -13.688 1.00 93.88 291 VAL A O 1
ATOM 2116 N N . GLU A 1 292 ? 27.277 -11.371 -15.899 1.00 91.06 292 GLU A N 1
ATOM 2117 C CA . GLU A 1 292 ? 28.119 -10.243 -16.311 1.00 91.06 292 GLU A CA 1
ATOM 2118 C C . GLU A 1 292 ? 27.320 -8.955 -16.577 1.00 91.06 292 GLU A C 1
ATOM 2120 O O . GLU A 1 292 ? 27.834 -7.851 -16.389 1.00 91.06 292 GLU A O 1
ATOM 2125 N N . THR A 1 293 ? 26.049 -9.070 -16.980 1.00 94.31 293 THR A N 1
ATOM 2126 C CA . THR A 1 293 ? 25.197 -7.922 -17.338 1.00 94.31 293 THR A CA 1
ATOM 2127 C C . THR A 1 293 ? 24.248 -7.542 -16.200 1.00 94.31 293 THR A C 1
ATOM 2129 O O . THR A 1 293 ? 23.769 -8.397 -15.452 1.00 94.31 293 THR A O 1
ATOM 2132 N N . ALA A 1 294 ? 23.934 -6.250 -16.066 1.00 93.75 294 ALA A N 1
ATOM 2133 C CA . ALA A 1 294 ? 22.973 -5.781 -15.067 1.00 93.75 294 ALA A CA 1
ATOM 2134 C C . ALA A 1 294 ? 21.585 -6.411 -15.265 1.00 93.75 294 ALA A C 1
ATOM 2136 O O . ALA A 1 294 ? 20.964 -6.889 -14.319 1.00 93.75 294 ALA A O 1
ATOM 2137 N N . GLN A 1 295 ? 21.114 -6.461 -16.510 1.00 95.00 295 GLN A N 1
ATOM 2138 C CA . GLN A 1 295 ? 19.809 -7.017 -16.856 1.00 95.00 295 GLN A CA 1
ATOM 2139 C C . GLN A 1 295 ? 19.762 -8.528 -16.645 1.00 95.00 295 GLN A C 1
ATOM 2141 O O . GLN A 1 295 ? 18.739 -9.044 -16.209 1.00 95.00 295 GLN A O 1
ATOM 2146 N N . GLY A 1 296 ? 20.862 -9.241 -16.893 1.00 96.62 296 GLY A N 1
ATOM 2147 C CA . GLY A 1 296 ? 20.941 -10.665 -16.591 1.00 96.62 296 GLY A CA 1
ATOM 2148 C C . GLY A 1 296 ? 20.778 -10.919 -15.097 1.00 96.62 296 GLY A C 1
ATOM 2149 O O . GLY A 1 296 ? 20.067 -11.842 -14.708 1.00 96.62 296 GLY A O 1
ATOM 2150 N N . LEU A 1 297 ? 21.413 -10.088 -14.263 1.00 97.12 297 LEU A N 1
ATOM 2151 C CA . LEU A 1 297 ? 21.335 -10.210 -12.810 1.00 97.12 297 LEU A CA 1
ATOM 2152 C C . LEU A 1 297 ? 19.911 -9.920 -12.316 1.00 97.12 297 LEU A C 1
ATOM 2154 O O . LEU A 1 297 ? 19.353 -10.714 -11.563 1.00 97.12 297 LEU A O 1
ATOM 2158 N N . LEU A 1 298 ? 19.283 -8.852 -12.820 1.00 96.06 298 LEU A N 1
ATOM 2159 C CA . LEU A 1 298 ? 17.881 -8.530 -12.529 1.00 96.06 298 LEU A CA 1
ATOM 2160 C C . LEU A 1 298 ? 16.914 -9.626 -12.995 1.00 96.06 298 LEU A C 1
ATOM 2162 O O . LEU A 1 298 ? 15.949 -9.921 -12.292 1.00 96.06 298 LEU A O 1
ATOM 2166 N N . ALA A 1 299 ? 17.173 -10.258 -14.144 1.00 96.94 299 ALA A N 1
ATOM 2167 C CA . ALA A 1 299 ? 16.386 -11.393 -14.614 1.00 96.94 299 ALA A CA 1
ATOM 2168 C C . ALA A 1 299 ? 16.463 -12.562 -13.628 1.00 96.94 299 ALA A C 1
ATOM 2170 O O . ALA A 1 299 ? 15.422 -13.069 -13.226 1.00 96.94 299 ALA A O 1
ATOM 2171 N N . VAL A 1 300 ? 17.667 -12.942 -13.182 1.00 97.56 300 VAL A N 1
ATOM 2172 C CA . VAL A 1 300 ? 17.842 -14.006 -12.178 1.00 97.56 300 VAL A CA 1
ATOM 2173 C C . VAL A 1 300 ? 17.117 -13.659 -10.880 1.00 97.56 300 VAL A C 1
ATOM 2175 O O . VAL A 1 300 ? 16.397 -14.499 -10.342 1.00 97.56 300 VAL A O 1
ATOM 2178 N N . TRP A 1 301 ? 17.264 -12.426 -10.390 1.00 97.44 301 TRP A N 1
ATOM 2179 C CA . TRP A 1 301 ? 16.597 -11.996 -9.163 1.00 97.44 301 TRP A CA 1
ATOM 2180 C C . TRP A 1 301 ? 15.073 -11.978 -9.279 1.00 97.44 301 TRP A C 1
ATOM 2182 O O . TRP A 1 301 ? 14.391 -12.312 -8.317 1.00 97.44 301 TRP A O 1
ATOM 2192 N N . THR A 1 302 ? 14.536 -11.644 -10.450 1.00 96.56 302 THR A N 1
ATOM 2193 C CA . THR A 1 302 ? 13.088 -11.649 -10.700 1.00 96.56 302 THR A CA 1
ATOM 2194 C C . THR A 1 302 ? 12.547 -13.068 -10.854 1.00 96.56 302 THR A C 1
ATOM 2196 O O . THR A 1 302 ? 11.544 -13.410 -10.247 1.00 96.56 302 THR A O 1
ATOM 2199 N N . GLU A 1 303 ? 13.216 -13.923 -11.632 1.00 95.88 303 GLU A N 1
ATOM 2200 C CA . GLU A 1 303 ? 12.795 -15.314 -11.868 1.00 95.88 303 GLU A CA 1
ATOM 2201 C C . GLU A 1 303 ? 12.745 -16.147 -10.583 1.00 95.88 303 GLU A C 1
ATOM 2203 O O . GLU A 1 303 ? 11.978 -17.105 -10.503 1.00 95.88 303 GLU A O 1
ATOM 2208 N N . ARG A 1 304 ? 13.575 -15.784 -9.600 1.00 96.38 304 ARG A N 1
ATOM 2209 C CA . ARG A 1 304 ? 13.641 -16.414 -8.279 1.00 96.38 304 ARG A CA 1
ATOM 2210 C C . ARG A 1 304 ? 12.874 -15.653 -7.197 1.00 96.38 304 ARG A C 1
ATOM 2212 O O . ARG A 1 304 ? 13.062 -15.956 -6.027 1.00 96.38 304 ARG A O 1
ATOM 2219 N N . ASP A 1 305 ? 12.085 -14.649 -7.576 1.00 95.75 305 ASP A N 1
ATOM 2220 C CA . ASP A 1 305 ? 11.281 -13.822 -6.669 1.00 95.75 305 ASP A CA 1
ATOM 2221 C C . ASP A 1 305 ? 12.101 -13.095 -5.570 1.00 95.75 305 ASP A C 1
ATOM 2223 O O . ASP A 1 305 ? 11.548 -12.565 -4.611 1.00 95.75 305 ASP A O 1
ATOM 2227 N N . LEU A 1 306 ? 13.426 -12.973 -5.729 1.00 96.75 306 LEU A N 1
ATOM 2228 C CA . LEU A 1 306 ? 14.345 -12.425 -4.718 1.00 96.75 306 LEU A CA 1
ATOM 2229 C C . LEU A 1 306 ? 14.117 -10.932 -4.460 1.00 96.75 306 LEU A C 1
ATOM 2231 O O . LEU A 1 306 ? 14.312 -10.459 -3.343 1.00 96.75 306 LEU A O 1
ATOM 2235 N N . LEU A 1 307 ? 13.679 -10.184 -5.478 1.00 94.69 307 LEU A N 1
ATOM 2236 C CA . LEU A 1 307 ? 13.289 -8.779 -5.315 1.00 94.69 307 LEU A CA 1
ATOM 2237 C C . LEU A 1 307 ? 12.001 -8.640 -4.489 1.00 94.69 307 LEU A C 1
ATOM 2239 O O . LEU A 1 307 ? 11.900 -7.732 -3.663 1.00 94.69 307 LEU A O 1
ATOM 2243 N N . ALA A 1 308 ? 11.033 -9.539 -4.692 1.00 94.31 308 ALA A N 1
ATOM 2244 C CA . ALA A 1 308 ? 9.801 -9.566 -3.908 1.00 94.31 308 ALA A CA 1
ATOM 2245 C C . ALA A 1 308 ? 10.079 -10.034 -2.474 1.00 94.31 308 ALA A C 1
ATOM 2247 O O . ALA A 1 308 ? 9.592 -9.421 -1.528 1.00 94.31 308 ALA A O 1
ATOM 2248 N N . ASP A 1 309 ? 10.937 -11.039 -2.297 1.00 96.31 309 ASP A N 1
ATOM 2249 C CA . ASP A 1 309 ? 11.379 -11.506 -0.984 1.00 96.31 309 ASP A CA 1
ATOM 2250 C C . ASP A 1 309 ? 12.137 -10.429 -0.205 1.00 96.31 309 ASP A C 1
ATOM 2252 O O . ASP A 1 309 ? 11.889 -10.261 0.990 1.00 96.31 309 ASP A O 1
ATOM 2256 N N . LEU A 1 310 ? 13.010 -9.660 -0.865 1.00 96.56 310 LEU A N 1
ATOM 2257 C CA . LEU A 1 310 ? 13.687 -8.517 -0.249 1.00 96.56 310 LEU A CA 1
ATOM 2258 C C . LEU A 1 310 ? 12.678 -7.474 0.253 1.00 96.56 310 LEU A C 1
ATOM 2260 O O . LEU A 1 310 ? 12.812 -6.988 1.376 1.00 96.56 310 LEU A O 1
ATOM 2264 N N . ALA A 1 311 ? 11.661 -7.154 -0.552 1.00 94.88 311 ALA A N 1
ATOM 2265 C CA . ALA A 1 311 ? 10.604 -6.218 -0.172 1.00 94.88 311 ALA A CA 1
ATOM 2266 C C . ALA A 1 311 ? 9.703 -6.768 0.952 1.00 94.88 311 ALA A C 1
ATOM 2268 O O . ALA A 1 311 ? 9.320 -6.030 1.859 1.00 94.88 311 ALA A O 1
ATOM 2269 N N . ALA A 1 312 ? 9.388 -8.067 0.928 1.00 96.38 312 ALA A N 1
ATOM 2270 C CA . ALA A 1 312 ? 8.521 -8.725 1.904 1.00 96.38 312 ALA A CA 1
ATOM 2271 C C . ALA A 1 312 ? 9.221 -9.018 3.241 1.00 96.38 312 ALA A C 1
ATOM 2273 O O . ALA A 1 312 ? 8.549 -9.147 4.266 1.00 96.38 312 ALA A O 1
ATOM 2274 N N . ALA A 1 313 ? 10.554 -9.129 3.256 1.00 96.56 313 ALA A N 1
ATOM 2275 C CA . ALA A 1 313 ? 11.353 -9.474 4.431 1.00 96.56 313 ALA A CA 1
ATOM 2276 C C . ALA A 1 313 ? 11.005 -8.668 5.699 1.00 96.56 313 ALA A C 1
ATOM 2278 O O . ALA A 1 313 ? 10.712 -9.303 6.719 1.00 96.56 313 ALA A O 1
ATOM 2279 N N . PRO A 1 314 ? 10.968 -7.318 5.682 1.00 94.44 314 PRO A N 1
ATOM 2280 C CA . PRO A 1 314 ? 10.617 -6.548 6.874 1.00 94.44 314 PRO A CA 1
ATOM 2281 C C . PRO A 1 314 ? 9.192 -6.829 7.374 1.00 94.44 314 PRO A C 1
ATOM 2283 O O . PRO A 1 314 ? 8.954 -6.894 8.578 1.00 94.44 314 PRO A O 1
ATOM 2286 N N . VAL A 1 315 ? 8.252 -7.059 6.456 1.00 94.38 315 VAL A N 1
ATOM 2287 C CA . VAL A 1 315 ? 6.839 -7.313 6.768 1.00 94.38 315 VAL A CA 1
ATOM 2288 C C . VAL A 1 315 ? 6.663 -8.701 7.385 1.00 94.38 315 VAL A C 1
ATOM 2290 O O . VAL A 1 315 ? 5.981 -8.856 8.399 1.00 94.38 315 VAL A O 1
ATOM 2293 N N . ARG A 1 316 ? 7.330 -9.718 6.822 1.00 96.56 316 ARG A N 1
ATOM 2294 C CA . ARG A 1 316 ? 7.356 -11.077 7.386 1.00 96.56 316 ARG A CA 1
ATOM 2295 C C . ARG A 1 316 ? 7.980 -11.073 8.781 1.00 96.56 316 ARG A C 1
ATOM 2297 O O . ARG A 1 316 ? 7.461 -11.732 9.680 1.00 96.56 316 ARG A O 1
ATOM 2304 N N . ALA A 1 317 ? 9.062 -10.320 8.976 1.00 95.31 317 ALA A N 1
ATOM 2305 C CA . ALA A 1 317 ? 9.727 -10.206 10.269 1.00 95.31 317 ALA A CA 1
ATOM 2306 C C . ALA A 1 317 ? 8.818 -9.600 11.343 1.00 95.31 317 ALA A C 1
ATOM 2308 O O . ALA A 1 317 ? 8.726 -10.163 12.433 1.00 95.31 317 ALA A O 1
ATOM 2309 N N . ASP A 1 318 ? 8.096 -8.516 11.040 1.00 91.56 318 ASP A N 1
ATOM 2310 C CA . ASP A 1 318 ? 7.147 -7.928 11.992 1.00 91.56 318 ASP A CA 1
ATOM 2311 C C . ASP A 1 318 ? 5.947 -8.852 12.276 1.00 91.56 318 ASP A C 1
ATOM 2313 O O . ASP A 1 318 ? 5.518 -8.993 13.425 1.00 91.56 318 ASP A O 1
ATOM 2317 N N . ALA A 1 319 ? 5.452 -9.578 11.269 1.00 91.56 319 ALA A N 1
ATOM 2318 C CA . ALA A 1 319 ? 4.413 -10.589 11.466 1.00 91.56 319 ALA A CA 1
ATOM 2319 C C . ALA A 1 319 ? 4.896 -11.733 12.380 1.00 91.56 319 ALA A C 1
ATOM 2321 O O . ALA A 1 319 ? 4.195 -12.132 13.313 1.00 91.56 319 ALA A O 1
ATOM 2322 N N . HIS A 1 320 ? 6.120 -12.229 12.182 1.00 94.62 320 HIS A N 1
ATOM 2323 C CA . HIS A 1 320 ? 6.729 -13.223 13.068 1.00 94.62 320 HIS A CA 1
ATOM 2324 C C . HIS A 1 320 ? 6.988 -12.677 14.474 1.00 94.62 320 HIS A C 1
ATOM 2326 O O . HIS A 1 320 ? 6.722 -13.381 15.449 1.00 94.62 320 HIS A O 1
ATOM 2332 N N . ALA A 1 321 ? 7.449 -11.431 14.602 1.00 88.94 321 ALA A N 1
ATOM 2333 C CA . ALA A 1 321 ? 7.614 -10.767 15.890 1.00 88.94 321 ALA A CA 1
ATOM 2334 C C . ALA A 1 321 ? 6.266 -10.627 16.611 1.00 88.94 321 ALA A C 1
ATOM 2336 O O . ALA A 1 321 ? 6.177 -10.887 17.810 1.00 88.94 321 ALA A O 1
ATOM 2337 N N . THR A 1 322 ? 5.197 -10.306 15.878 1.00 83.06 322 THR A N 1
ATOM 2338 C CA . THR A 1 322 ? 3.825 -10.324 16.393 1.00 83.06 322 THR A CA 1
ATOM 2339 C C . THR A 1 322 ? 3.457 -11.714 16.894 1.00 83.06 322 THR A C 1
ATOM 2341 O O . THR A 1 322 ? 3.058 -11.838 18.046 1.00 83.06 322 THR A O 1
ATOM 2344 N N . LEU A 1 323 ? 3.676 -12.773 16.110 1.00 85.56 323 LEU A N 1
ATOM 2345 C CA . LEU A 1 323 ? 3.396 -14.143 16.550 1.00 85.56 323 LEU A CA 1
ATOM 2346 C C . LEU A 1 323 ? 4.189 -14.540 17.801 1.00 85.56 323 LEU A C 1
ATOM 2348 O O . LEU A 1 323 ? 3.614 -15.120 18.721 1.00 85.56 323 LEU A O 1
ATOM 2352 N N . ALA A 1 324 ? 5.473 -14.187 17.869 1.00 83.06 324 ALA A N 1
ATOM 2353 C CA . ALA A 1 324 ? 6.319 -14.440 19.030 1.00 83.06 324 ALA A CA 1
ATOM 2354 C C . ALA A 1 324 ? 5.805 -13.702 20.276 1.00 83.06 324 ALA A C 1
ATOM 2356 O O . ALA A 1 324 ? 5.665 -14.319 21.332 1.00 83.06 324 ALA A O 1
ATOM 2357 N N . ARG A 1 325 ? 5.432 -12.419 20.142 1.00 76.44 325 ARG A N 1
ATOM 2358 C CA . ARG A 1 325 ? 4.768 -11.661 21.215 1.00 76.44 325 ARG A CA 1
ATOM 2359 C C . ARG A 1 325 ? 3.473 -12.346 21.640 1.00 76.44 325 ARG A C 1
ATOM 2361 O O . ARG A 1 325 ? 3.274 -12.543 22.833 1.00 76.44 325 ARG A O 1
ATOM 2368 N N . THR A 1 326 ? 2.645 -12.788 20.688 1.00 69.19 326 THR A N 1
ATOM 2369 C CA . THR A 1 326 ? 1.372 -13.457 21.003 1.00 69.19 326 THR A CA 1
ATOM 2370 C C . THR A 1 326 ? 1.526 -14.847 21.620 1.00 69.19 326 THR A C 1
ATOM 2372 O O . THR A 1 326 ? 0.603 -15.347 22.250 1.00 69.19 326 THR A O 1
ATOM 2375 N N . ALA A 1 327 ? 2.685 -15.493 21.469 1.00 68.25 327 ALA A N 1
ATOM 2376 C CA . ALA A 1 327 ? 2.970 -16.756 22.145 1.00 68.25 327 ALA A CA 1
ATOM 2377 C C . ALA A 1 327 ? 3.247 -16.557 23.645 1.00 68.25 327 ALA A C 1
ATOM 2379 O O . ALA A 1 327 ? 2.968 -17.454 24.439 1.00 68.25 327 ALA A O 1
ATOM 2380 N N . VAL A 1 328 ? 3.783 -15.391 24.023 1.00 59.00 328 VAL A N 1
ATOM 2381 C CA . VAL A 1 328 ? 3.978 -14.978 25.423 1.00 59.00 328 VAL A CA 1
ATOM 2382 C C . VAL A 1 328 ? 2.695 -14.356 25.986 1.00 59.00 328 VAL A C 1
ATOM 2384 O O . VAL A 1 328 ? 2.328 -14.634 27.125 1.00 59.00 328 VAL A O 1
ATOM 2387 N N . TRP A 1 329 ? 2.000 -13.566 25.164 1.00 51.81 329 TRP A N 1
ATOM 2388 C CA . TRP A 1 329 ? 0.774 -12.835 25.487 1.00 51.81 329 TRP A CA 1
ATOM 2389 C C . TRP A 1 329 ? -0.340 -13.159 24.489 1.00 51.81 329 TRP A C 1
ATOM 2391 O O . TRP A 1 329 ? -0.445 -12.470 23.474 1.00 51.81 329 TRP A O 1
ATOM 2401 N N . PRO A 1 330 ? -1.147 -14.208 24.732 1.00 54.47 330 PRO A N 1
ATOM 2402 C CA . PRO A 1 330 ? -2.149 -14.685 23.784 1.00 54.47 330 PRO A CA 1
ATOM 2403 C C . PRO A 1 330 ? -3.099 -13.592 23.284 1.00 54.47 330 PRO A C 1
ATOM 2405 O O . PRO A 1 330 ? -4.007 -13.158 23.979 1.00 54.47 330 PRO A O 1
ATOM 2408 N N . ASP A 1 331 ? -2.931 -13.215 22.019 1.00 63.09 331 ASP A N 1
ATOM 2409 C CA . ASP A 1 331 ? -3.879 -12.394 21.271 1.00 63.09 331 ASP A CA 1
ATOM 2410 C C . ASP A 1 331 ? -4.273 -13.172 20.004 1.00 63.09 331 ASP A C 1
ATOM 2412 O O . ASP A 1 331 ? -3.530 -13.184 19.014 1.00 63.09 331 ASP A O 1
ATOM 2416 N N . PRO A 1 332 ? -5.393 -13.918 20.034 1.00 55.91 332 PRO A N 1
ATOM 2417 C CA . PRO A 1 332 ? -5.772 -14.790 18.932 1.00 55.91 332 PRO A CA 1
ATOM 2418 C C . PRO A 1 332 ? -6.123 -14.019 17.653 1.00 55.91 332 PRO A C 1
ATOM 2420 O O . PRO A 1 332 ? -5.996 -14.598 16.573 1.00 55.91 332 PRO A O 1
ATOM 2423 N N . ILE A 1 333 ? -6.527 -12.745 17.748 1.00 65.56 333 ILE A N 1
ATOM 2424 C CA . ILE A 1 333 ? -6.874 -11.915 16.587 1.00 65.56 333 ILE A CA 1
ATOM 2425 C C . ILE A 1 333 ? -5.594 -11.449 15.909 1.00 65.56 333 ILE A C 1
ATOM 2427 O O . ILE A 1 333 ? -5.400 -11.761 14.731 1.00 65.56 333 ILE A O 1
ATOM 2431 N N . ARG A 1 334 ? -4.666 -10.836 16.657 1.00 71.62 334 ARG A N 1
ATOM 2432 C CA . ARG A 1 334 ? -3.344 -10.478 16.117 1.00 71.62 334 ARG A CA 1
ATOM 2433 C C . ARG A 1 334 ? -2.596 -11.685 15.581 1.00 71.62 334 ARG A C 1
ATOM 2435 O O . ARG A 1 334 ? -1.959 -11.598 14.535 1.00 71.62 334 ARG A O 1
ATOM 2442 N N . ALA A 1 335 ? -2.693 -12.833 16.253 1.00 73.19 335 ALA A N 1
ATOM 2443 C CA . ALA A 1 335 ? -2.069 -14.060 15.778 1.00 73.19 335 ALA A CA 1
ATOM 2444 C C . ALA A 1 335 ? -2.708 -14.582 14.480 1.00 73.19 335 ALA A C 1
ATOM 2446 O O . ALA A 1 335 ? -1.995 -15.049 13.592 1.00 73.19 335 ALA A O 1
ATOM 2447 N N . ALA A 1 336 ? -4.036 -14.521 14.343 1.00 72.25 336 ALA A N 1
ATOM 2448 C CA . ALA A 1 336 ? -4.716 -14.886 13.101 1.00 72.25 336 ALA A CA 1
ATOM 2449 C C . ALA A 1 336 ? -4.360 -13.919 11.961 1.00 72.25 336 ALA A C 1
ATOM 2451 O O . ALA A 1 336 ? -4.011 -14.382 10.877 1.00 72.25 336 ALA A O 1
ATOM 2452 N N . GLY A 1 337 ? -4.361 -12.608 12.228 1.00 78.19 337 GLY A N 1
ATOM 2453 C CA . GLY A 1 337 ? -3.961 -11.572 11.275 1.00 78.19 337 GLY A CA 1
ATOM 2454 C C . GLY A 1 337 ? -2.521 -11.749 10.797 1.00 78.19 337 GLY A C 1
ATOM 2455 O O . GLY A 1 337 ? -2.275 -11.814 9.598 1.00 78.19 337 GLY A O 1
ATOM 2456 N N . ALA A 1 338 ? -1.573 -11.953 11.715 1.00 85.38 338 ALA A N 1
ATOM 2457 C CA . ALA A 1 338 ? -0.176 -12.196 11.362 1.00 85.38 338 ALA A CA 1
ATOM 2458 C C . ALA A 1 338 ? 0.020 -13.487 10.543 1.00 85.38 338 ALA A C 1
ATOM 2460 O O . ALA A 1 338 ? 0.835 -13.511 9.624 1.00 85.38 338 ALA A O 1
ATOM 2461 N N . ARG A 1 339 ? -0.735 -14.563 10.822 1.00 87.88 339 ARG A N 1
ATOM 2462 C CA . ARG A 1 339 ? -0.693 -15.789 9.999 1.00 87.88 339 ARG A CA 1
ATOM 2463 C C . ARG A 1 339 ? -1.287 -15.581 8.610 1.00 87.88 339 ARG A C 1
ATOM 2465 O O . ARG A 1 339 ? -0.719 -16.093 7.653 1.00 87.88 339 ARG A O 1
ATOM 2472 N N . ALA A 1 340 ? -2.401 -14.859 8.507 1.00 84.94 340 ALA A N 1
ATOM 2473 C CA . ALA A 1 340 ? -3.007 -14.521 7.224 1.00 84.94 340 ALA A CA 1
ATOM 2474 C C . ALA A 1 340 ? -2.047 -13.668 6.381 1.00 84.94 340 ALA A C 1
ATOM 2476 O O . ALA A 1 340 ? -1.788 -14.012 5.235 1.00 84.94 340 ALA A O 1
ATOM 2477 N N . LEU A 1 341 ? -1.411 -12.658 6.985 1.00 89.88 341 LEU A N 1
ATOM 2478 C CA . LEU A 1 341 ? -0.380 -11.842 6.339 1.00 89.88 341 LEU A CA 1
ATOM 2479 C C . LEU A 1 341 ? 0.777 -12.691 5.802 1.00 89.88 341 LEU A C 1
ATOM 2481 O O . LEU A 1 341 ? 1.175 -12.540 4.652 1.00 89.88 341 LEU A O 1
ATOM 2485 N N . LEU A 1 342 ? 1.309 -13.610 6.611 1.00 94.31 342 LEU A N 1
ATOM 2486 C CA . LEU A 1 342 ? 2.384 -14.505 6.174 1.00 94.31 342 LEU A CA 1
ATOM 2487 C C . LEU A 1 342 ? 1.948 -15.441 5.037 1.00 94.31 342 LEU A C 1
ATOM 2489 O O . LEU A 1 342 ? 2.752 -15.721 4.150 1.00 94.31 342 LEU A O 1
ATOM 2493 N N . ALA A 1 343 ? 0.701 -15.920 5.059 1.00 92.38 343 ALA A N 1
ATOM 2494 C CA . ALA A 1 343 ? 0.151 -16.743 3.988 1.00 92.38 343 ALA A CA 1
ATOM 2495 C C . ALA A 1 343 ? 0.017 -15.943 2.683 1.00 92.38 343 ALA A C 1
ATOM 2497 O O . ALA A 1 343 ? 0.484 -16.407 1.645 1.00 92.38 343 ALA A O 1
ATOM 2498 N N . ASP A 1 344 ? -0.519 -14.725 2.740 1.00 90.50 344 ASP A N 1
ATOM 2499 C CA . ASP A 1 344 ? -0.665 -13.856 1.567 1.00 90.50 344 ASP A CA 1
ATOM 2500 C C . ASP A 1 344 ? 0.709 -13.487 0.978 1.00 90.50 344 ASP A C 1
ATOM 2502 O O . ASP A 1 344 ? 0.930 -13.614 -0.225 1.00 90.50 344 ASP A O 1
ATOM 2506 N N . LEU A 1 345 ? 1.688 -13.150 1.829 1.00 93.31 345 LEU A N 1
ATOM 2507 C CA . LEU A 1 345 ? 3.071 -12.860 1.421 1.00 93.31 345 LEU A CA 1
ATOM 2508 C C . LEU A 1 345 ? 3.834 -14.068 0.855 1.00 93.31 345 LEU A C 1
ATOM 2510 O O . LEU A 1 345 ? 4.958 -13.892 0.384 1.00 93.31 345 LEU A O 1
ATOM 2514 N N . SER A 1 346 ? 3.296 -15.287 0.930 1.00 91.88 346 SER A N 1
ATOM 2515 C CA . SER A 1 346 ? 3.927 -16.465 0.317 1.00 91.88 346 SER A CA 1
ATOM 2516 C C . SER A 1 346 ? 3.643 -16.580 -1.183 1.00 91.88 346 SER A C 1
ATOM 2518 O O . SER A 1 346 ? 4.380 -17.269 -1.882 1.00 91.88 346 SER A O 1
ATOM 2520 N N . GLY A 1 347 ? 2.595 -15.906 -1.673 1.00 87.44 347 GLY A N 1
ATOM 2521 C CA . GLY A 1 347 ? 2.194 -15.923 -3.081 1.00 87.44 347 GLY A CA 1
ATOM 2522 C C . GLY A 1 347 ? 2.624 -14.695 -3.886 1.00 87.44 347 GLY A C 1
ATOM 2523 O O . GLY A 1 347 ? 2.436 -14.686 -5.099 1.00 87.44 347 GLY A O 1
ATOM 2524 N N . VAL A 1 348 ? 3.180 -13.668 -3.234 1.00 92.38 348 VAL A N 1
ATOM 2525 C CA . VAL A 1 348 ? 3.561 -12.410 -3.895 1.00 92.38 348 VAL A CA 1
ATOM 2526 C C . VAL A 1 348 ? 4.819 -12.579 -4.745 1.00 92.38 348 VAL A C 1
ATOM 2528 O O . VAL A 1 348 ? 5.801 -13.185 -4.320 1.00 92.38 348 VAL A O 1
ATOM 2531 N N . ARG A 1 349 ? 4.800 -11.996 -5.940 1.00 94.12 349 ARG A N 1
ATOM 2532 C CA . ARG A 1 349 ? 5.882 -12.045 -6.934 1.00 94.12 349 ARG A CA 1
ATOM 2533 C C . ARG A 1 349 ? 6.415 -10.671 -7.312 1.00 94.12 349 ARG A C 1
ATOM 2535 O O . ARG A 1 349 ? 7.456 -10.557 -7.955 1.00 94.12 349 ARG A O 1
ATOM 2542 N N . THR A 1 350 ? 5.715 -9.607 -6.925 1.00 91.38 350 THR A N 1
ATOM 2543 C CA . THR A 1 350 ? 6.099 -8.228 -7.246 1.00 91.38 350 THR A CA 1
ATOM 2544 C C . THR A 1 350 ? 6.113 -7.345 -6.002 1.00 91.38 350 THR A C 1
ATOM 2546 O O . THR A 1 350 ? 5.384 -7.579 -5.040 1.00 91.38 350 THR A O 1
ATOM 2549 N N . GLY A 1 351 ? 6.911 -6.273 -6.026 1.00 87.69 351 GLY A N 1
ATOM 2550 C CA . GLY A 1 351 ? 6.890 -5.269 -4.955 1.00 87.69 351 GLY A CA 1
ATOM 2551 C C . GLY A 1 351 ? 5.527 -4.577 -4.805 1.00 87.69 351 GLY A C 1
ATOM 2552 O O . GLY A 1 351 ? 5.128 -4.260 -3.692 1.00 87.69 351 GLY A O 1
ATOM 2553 N N . CYS A 1 352 ? 4.778 -4.413 -5.904 1.00 86.75 352 CYS A N 1
ATOM 2554 C CA . CYS A 1 352 ? 3.419 -3.865 -5.869 1.00 86.75 352 CYS A CA 1
ATOM 2555 C C . CYS A 1 352 ? 2.467 -4.768 -5.065 1.00 86.75 352 CYS A C 1
ATOM 2557 O O . CYS A 1 352 ? 1.707 -4.276 -4.235 1.00 86.75 352 CYS A O 1
ATOM 2559 N N . GLU A 1 353 ? 2.546 -6.088 -5.245 1.00 90.25 353 GLU A N 1
ATOM 2560 C CA . GLU A 1 353 ? 1.757 -7.040 -4.453 1.00 90.25 353 GLU A CA 1
ATOM 2561 C C . GLU A 1 353 ? 2.147 -7.032 -2.974 1.00 90.25 353 GLU A C 1
ATOM 2563 O O . GLU A 1 353 ? 1.262 -7.053 -2.119 1.00 90.25 353 GLU A O 1
ATOM 2568 N N . VAL A 1 354 ? 3.449 -6.948 -2.663 1.00 91.38 354 VAL A N 1
ATOM 2569 C CA . VAL A 1 354 ? 3.921 -6.791 -1.277 1.00 91.38 354 VAL A CA 1
ATOM 2570 C C . VAL A 1 354 ? 3.293 -5.549 -0.648 1.00 91.38 354 VAL A C 1
ATOM 2572 O O . VAL A 1 354 ? 2.676 -5.664 0.409 1.00 91.38 354 VAL A O 1
ATOM 2575 N N . ASP A 1 355 ? 3.375 -4.393 -1.314 1.00 85.50 355 ASP A N 1
ATOM 2576 C CA . ASP A 1 355 ? 2.776 -3.146 -0.829 1.00 85.50 355 ASP A CA 1
ATOM 2577 C C . ASP A 1 355 ? 1.270 -3.318 -0.567 1.00 85.50 355 ASP A C 1
ATOM 2579 O O . ASP A 1 355 ? 0.783 -2.956 0.508 1.00 85.50 355 ASP A O 1
ATOM 2583 N N . LEU A 1 356 ? 0.531 -3.908 -1.515 1.00 83.12 356 LEU A N 1
ATOM 2584 C CA . LEU A 1 356 ? -0.916 -4.129 -1.408 1.00 83.12 356 LEU A CA 1
ATOM 2585 C C . LEU A 1 356 ? -1.295 -5.000 -0.215 1.00 83.12 356 LEU A C 1
ATOM 2587 O O . LEU A 1 356 ? -2.153 -4.608 0.584 1.00 83.12 356 LEU A O 1
ATOM 2591 N N . VAL A 1 357 ? -0.625 -6.141 -0.061 1.00 86.88 357 VAL A N 1
ATOM 2592 C CA . VAL A 1 357 ? -0.827 -7.046 1.072 1.00 86.88 357 VAL A CA 1
ATOM 2593 C C . VAL A 1 357 ? -0.479 -6.333 2.382 1.00 86.88 357 VAL A C 1
ATOM 2595 O O . VAL A 1 357 ? -1.283 -6.328 3.319 1.00 86.88 357 VAL A O 1
ATOM 2598 N N . SER A 1 358 ? 0.668 -5.653 2.453 1.00 82.81 358 SER A N 1
ATOM 2599 C CA . SER A 1 358 ? 1.100 -4.926 3.651 1.00 82.81 358 SER A CA 1
ATOM 2600 C C . SER A 1 358 ? 0.120 -3.839 4.077 1.00 82.81 358 SER A C 1
ATOM 2602 O O . SER A 1 358 ? -0.158 -3.698 5.269 1.00 82.81 358 SER A O 1
ATOM 2604 N N . MET A 1 359 ? -0.440 -3.070 3.144 1.00 76.75 359 MET A N 1
ATOM 2605 C CA . MET A 1 359 ? -1.400 -2.028 3.511 1.00 76.75 359 MET A CA 1
ATOM 2606 C C . MET A 1 359 ? -2.751 -2.580 3.914 1.00 76.75 359 MET A C 1
ATOM 2608 O O . MET A 1 359 ? -3.357 -2.015 4.825 1.00 76.75 359 MET A O 1
ATOM 2612 N N . PHE A 1 360 ? -3.233 -3.635 3.251 1.00 78.25 360 PHE A N 1
ATOM 2613 C CA . PHE A 1 360 ? -4.478 -4.286 3.639 1.00 78.25 360 PHE A CA 1
ATOM 2614 C C . PHE A 1 360 ? -4.383 -4.760 5.093 1.00 78.25 360 PHE A C 1
ATOM 2616 O O . PHE A 1 360 ? -5.181 -4.345 5.935 1.00 78.25 360 PHE A O 1
ATOM 2623 N N . HIS A 1 361 ? -3.330 -5.509 5.426 1.00 76.94 361 HIS A N 1
ATOM 2624 C CA . HIS A 1 361 ? -3.100 -5.989 6.790 1.00 76.94 361 HIS A CA 1
ATOM 2625 C C . HIS A 1 361 ? -2.806 -4.856 7.779 1.00 76.94 361 HIS A C 1
ATOM 2627 O O . HIS A 1 361 ? -3.321 -4.864 8.896 1.00 76.94 361 HIS A O 1
ATOM 2633 N N . GLY A 1 362 ? -2.067 -3.823 7.369 1.00 71.31 362 GLY A N 1
ATOM 2634 C CA . GLY A 1 362 ? -1.853 -2.626 8.184 1.00 71.31 362 GLY A CA 1
ATOM 2635 C C . GLY A 1 362 ? -3.148 -1.855 8.463 1.00 71.31 362 GLY A C 1
ATOM 2636 O O . GLY A 1 362 ? -3.333 -1.317 9.556 1.00 71.31 362 GLY A O 1
ATOM 2637 N N . ALA A 1 363 ? -4.078 -1.814 7.505 1.00 67.31 363 ALA A N 1
ATOM 2638 C CA . ALA A 1 363 ? -5.412 -1.275 7.723 1.00 67.31 363 ALA A CA 1
ATOM 2639 C C . ALA A 1 363 ? -6.177 -2.144 8.722 1.00 67.31 363 ALA A C 1
ATOM 2641 O O . ALA A 1 363 ? -6.713 -1.592 9.679 1.00 67.31 363 ALA A O 1
ATOM 2642 N N . CYS A 1 364 ? -6.184 -3.470 8.567 1.00 67.69 364 CYS A N 1
ATOM 2643 C CA . CYS A 1 364 ? -6.812 -4.384 9.526 1.00 67.69 364 CYS A CA 1
ATOM 2644 C C . CYS A 1 364 ? -6.278 -4.187 10.955 1.00 67.69 364 CYS A C 1
ATOM 2646 O O . CYS A 1 364 ? -7.072 -4.023 11.878 1.00 67.69 364 CYS A O 1
ATOM 2648 N N . ALA A 1 365 ? -4.958 -4.090 11.135 1.00 68.06 365 ALA A N 1
ATOM 2649 C CA . ALA A 1 365 ? -4.336 -3.865 12.442 1.00 68.06 365 ALA A CA 1
ATOM 2650 C C . ALA A 1 365 ? -4.729 -2.514 13.077 1.00 68.06 365 ALA A C 1
ATOM 2652 O O . ALA A 1 365 ? -4.962 -2.429 14.283 1.00 68.06 365 ALA A O 1
ATOM 2653 N N . ARG A 1 366 ? -4.855 -1.440 12.282 1.00 66.81 366 ARG A N 1
ATOM 2654 C CA . ARG A 1 366 ? -5.358 -0.142 12.780 1.00 66.81 366 ARG A CA 1
ATOM 2655 C C . ARG A 1 366 ? -6.828 -0.207 13.200 1.00 66.81 366 ARG A C 1
ATOM 2657 O O . ARG A 1 366 ? -7.210 0.425 14.188 1.00 66.81 366 ARG A O 1
ATOM 2664 N N . HIS A 1 367 ? -7.646 -0.961 12.468 1.00 64.81 367 HIS A N 1
ATOM 2665 C CA . HIS A 1 367 ? -9.042 -1.182 12.847 1.00 64.81 367 HIS A CA 1
ATOM 2666 C C . HIS A 1 367 ? -9.131 -1.961 14.159 1.00 64.81 367 HIS A C 1
ATOM 2668 O O . HIS A 1 367 ? -9.859 -1.548 15.054 1.00 64.81 367 HIS A O 1
ATOM 2674 N N . GLU A 1 368 ? -8.323 -3.006 14.322 1.00 65.31 368 GLU A N 1
ATOM 2675 C CA . GLU A 1 368 ? -8.225 -3.755 15.574 1.00 65.31 368 GLU A CA 1
ATOM 2676 C C . GLU A 1 368 ? -7.802 -2.864 16.754 1.00 65.31 368 GLU A C 1
ATOM 2678 O O . GLU A 1 368 ? -8.437 -2.889 17.804 1.00 65.31 368 GLU A O 1
ATOM 2683 N N . ALA A 1 369 ? -6.793 -2.003 16.586 1.00 65.25 369 ALA A N 1
ATOM 2684 C CA . ALA A 1 369 ? -6.410 -1.047 17.629 1.00 65.25 369 ALA A CA 1
ATOM 2685 C C . ALA A 1 369 ? -7.564 -0.095 18.004 1.00 65.25 369 ALA A C 1
ATOM 2687 O O . ALA A 1 369 ? -7.762 0.224 19.178 1.00 65.25 369 ALA A O 1
ATOM 2688 N N . THR A 1 370 ? -8.357 0.323 17.012 1.00 62.44 370 THR A N 1
ATOM 2689 C CA . THR A 1 370 ? -9.563 1.135 17.234 1.00 62.44 370 THR A CA 1
ATOM 2690 C C . THR A 1 370 ? -10.622 0.353 18.011 1.00 62.44 370 THR A C 1
ATOM 2692 O O . THR A 1 370 ? -11.198 0.897 18.950 1.00 62.44 370 THR A O 1
ATOM 2695 N N . TRP A 1 371 ? -10.830 -0.929 17.689 1.00 63.75 371 TRP A N 1
ATOM 2696 C CA . TRP A 1 371 ? -11.744 -1.810 18.424 1.00 63.75 371 TRP A CA 1
ATOM 2697 C C . TRP A 1 371 ? -11.339 -1.940 19.879 1.00 63.75 371 TRP A C 1
ATOM 2699 O O . TRP A 1 371 ? -12.178 -1.749 20.756 1.00 63.75 371 TRP A O 1
ATOM 2709 N N . THR A 1 372 ? -10.063 -2.224 20.139 1.00 61.94 372 THR A N 1
ATOM 2710 C CA . THR A 1 372 ? -9.538 -2.339 21.500 1.00 61.94 372 THR A CA 1
ATOM 2711 C C . THR A 1 372 ? -9.818 -1.068 22.284 1.00 61.94 372 THR A C 1
ATOM 2713 O O . THR A 1 372 ? -10.318 -1.147 23.401 1.00 61.94 372 THR A O 1
ATOM 2716 N N . ARG A 1 373 ? -9.594 0.103 21.681 1.00 61.88 373 ARG A N 1
ATOM 2717 C CA . ARG A 1 373 ? -9.873 1.389 22.322 1.00 61.88 373 ARG A CA 1
ATOM 2718 C C . ARG A 1 373 ? -11.362 1.602 22.599 1.00 61.88 373 ARG A C 1
ATOM 2720 O O . ARG A 1 373 ? -11.734 1.937 23.712 1.00 61.88 373 ARG A O 1
ATOM 2727 N N . VAL A 1 374 ? -12.225 1.372 21.612 1.00 60.53 374 VAL A N 1
ATOM 2728 C CA . VAL A 1 374 ? -13.687 1.513 21.749 1.00 60.53 374 VAL A CA 1
ATOM 2729 C C . VAL A 1 374 ? -14.259 0.536 22.784 1.00 60.53 374 VAL A C 1
ATOM 2731 O O . VAL A 1 374 ? -15.189 0.866 23.522 1.00 60.53 374 VAL A O 1
ATOM 2734 N N . PHE A 1 375 ? -13.705 -0.670 22.859 1.00 62.22 375 PHE A N 1
ATOM 2735 C CA . PHE A 1 375 ? -14.114 -1.678 23.825 1.00 62.22 375 PHE A CA 1
ATOM 2736 C C . PHE A 1 375 ? -13.621 -1.338 25.242 1.00 62.22 375 PHE A C 1
ATOM 2738 O O . PHE A 1 375 ? -14.421 -1.372 26.178 1.00 62.22 375 PHE A O 1
ATOM 2745 N N . ALA A 1 376 ? -12.345 -0.957 25.389 1.00 58.97 376 ALA A N 1
ATOM 2746 C CA . ALA A 1 376 ? -11.711 -0.600 26.662 1.00 58.97 376 ALA A CA 1
ATOM 2747 C C . ALA A 1 376 ? -12.265 0.709 27.243 1.00 58.97 376 ALA A C 1
ATOM 2749 O O . ALA A 1 376 ? -12.873 0.713 28.312 1.00 58.97 376 ALA A O 1
ATOM 2750 N N . ASP A 1 377 ? -12.102 1.802 26.498 1.00 55.81 377 ASP A N 1
ATOM 2751 C CA . ASP A 1 377 ? -12.396 3.174 26.927 1.00 55.81 377 ASP A CA 1
ATOM 2752 C C . ASP A 1 377 ? -13.887 3.508 26.789 1.00 55.81 377 ASP A C 1
ATOM 2754 O O . ASP A 1 377 ? -14.339 4.582 27.182 1.00 55.81 377 ASP A O 1
ATOM 2758 N N . GLY A 1 378 ? -14.657 2.608 26.176 1.00 59.88 378 GLY A N 1
ATOM 2759 C CA . GLY A 1 378 ? -16.045 2.839 25.824 1.00 59.88 378 GLY A CA 1
ATOM 2760 C C . GLY A 1 378 ? -16.995 1.847 26.481 1.00 59.88 378 GLY A C 1
ATOM 2761 O O . GLY A 1 378 ? -17.632 2.174 27.477 1.00 59.88 378 GLY A O 1
ATOM 2762 N N . ALA A 1 379 ? -17.111 0.628 25.945 1.00 58.19 379 ALA A N 1
ATOM 2763 C CA . ALA A 1 379 ? -18.080 -0.352 26.458 1.00 58.19 379 ALA A CA 1
ATOM 2764 C C . ALA A 1 379 ? -17.825 -0.774 27.911 1.00 58.19 379 ALA A C 1
ATOM 2766 O O . ALA A 1 379 ? -18.781 -1.016 28.650 1.00 58.19 379 ALA A O 1
ATOM 2767 N N . LEU A 1 380 ? -16.560 -0.840 28.329 1.00 59.09 380 LEU A N 1
ATOM 2768 C CA . LEU A 1 380 ? -16.197 -1.169 29.706 1.00 59.09 380 LEU A CA 1
ATOM 2769 C C . LEU A 1 380 ? -16.040 0.062 30.605 1.00 59.09 380 LEU A C 1
ATOM 2771 O O . LEU A 1 380 ? -16.031 -0.101 31.822 1.00 59.09 380 LEU A O 1
ATOM 2775 N N . ALA A 1 381 ? -15.999 1.282 30.062 1.00 56.66 381 ALA A N 1
ATOM 2776 C CA . ALA A 1 381 ? -15.814 2.495 30.858 1.00 56.66 381 ALA A CA 1
ATOM 2777 C C . ALA A 1 381 ? -16.900 2.725 31.927 1.00 56.66 381 ALA A C 1
ATOM 2779 O O . ALA A 1 381 ? -16.534 3.087 33.038 1.00 56.66 381 ALA A O 1
ATOM 2780 N N . PRO A 1 382 ? -18.204 2.463 31.699 1.00 52.84 382 PRO A N 1
ATOM 2781 C CA . PRO A 1 382 ? -19.215 2.526 32.756 1.00 52.84 382 PRO A CA 1
ATOM 2782 C C . PRO A 1 382 ? -18.964 1.534 33.890 1.00 52.84 382 PRO A C 1
ATOM 2784 O O . PRO A 1 382 ? -19.221 1.844 35.048 1.00 52.84 382 PRO A O 1
ATOM 2787 N N . ILE A 1 383 ? -18.452 0.344 33.564 1.00 54.00 383 ILE A N 1
ATOM 2788 C CA . ILE A 1 383 ? -18.107 -0.688 34.546 1.00 54.00 383 ILE A CA 1
ATOM 2789 C C . ILE A 1 383 ? -16.855 -0.261 35.311 1.00 54.00 383 ILE A C 1
ATOM 2791 O O . ILE A 1 383 ? -16.865 -0.295 36.535 1.00 54.00 383 ILE A O 1
ATOM 2795 N N . ALA A 1 384 ? -15.819 0.215 34.616 1.00 54.28 384 ALA A N 1
ATOM 2796 C CA . ALA A 1 384 ? -14.607 0.750 35.228 1.00 54.28 384 ALA A CA 1
ATOM 2797 C C . ALA A 1 384 ? -14.920 1.955 36.130 1.00 54.28 384 ALA A C 1
ATOM 2799 O O . ALA A 1 384 ? -14.522 1.975 37.289 1.00 54.28 384 ALA A O 1
ATOM 2800 N N . ALA A 1 385 ? -15.722 2.911 35.657 1.00 49.69 385 ALA A N 1
ATOM 2801 C CA . ALA A 1 385 ? -16.164 4.078 36.414 1.00 49.69 385 ALA A CA 1
ATOM 2802 C C . ALA A 1 385 ? -17.048 3.698 37.606 1.00 49.69 385 ALA A C 1
ATOM 2804 O O . ALA A 1 385 ? -16.905 4.285 38.671 1.00 49.69 385 ALA A O 1
ATOM 2805 N N . ALA A 1 386 ? -17.932 2.706 37.476 1.00 49.72 386 ALA A N 1
ATOM 2806 C CA . ALA A 1 386 ? -18.733 2.221 38.595 1.00 49.72 386 ALA A CA 1
ATOM 2807 C C . ALA A 1 386 ? -17.905 1.422 39.614 1.00 49.72 386 ALA A C 1
ATOM 2809 O O . ALA A 1 386 ? -18.173 1.498 40.811 1.00 49.72 386 ALA A O 1
ATOM 2810 N N . CYS A 1 387 ? -16.874 0.704 39.168 1.00 49.91 387 CYS A N 1
ATOM 2811 C CA . CYS A 1 387 ? -15.860 0.113 40.034 1.00 49.91 387 CYS A CA 1
ATOM 2812 C C . CYS A 1 387 ? -15.063 1.211 40.764 1.00 49.91 387 CYS A C 1
ATOM 2814 O O . CYS A 1 387 ? -14.923 1.170 41.981 1.00 49.91 387 CYS A O 1
ATOM 2816 N N . LEU A 1 388 ? -14.629 2.262 40.073 1.00 47.88 388 LEU A N 1
ATOM 2817 C CA . LEU A 1 388 ? -13.938 3.397 40.689 1.00 47.88 388 LEU A CA 1
ATOM 2818 C C . LEU A 1 388 ? -14.852 4.206 41.630 1.00 47.88 388 LEU A C 1
ATOM 2820 O O . LEU A 1 388 ? -14.399 4.676 42.669 1.00 47.88 388 LEU A O 1
ATOM 2824 N N . ALA A 1 389 ? -16.143 4.337 41.316 1.00 40.78 389 ALA A N 1
ATOM 2825 C CA . ALA A 1 389 ? -17.126 5.063 42.123 1.00 40.78 389 ALA A CA 1
ATOM 2826 C C . ALA A 1 389 ? -17.675 4.239 43.298 1.00 40.78 389 ALA A C 1
ATOM 2828 O O . ALA A 1 389 ? -18.039 4.813 44.318 1.00 40.78 389 ALA A O 1
ATOM 2829 N N . GLY A 1 390 ? -17.677 2.902 43.207 1.00 41.12 390 GLY A N 1
ATOM 2830 C CA . GLY A 1 390 ? -18.023 1.969 44.292 1.00 41.12 390 GLY A CA 1
ATOM 2831 C C . GLY A 1 390 ? -17.116 2.065 45.527 1.00 41.12 390 GLY A C 1
ATOM 2832 O O . GLY A 1 390 ? -17.338 1.365 46.513 1.00 41.12 390 GLY A O 1
ATOM 2833 N N . CYS A 1 391 ? -16.136 2.967 45.482 1.00 40.09 391 CYS A N 1
ATOM 2834 C CA . CYS A 1 391 ? -15.415 3.505 46.623 1.00 40.09 391 CYS A CA 1
ATOM 2835 C C . CYS A 1 391 ? -16.291 4.362 47.565 1.00 40.09 391 CYS A C 1
ATOM 2837 O O . CYS A 1 391 ? -15.882 4.627 48.693 1.00 40.09 391 CYS A O 1
ATOM 2839 N N . GLU A 1 392 ? -17.506 4.744 47.144 1.00 37.53 392 GLU A N 1
ATOM 2840 C CA . GLU A 1 392 ? -18.535 5.377 47.973 1.00 37.53 392 GLU A CA 1
ATOM 2841 C C . GLU A 1 392 ? -19.846 4.551 47.993 1.00 37.53 392 GLU A C 1
ATOM 2843 O O . GLU A 1 392 ? -20.388 4.219 46.934 1.00 37.53 392 GLU A O 1
ATOM 2848 N N . PRO A 1 393 ? -20.440 4.260 49.171 1.00 38.56 393 PRO A N 1
ATOM 2849 C CA . PRO A 1 393 ? -21.667 3.455 49.299 1.00 38.56 393 PRO A CA 1
ATOM 2850 C C . PRO A 1 393 ? -22.879 3.978 48.509 1.00 38.56 393 PRO A C 1
ATOM 2852 O O . PRO A 1 393 ? -23.765 3.204 48.148 1.00 38.56 393 PRO A O 1
ATOM 2855 N N . ALA A 1 394 ? -22.923 5.281 48.212 1.00 38.84 394 ALA A N 1
ATOM 2856 C CA . ALA A 1 394 ? -23.999 5.915 47.450 1.00 38.84 394 ALA A CA 1
ATOM 2857 C C . ALA A 1 394 ? -23.948 5.617 45.934 1.00 38.84 394 ALA A C 1
ATOM 2859 O O . ALA A 1 394 ? -24.941 5.819 45.237 1.00 38.84 394 ALA A O 1
ATOM 2860 N N . ALA A 1 395 ? -22.824 5.110 45.414 1.00 38.00 395 ALA A N 1
ATOM 2861 C CA . ALA A 1 395 ? -22.600 4.902 43.981 1.00 38.00 395 ALA A CA 1
ATOM 2862 C C . ALA A 1 395 ? -22.917 3.476 43.482 1.00 38.00 395 ALA A C 1
ATOM 2864 O O . ALA A 1 395 ? -22.878 3.228 42.276 1.00 38.00 395 ALA A O 1
ATOM 2865 N N . ALA A 1 396 ? -23.284 2.540 44.369 1.00 37.81 396 ALA A N 1
ATOM 2866 C CA . ALA A 1 396 ? -23.556 1.135 44.029 1.00 37.81 396 ALA A CA 1
ATOM 2867 C C . ALA A 1 396 ? -24.675 0.941 42.977 1.00 37.81 396 ALA A C 1
ATOM 2869 O O . ALA A 1 396 ? -24.659 -0.033 42.223 1.00 37.81 396 ALA A O 1
ATOM 2870 N N . GLY A 1 397 ? -25.612 1.892 42.861 1.00 37.97 397 GLY A N 1
ATOM 2871 C CA . GLY A 1 397 ? -26.633 1.898 41.805 1.00 37.97 397 GLY A CA 1
ATOM 2872 C C . GLY A 1 397 ? -26.079 2.156 40.394 1.00 37.97 397 GLY A C 1
ATOM 2873 O O . GLY A 1 397 ? -26.682 1.728 39.411 1.00 37.97 397 GLY A O 1
ATOM 2874 N N . GLY A 1 398 ? -24.909 2.794 40.280 1.00 40.56 398 GLY A N 1
ATOM 2875 C CA . GLY A 1 398 ? -24.259 3.105 39.004 1.00 40.56 398 GLY A CA 1
ATOM 2876 C C . GLY A 1 398 ? -23.748 1.865 38.267 1.00 40.56 398 GLY A C 1
ATOM 2877 O O . GLY A 1 398 ? -23.892 1.787 37.051 1.00 40.56 398 GLY A O 1
ATOM 2878 N N . ALA A 1 399 ? -23.244 0.857 38.990 1.00 41.16 399 ALA A N 1
ATOM 2879 C CA . ALA A 1 399 ? -22.776 -0.407 38.405 1.00 41.16 399 ALA A CA 1
ATOM 2880 C C . ALA A 1 399 ? -23.927 -1.224 37.798 1.00 41.16 399 ALA A C 1
ATOM 2882 O O . ALA A 1 399 ? -23.811 -1.755 36.695 1.00 41.16 399 ALA A O 1
ATOM 2883 N N . ALA A 1 400 ? -25.066 -1.275 38.494 1.00 44.69 400 ALA A N 1
ATOM 2884 C CA . ALA A 1 400 ? -26.267 -1.953 38.014 1.00 44.69 400 ALA A CA 1
ATOM 2885 C C . ALA A 1 400 ? -26.879 -1.262 36.778 1.00 44.69 400 ALA A C 1
ATOM 2887 O O . ALA A 1 400 ? -27.439 -1.941 35.922 1.00 44.69 400 ALA A O 1
ATOM 2888 N N . ALA A 1 401 ? -26.740 0.064 36.654 1.00 47.03 401 ALA A N 1
ATOM 2889 C CA . ALA A 1 401 ? -27.194 0.838 35.493 1.00 47.03 401 ALA A CA 1
ATOM 2890 C C . ALA A 1 401 ? -26.204 0.816 34.307 1.00 47.03 401 ALA A C 1
ATOM 2892 O O . ALA A 1 401 ? -26.622 0.865 33.151 1.00 47.03 401 ALA A O 1
ATOM 2893 N N . ALA A 1 402 ? -24.901 0.707 34.581 1.00 49.38 402 ALA A N 1
ATOM 2894 C CA . ALA A 1 402 ? -23.830 0.558 33.590 1.00 49.38 402 ALA A CA 1
ATOM 2895 C C . ALA A 1 402 ? -23.895 -0.784 32.838 1.00 49.38 402 ALA A C 1
ATOM 2897 O O . ALA A 1 402 ? -23.511 -0.883 31.672 1.00 49.38 402 ALA A O 1
ATOM 2898 N N . TRP A 1 403 ? -24.401 -1.822 33.505 1.00 53.75 403 TRP A N 1
ATOM 2899 C CA . TRP A 1 403 ? -24.370 -3.198 33.020 1.00 53.75 403 TRP A CA 1
ATOM 2900 C C . TRP A 1 403 ? -25.271 -3.473 31.797 1.00 53.75 403 TRP A C 1
ATOM 2902 O O . TRP A 1 403 ? -24.777 -4.022 30.807 1.00 53.75 403 TRP A O 1
ATOM 2912 N N . PRO A 1 404 ? -26.551 -3.043 31.765 1.00 54.28 404 PRO A N 1
ATOM 2913 C CA . PRO A 1 404 ? -27.384 -3.136 30.565 1.00 54.28 404 PRO A CA 1
ATOM 2914 C C . PRO A 1 404 ? -26.793 -2.399 29.360 1.00 54.28 404 PRO A C 1
ATOM 2916 O O . PRO A 1 404 ? -26.984 -2.838 28.229 1.00 54.28 404 PRO A O 1
ATOM 2919 N N . LEU A 1 405 ? -26.060 -1.306 29.598 1.00 54.06 405 LEU A N 1
ATOM 2920 C CA . LEU A 1 405 ? -25.429 -0.502 28.553 1.00 54.06 405 LEU A CA 1
ATOM 2921 C C . LEU A 1 405 ? -24.216 -1.212 27.949 1.00 54.06 405 LEU A C 1
ATOM 2923 O O . LEU A 1 405 ? -24.134 -1.344 26.731 1.00 54.06 405 LEU A O 1
ATOM 2927 N N . ALA A 1 406 ? -23.322 -1.735 28.792 1.00 55.47 406 ALA A N 1
ATOM 2928 C CA . ALA A 1 406 ? -22.207 -2.565 28.348 1.00 55.47 406 ALA A CA 1
ATOM 2929 C C . ALA A 1 406 ? -22.708 -3.796 27.575 1.00 55.47 406 ALA A C 1
ATOM 2931 O O . ALA A 1 406 ? -22.192 -4.107 26.506 1.00 55.47 406 ALA A O 1
ATOM 2932 N N . ARG A 1 407 ? -23.784 -4.442 28.043 1.00 55.22 407 ARG A N 1
ATOM 2933 C CA . ARG A 1 407 ? -24.441 -5.553 27.338 1.00 55.22 407 ARG A CA 1
ATOM 2934 C C . ARG A 1 407 ? -25.051 -5.133 25.996 1.00 55.22 407 ARG A C 1
ATOM 2936 O O . ARG A 1 407 ? -24.943 -5.873 25.025 1.00 55.22 407 ARG A O 1
ATOM 2943 N N . ALA A 1 408 ? -25.700 -3.972 25.922 1.00 55.66 408 ALA A N 1
ATOM 2944 C CA . ALA A 1 408 ? -26.267 -3.464 24.672 1.00 55.66 408 ALA A CA 1
ATOM 2945 C C . ALA A 1 408 ? -25.180 -3.138 23.638 1.00 55.66 408 ALA A C 1
ATOM 2947 O O . ALA A 1 408 ? -25.385 -3.376 22.451 1.00 55.66 408 ALA A O 1
ATOM 2948 N N . LEU A 1 409 ? -24.029 -2.636 24.095 1.00 52.94 409 LEU A N 1
ATOM 2949 C CA . LEU A 1 409 ? -22.874 -2.358 23.249 1.00 52.94 409 LEU A CA 1
ATOM 2950 C C . LEU A 1 409 ? -22.231 -3.666 22.786 1.00 52.94 409 LEU A C 1
ATOM 2952 O O . LEU A 1 409 ? -22.194 -3.919 21.594 1.00 52.94 409 LEU A O 1
ATOM 2956 N N . VAL A 1 410 ? -21.826 -4.550 23.700 1.00 53.88 410 VAL A N 1
ATOM 2957 C CA . VAL A 1 410 ? -21.110 -5.797 23.374 1.00 53.88 410 VAL A CA 1
ATOM 2958 C C . VAL A 1 410 ? -21.975 -6.837 22.640 1.00 53.88 410 VAL A C 1
ATOM 2960 O O . VAL A 1 410 ? -21.448 -7.684 21.921 1.00 53.88 410 VAL A O 1
ATOM 2963 N N . GLY A 1 411 ? -23.301 -6.743 22.753 1.00 49.31 411 GLY A N 1
ATOM 2964 C CA . GLY A 1 411 ? -24.250 -7.673 22.148 1.00 49.31 411 GLY A CA 1
ATOM 2965 C C . GLY A 1 411 ? -24.765 -8.724 23.136 1.00 49.31 411 GLY A C 1
ATOM 2966 O O . GLY A 1 411 ? -24.269 -8.888 24.248 1.00 49.31 411 GLY A O 1
ATOM 2967 N N . ALA A 1 412 ? -25.829 -9.428 22.741 1.00 42.19 412 ALA A N 1
ATOM 2968 C CA . ALA A 1 412 ? -26.585 -10.307 23.635 1.00 42.19 412 ALA A CA 1
ATOM 2969 C C . ALA A 1 412 ? -25.952 -11.688 23.878 1.00 42.19 412 ALA A C 1
ATOM 2971 O O . ALA A 1 412 ? -26.459 -12.408 24.738 1.00 42.19 412 ALA A O 1
ATOM 2972 N N . ASP A 1 413 ? -24.896 -12.069 23.151 1.00 44.28 413 ASP A N 1
ATOM 2973 C CA . ASP A 1 413 ? -24.300 -13.405 23.250 1.00 44.28 413 ASP A CA 1
ATOM 2974 C C . ASP A 1 413 ? -23.294 -13.483 24.414 1.00 44.28 413 ASP A C 1
ATOM 2976 O O . ASP A 1 413 ? -22.193 -12.954 24.279 1.00 44.28 413 ASP A O 1
ATOM 2980 N N . PRO A 1 414 ? -23.612 -14.153 25.541 1.00 41.41 414 PRO A N 1
ATOM 2981 C CA . PRO A 1 414 ? -22.677 -14.340 26.652 1.00 41.41 414 PRO A CA 1
ATOM 2982 C C . PRO A 1 414 ? -21.415 -15.136 26.276 1.00 41.41 414 PRO A C 1
ATOM 2984 O O . PRO A 1 414 ? -20.468 -15.145 27.061 1.00 41.41 414 PRO A O 1
ATOM 2987 N N . GLY A 1 415 ? -21.355 -15.763 25.094 1.00 41.22 415 GLY A N 1
ATOM 2988 C CA . GLY A 1 415 ? -20.165 -16.447 24.582 1.00 41.22 415 GLY A CA 1
ATOM 2989 C C . GLY A 1 415 ? -18.936 -15.543 24.429 1.00 41.22 415 GLY A C 1
ATOM 2990 O O . GLY A 1 415 ? -17.813 -16.043 24.466 1.00 41.22 415 GLY A O 1
ATOM 2991 N N . TYR A 1 416 ? -19.102 -14.214 24.351 1.00 43.38 416 TYR A N 1
ATOM 2992 C CA . TYR A 1 416 ? -17.953 -13.298 24.376 1.00 43.38 416 TYR A CA 1
ATOM 2993 C C . TYR A 1 416 ? -17.261 -13.244 25.757 1.00 43.38 416 TYR A C 1
ATOM 2995 O O . TYR A 1 416 ? -16.081 -12.922 25.829 1.00 43.38 416 TYR A O 1
ATOM 3003 N N . LEU A 1 417 ? -17.939 -13.585 26.863 1.00 44.91 417 LEU A N 1
ATOM 3004 C CA . LEU A 1 417 ? -17.289 -13.705 28.181 1.00 44.91 417 LEU A CA 1
ATOM 3005 C C . LEU A 1 417 ? -16.388 -14.937 28.266 1.00 44.91 417 LEU A C 1
ATOM 3007 O O . LEU A 1 417 ? -15.468 -14.980 29.083 1.00 44.91 417 LEU A O 1
ATOM 3011 N N . ASP A 1 418 ? -16.661 -15.932 27.425 1.00 42.53 418 ASP A N 1
ATOM 3012 C CA . ASP A 1 418 ? -15.813 -17.104 27.233 1.00 42.53 418 ASP A CA 1
ATOM 3013 C C . ASP A 1 418 ? -14.734 -16.852 26.162 1.00 42.53 418 ASP A C 1
ATOM 3015 O O . ASP A 1 418 ? -13.907 -17.724 25.885 1.00 42.53 418 ASP A O 1
ATOM 3019 N N . TRP A 1 419 ? -14.699 -15.646 25.584 1.00 41.72 419 TRP A N 1
ATOM 3020 C CA . TRP A 1 419 ? -13.628 -15.217 24.701 1.00 41.72 419 TRP A CA 1
ATOM 3021 C C . TRP A 1 419 ? -12.342 -15.050 25.516 1.00 41.72 419 TRP A C 1
ATOM 3023 O O . TRP A 1 419 ? -12.392 -14.435 26.585 1.00 41.72 419 TRP A O 1
ATOM 3033 N N . PRO A 1 420 ? -11.190 -15.564 25.044 1.00 42.41 420 PRO A N 1
ATOM 3034 C CA . PRO A 1 420 ? -9.961 -15.591 25.834 1.00 42.41 420 PRO A CA 1
ATOM 3035 C C . PRO A 1 420 ? -9.591 -14.226 26.419 1.00 42.41 420 PRO A C 1
ATOM 3037 O O . PRO A 1 420 ? -9.324 -14.143 27.608 1.00 42.41 420 PRO A O 1
ATOM 3040 N N . LEU A 1 421 ? -9.717 -13.150 25.635 1.00 43.94 421 LEU A N 1
ATOM 3041 C CA . LEU A 1 421 ? -9.407 -11.788 26.075 1.00 43.94 421 LEU A CA 1
ATOM 3042 C C . LEU A 1 421 ? -10.331 -11.305 27.207 1.00 43.94 421 LEU A C 1
ATOM 3044 O O . LEU A 1 421 ? -9.863 -10.744 28.192 1.00 43.94 421 LEU A O 1
ATOM 3048 N N . CYS A 1 422 ? -11.640 -11.549 27.115 1.00 44.50 422 CYS A N 1
ATOM 3049 C CA . CYS A 1 422 ? -12.588 -11.168 28.164 1.00 44.50 422 CYS A CA 1
ATOM 3050 C C . CYS A 1 422 ? -12.456 -12.058 29.403 1.00 44.50 422 CYS A C 1
ATOM 3052 O O . CYS A 1 422 ? -12.501 -11.551 30.520 1.00 44.50 422 CYS A O 1
ATOM 3054 N N . ALA A 1 423 ? -12.232 -13.362 29.229 1.00 46.59 423 ALA A N 1
ATOM 3055 C CA . ALA A 1 423 ? -11.968 -14.289 30.323 1.00 46.59 423 ALA A CA 1
ATOM 3056 C C . ALA A 1 423 ? -10.645 -13.973 31.043 1.00 46.59 423 ALA A C 1
ATOM 3058 O O . ALA A 1 423 ? -10.565 -14.146 32.259 1.00 46.59 423 ALA A O 1
ATOM 3059 N N . GLU A 1 424 ? -9.632 -13.492 30.320 1.00 43.53 424 GLU A N 1
ATOM 3060 C CA . GLU A 1 424 ? -8.343 -13.052 30.856 1.00 43.53 424 GLU A CA 1
ATOM 3061 C C . GLU A 1 424 ? -8.435 -11.687 31.534 1.00 43.53 424 GLU A C 1
ATOM 3063 O O . GLU A 1 424 ? -7.924 -11.555 32.640 1.00 43.53 424 GLU A O 1
ATOM 3068 N N . VAL A 1 425 ? -9.166 -10.720 30.969 1.00 46.78 425 VAL A N 1
ATOM 3069 C CA . VAL A 1 425 ? -9.511 -9.451 31.636 1.00 46.78 425 VAL A CA 1
ATOM 3070 C C . VAL A 1 425 ? -10.233 -9.714 32.953 1.00 46.78 425 VAL A C 1
ATOM 3072 O O . VAL A 1 425 ? -9.811 -9.235 34.001 1.00 46.78 425 VAL A O 1
ATOM 3075 N N . VAL A 1 426 ? -11.268 -10.552 32.926 1.00 48.44 426 VAL A N 1
ATOM 3076 C CA . VAL A 1 426 ? -12.032 -10.967 34.107 1.00 48.44 426 VAL A CA 1
ATOM 3077 C C . VAL A 1 426 ? -11.150 -11.710 35.118 1.00 48.44 426 VAL A C 1
ATOM 3079 O O . VAL A 1 426 ? -11.245 -11.476 36.323 1.00 48.44 426 VAL A O 1
ATOM 3082 N N . ALA A 1 427 ? -10.254 -12.583 34.649 1.00 46.47 427 ALA A N 1
ATOM 3083 C CA . ALA A 1 427 ? -9.316 -13.303 35.505 1.00 46.47 427 ALA A CA 1
ATOM 3084 C C . ALA A 1 427 ? -8.180 -12.426 36.043 1.00 46.47 427 ALA A C 1
ATOM 3086 O O . ALA A 1 427 ? -7.587 -12.781 37.055 1.00 46.47 427 ALA A O 1
ATOM 3087 N N . ALA A 1 428 ? -7.852 -11.323 35.381 1.00 46.41 428 ALA A N 1
ATOM 3088 C CA . ALA A 1 428 ? -6.813 -10.394 35.789 1.00 46.41 428 ALA A CA 1
ATOM 3089 C C . ALA A 1 428 ? -7.312 -9.323 36.743 1.00 46.41 428 ALA A C 1
ATOM 3091 O O . ALA A 1 428 ? -6.590 -8.968 37.670 1.00 46.41 428 ALA A O 1
ATOM 3092 N N . MET A 1 429 ? -8.558 -8.875 36.567 1.00 46.19 429 MET A N 1
ATOM 3093 C CA . MET A 1 429 ? -9.265 -8.139 37.607 1.00 46.19 429 MET A CA 1
ATOM 3094 C C . MET A 1 429 ? -9.176 -8.921 38.928 1.00 46.19 429 MET A C 1
ATOM 3096 O O . MET A 1 429 ? -8.891 -8.342 39.958 1.00 46.19 429 MET A O 1
ATOM 3100 N N . ALA A 1 430 ? -9.286 -10.249 38.890 1.00 44.97 430 ALA A N 1
ATOM 3101 C CA . ALA A 1 430 ? -9.258 -11.135 40.053 1.00 44.97 430 ALA A CA 1
ATOM 3102 C C . ALA A 1 430 ? -7.871 -11.470 40.679 1.00 44.97 430 ALA A C 1
ATOM 3104 O O . ALA A 1 430 ? -7.845 -12.187 41.682 1.00 44.97 430 ALA A O 1
ATOM 3105 N N . ARG A 1 431 ? -6.718 -11.033 40.132 1.00 43.38 431 ARG A N 1
ATOM 3106 C CA . ARG A 1 431 ? -5.370 -11.456 40.610 1.00 43.38 431 ARG A CA 1
ATOM 3107 C C . ARG A 1 431 ? -4.612 -10.385 41.428 1.00 43.38 431 ARG A C 1
ATOM 3109 O O . ARG A 1 431 ? -4.781 -9.196 41.167 1.00 43.38 431 ARG A O 1
ATOM 3116 N N . PRO A 1 432 ? -3.721 -10.773 42.374 1.00 40.62 432 PRO A N 1
ATOM 3117 C CA . PRO A 1 432 ? -2.847 -9.841 43.100 1.00 40.62 432 PRO A CA 1
ATOM 3118 C C . PRO A 1 432 ? -1.835 -9.104 42.197 1.00 40.62 432 PRO A C 1
ATOM 3120 O O . PRO A 1 432 ? -1.436 -9.595 41.142 1.00 40.62 432 PRO A O 1
ATOM 3123 N N . ALA A 1 433 ? -1.372 -7.937 42.662 1.00 39.84 433 ALA A N 1
ATOM 3124 C CA . ALA A 1 433 ? -0.672 -6.881 41.912 1.00 39.84 433 ALA A CA 1
ATOM 3125 C C . ALA A 1 433 ? 0.608 -7.259 41.129 1.00 39.84 433 ALA A C 1
ATOM 3127 O O . ALA A 1 433 ? 1.086 -6.449 40.336 1.00 39.84 433 ALA A O 1
ATOM 3128 N N . THR A 1 434 ? 1.175 -8.447 41.324 1.00 39.78 434 THR A N 1
ATOM 3129 C CA . THR A 1 434 ? 2.456 -8.866 40.730 1.00 39.78 434 THR A CA 1
ATOM 3130 C C . THR A 1 434 ? 2.323 -9.643 39.414 1.00 39.78 434 THR A C 1
ATOM 3132 O O . THR A 1 434 ? 3.335 -9.895 38.769 1.00 39.78 434 THR A O 1
ATOM 3135 N N . GLU A 1 435 ? 1.107 -10.003 38.979 1.00 44.19 435 GLU A N 1
ATOM 3136 C CA . GLU A 1 435 ? 0.881 -10.900 37.822 1.00 44.19 435 GLU A CA 1
ATOM 3137 C C . GLU A 1 435 ? 0.200 -10.244 36.600 1.00 44.19 435 GLU A C 1
ATOM 3139 O O . GLU A 1 435 ? -0.018 -10.899 35.580 1.00 44.19 435 GLU A O 1
ATOM 3144 N N . GLY A 1 436 ? -0.106 -8.941 36.658 1.00 37.78 436 GLY A N 1
ATOM 3145 C CA . GLY A 1 436 ? -0.829 -8.203 35.604 1.00 37.78 436 GLY A CA 1
ATOM 3146 C C . GLY A 1 436 ? -0.090 -8.058 34.266 1.00 37.78 436 GLY A C 1
ATOM 3147 O O . GLY A 1 436 ? -0.670 -7.581 33.295 1.00 37.78 436 GLY A O 1
ATOM 3148 N N . ALA A 1 437 ? 1.168 -8.500 34.191 1.00 37.16 437 ALA A N 1
ATOM 3149 C CA . ALA A 1 437 ? 1.950 -8.489 32.962 1.00 37.16 437 ALA A CA 1
ATOM 3150 C C . ALA A 1 437 ? 1.313 -9.344 31.854 1.00 37.16 437 ALA A C 1
ATOM 3152 O O . ALA A 1 437 ? 1.525 -9.034 30.695 1.00 37.16 437 ALA A O 1
ATOM 3153 N N . ALA A 1 438 ? 0.516 -10.373 32.175 1.00 37.16 438 ALA A N 1
ATOM 3154 C CA . ALA A 1 438 ? -0.016 -11.379 31.242 1.00 37.16 438 ALA A CA 1
ATOM 3155 C C . ALA A 1 438 ? -1.070 -10.893 30.215 1.00 37.16 438 ALA A C 1
ATOM 3157 O O . ALA A 1 438 ? -1.597 -11.713 29.475 1.00 37.16 438 ALA A O 1
ATOM 3158 N N . LEU A 1 439 ? -1.363 -9.592 30.131 1.00 37.56 439 LEU A N 1
ATOM 3159 C CA . LEU A 1 439 ? -2.482 -9.045 29.341 1.00 37.56 439 LEU A CA 1
ATOM 3160 C C . LEU A 1 439 ? -2.069 -8.005 28.284 1.00 37.56 439 LEU A C 1
ATOM 3162 O O . LEU A 1 439 ? -2.922 -7.315 27.720 1.00 37.56 439 LEU A O 1
ATOM 3166 N N . GLY A 1 440 ? -0.764 -7.814 28.078 1.00 42.34 440 GLY A N 1
ATOM 3167 C CA . GLY A 1 440 ? -0.243 -6.701 27.279 1.00 42.34 440 GLY A CA 1
ATOM 3168 C C . GLY A 1 440 ? -0.582 -5.318 27.868 1.00 42.34 440 GLY A C 1
ATOM 3169 O O . GLY A 1 440 ? -1.019 -5.200 29.013 1.00 42.34 440 GLY A O 1
ATOM 3170 N N . GLU A 1 441 ? -0.387 -4.250 27.085 1.00 39.12 441 GLU A N 1
ATOM 3171 C CA . GLU A 1 441 ? -0.685 -2.863 27.506 1.00 39.12 441 GLU A CA 1
ATOM 3172 C C . GLU A 1 441 ? -2.158 -2.667 27.912 1.00 39.12 441 GLU A C 1
ATOM 3174 O O . GLU A 1 441 ? -2.454 -1.950 28.867 1.00 39.12 441 GLU A O 1
ATOM 3179 N N . PHE A 1 442 ? -3.074 -3.373 27.242 1.00 41.91 442 PHE A N 1
ATOM 3180 C CA . PHE A 1 442 ? -4.519 -3.328 27.480 1.00 41.91 442 PHE A CA 1
ATOM 3181 C C . PHE A 1 442 ? -4.903 -3.760 28.900 1.00 41.91 442 PHE A C 1
ATOM 3183 O O . PHE A 1 442 ? -5.620 -3.041 29.599 1.00 41.91 442 PHE A O 1
ATOM 3190 N N . GLY A 1 443 ? -4.397 -4.896 29.384 1.00 38.88 443 GLY A N 1
ATOM 3191 C CA . GLY A 1 443 ? -4.715 -5.289 30.752 1.00 38.88 443 GLY A CA 1
ATOM 3192 C C . GLY A 1 443 ? -3.901 -4.569 31.816 1.00 38.88 443 GLY A C 1
ATOM 3193 O O . GLY A 1 443 ? -4.269 -4.666 32.980 1.00 38.88 443 GLY A O 1
ATOM 3194 N N . HIS A 1 444 ? -2.870 -3.788 31.470 1.00 40.91 444 HIS A N 1
ATOM 3195 C CA . HIS A 1 444 ? -2.225 -2.919 32.456 1.00 40.91 444 HIS A CA 1
ATOM 3196 C C . HIS A 1 444 ? -3.166 -1.785 32.907 1.00 40.91 444 HIS A C 1
ATOM 3198 O O . HIS A 1 444 ? -3.211 -1.485 34.108 1.00 40.91 444 HIS A O 1
ATOM 3204 N N . ALA A 1 445 ? -3.932 -1.196 31.981 1.00 41.44 445 ALA A N 1
ATOM 3205 C CA . ALA A 1 445 ? -4.939 -0.174 32.281 1.00 41.44 445 ALA A CA 1
ATOM 3206 C C . ALA A 1 445 ? -6.106 -0.769 33.085 1.00 41.44 445 ALA A C 1
ATOM 3208 O O . ALA A 1 445 ? -6.382 -0.329 34.199 1.00 41.44 445 ALA A O 1
ATOM 3209 N N . ILE A 1 446 ? -6.685 -1.875 32.604 1.00 43.31 446 ILE A N 1
ATOM 3210 C CA . ILE A 1 446 ? -7.817 -2.535 33.273 1.00 43.31 446 ILE A CA 1
ATOM 3211 C C . ILE A 1 446 ? -7.425 -3.113 34.641 1.00 43.31 446 ILE A C 1
ATOM 3213 O O . ILE A 1 446 ? -8.184 -3.005 35.602 1.00 43.31 446 ILE A O 1
ATOM 3217 N N . ALA A 1 447 ? -6.222 -3.680 34.784 1.00 42.66 447 ALA A N 1
ATOM 3218 C CA . ALA A 1 447 ? -5.720 -4.103 36.089 1.00 42.66 447 ALA A CA 1
ATOM 3219 C C . ALA A 1 447 ? -5.461 -2.904 37.014 1.00 42.66 447 ALA A C 1
ATOM 3221 O O . ALA A 1 447 ? -5.507 -3.062 38.228 1.00 42.66 447 ALA A O 1
ATOM 3222 N N . GLY A 1 448 ? -5.149 -1.716 36.484 1.00 43.69 448 GLY A N 1
ATOM 3223 C CA . GLY A 1 448 ? -5.074 -0.468 37.253 1.00 43.69 448 GLY A CA 1
ATOM 3224 C C . GLY A 1 448 ? -6.423 -0.077 37.862 1.00 43.69 448 GLY A C 1
ATOM 3225 O O . GLY A 1 448 ? -6.509 0.156 39.067 1.00 43.69 448 GLY A O 1
ATOM 3226 N N . ASP A 1 449 ? -7.485 -0.114 37.062 1.00 43.28 449 ASP A N 1
ATOM 3227 C CA . ASP A 1 449 ? -8.840 0.238 37.508 1.00 43.28 449 ASP A CA 1
ATOM 3228 C C . ASP A 1 449 ? -9.440 -0.824 38.440 1.00 43.28 449 ASP A C 1
ATOM 3230 O O . ASP A 1 449 ? -10.075 -0.509 39.450 1.00 43.28 449 ASP A O 1
ATOM 3234 N N . ALA A 1 450 ? -9.157 -2.101 38.174 1.00 43.19 450 ALA A N 1
ATOM 3235 C CA . ALA A 1 450 ? -9.511 -3.193 39.072 1.00 43.19 450 ALA A CA 1
ATOM 3236 C C . ALA A 1 450 ? -8.801 -3.063 40.429 1.00 43.19 450 ALA A C 1
ATOM 3238 O O . ALA A 1 450 ? -9.438 -3.216 41.471 1.00 43.19 450 ALA A O 1
ATOM 3239 N N . ARG A 1 451 ? -7.502 -2.715 40.437 1.00 47.69 451 ARG A N 1
ATOM 3240 C CA . ARG A 1 451 ? -6.709 -2.475 41.659 1.00 47.69 451 ARG A CA 1
ATOM 3241 C C . ARG A 1 451 ? -7.359 -1.435 42.572 1.00 47.69 451 ARG A C 1
ATOM 3243 O O . ARG A 1 451 ? -7.399 -1.644 43.784 1.00 47.69 451 ARG A O 1
ATOM 3250 N N . ALA A 1 452 ? -7.897 -0.358 42.005 1.00 43.75 452 ALA A N 1
ATOM 3251 C CA . ALA A 1 452 ? -8.601 0.669 42.766 1.00 43.75 452 ALA A CA 1
ATOM 3252 C C . ALA A 1 452 ? -9.897 0.136 43.414 1.00 43.75 452 ALA A C 1
ATOM 3254 O O . ALA A 1 452 ? -10.187 0.465 44.560 1.00 43.75 452 ALA A O 1
ATOM 3255 N N . TRP A 1 453 ? -10.628 -0.760 42.746 1.00 41.28 453 TRP A N 1
ATOM 3256 C CA . TRP A 1 453 ? -11.849 -1.372 43.288 1.00 41.28 453 TRP A CA 1
ATOM 3257 C C . TRP A 1 453 ? -11.588 -2.385 44.418 1.00 41.28 453 TRP A C 1
ATOM 3259 O O . TRP A 1 453 ? -12.286 -2.384 45.439 1.00 41.28 453 TRP A O 1
ATOM 3269 N N . PHE A 1 454 ? -10.566 -3.239 44.283 1.00 46.91 454 PHE A N 1
ATOM 3270 C CA . PHE A 1 454 ? -10.215 -4.226 45.320 1.00 46.91 454 PHE A CA 1
ATOM 3271 C C . PHE A 1 454 ? -9.662 -3.578 46.588 1.00 46.91 454 PHE A C 1
ATOM 3273 O O . PHE A 1 454 ? -10.003 -4.004 47.692 1.00 46.91 454 PHE A O 1
ATOM 3280 N N . ALA A 1 455 ? -8.850 -2.528 46.440 1.00 42.28 455 ALA A N 1
ATOM 3281 C CA . ALA A 1 455 ? -8.282 -1.805 47.573 1.00 42.28 455 ALA A CA 1
ATOM 3282 C C . ALA A 1 455 ? -9.357 -1.156 48.462 1.00 42.28 455 ALA A C 1
ATOM 3284 O O . ALA A 1 455 ? -9.150 -1.029 49.667 1.00 42.28 455 ALA A O 1
ATOM 3285 N N . VAL A 1 456 ? -10.507 -0.778 47.893 1.00 36.28 456 VAL A N 1
ATOM 3286 C CA . VAL A 1 456 ? -11.533 -0.009 48.612 1.00 36.28 456 VAL A CA 1
ATOM 3287 C C . VAL A 1 456 ? -12.700 -0.863 49.124 1.00 36.28 456 VAL A C 1
ATOM 3289 O O . VAL A 1 456 ? -13.310 -0.527 50.135 1.00 36.28 456 VAL A O 1
ATOM 3292 N N . THR A 1 457 ? -12.987 -2.015 48.513 1.00 42.16 457 THR A N 1
ATOM 3293 C CA . THR A 1 457 ? -14.103 -2.888 48.942 1.00 42.16 457 THR A CA 1
ATOM 3294 C C . THR A 1 457 ? -13.751 -3.873 50.065 1.00 42.16 457 THR A C 1
ATOM 3296 O O . THR A 1 457 ? -14.639 -4.554 50.580 1.00 42.16 457 THR A O 1
ATOM 3299 N N . GLY A 1 458 ? -12.474 -3.986 50.450 1.00 43.06 458 GLY A N 1
ATOM 3300 C CA . GLY A 1 458 ? -12.023 -4.859 51.545 1.00 43.06 458 GLY A CA 1
ATOM 3301 C C . GLY A 1 458 ? -12.214 -6.363 51.297 1.00 43.06 458 GLY A C 1
ATOM 3302 O O . GLY A 1 458 ? -12.046 -7.169 52.213 1.00 43.06 458 GLY A O 1
ATOM 3303 N N . ARG A 1 459 ? -12.571 -6.772 50.072 1.00 45.00 459 ARG A N 1
ATOM 3304 C CA . ARG A 1 459 ? -12.707 -8.183 49.695 1.00 45.00 459 ARG A CA 1
ATOM 3305 C C . ARG A 1 459 ? -11.329 -8.773 49.401 1.00 45.00 459 ARG A C 1
ATOM 3307 O O . ARG A 1 459 ? -10.683 -8.392 48.433 1.00 45.00 459 ARG A O 1
ATOM 3314 N N . ALA A 1 460 ? -10.908 -9.722 50.237 1.00 41.69 460 ALA A N 1
ATOM 3315 C CA . ALA A 1 460 ? -9.550 -10.274 50.239 1.00 41.69 460 ALA A CA 1
ATOM 3316 C C . ALA A 1 460 ? -9.167 -11.067 48.971 1.00 41.69 460 ALA A C 1
ATOM 3318 O O . ALA A 1 460 ? -7.981 -11.187 48.682 1.00 41.69 460 ALA A O 1
ATOM 3319 N N . ALA A 1 461 ? -10.139 -11.589 48.217 1.00 44.38 461 ALA A N 1
ATOM 3320 C CA . ALA A 1 461 ? -9.962 -12.134 46.870 1.00 44.38 461 ALA A CA 1
ATOM 3321 C C . ALA A 1 461 ? -11.343 -12.433 46.267 1.00 44.38 461 ALA A C 1
ATOM 3323 O O . ALA A 1 461 ? -12.190 -13.022 46.935 1.00 44.38 461 ALA A O 1
ATOM 3324 N N . VAL A 1 462 ? -11.573 -12.047 45.014 1.00 46.47 462 VAL A N 1
ATOM 3325 C CA . VAL A 1 462 ? -12.693 -12.549 44.203 1.00 46.47 462 VAL A CA 1
ATOM 3326 C C . VAL A 1 462 ? -12.046 -13.381 43.106 1.00 46.47 462 VAL A C 1
ATOM 3328 O O . VAL A 1 462 ? -11.205 -12.855 42.385 1.00 46.47 462 VAL A O 1
ATOM 3331 N N . GLY A 1 463 ? -12.355 -14.673 43.009 1.00 43.66 463 GLY A N 1
ATOM 3332 C CA . GLY A 1 463 ? -11.733 -15.549 42.021 1.00 43.66 463 GLY A CA 1
ATOM 3333 C C . GLY A 1 463 ? -12.261 -15.285 40.603 1.00 43.66 463 GLY A C 1
ATOM 3334 O O . GLY A 1 463 ? -13.381 -14.801 40.435 1.00 43.66 463 GLY A O 1
ATOM 3335 N N . PRO A 1 464 ? -11.521 -15.670 39.544 1.00 43.16 464 PRO A N 1
ATOM 3336 C CA . PRO A 1 464 ? -11.997 -15.571 38.161 1.00 43.16 464 PRO A CA 1
ATOM 3337 C C . PRO A 1 464 ? -13.344 -16.263 37.918 1.00 43.16 464 PRO A C 1
ATOM 3339 O O . PRO A 1 464 ? -14.077 -15.865 37.016 1.00 43.16 464 PRO A O 1
ATOM 3342 N N . ALA A 1 465 ? -13.648 -17.309 38.697 1.00 48.34 465 ALA A N 1
ATOM 3343 C CA . ALA A 1 465 ? -14.915 -18.032 38.668 1.00 48.34 465 ALA A CA 1
ATOM 3344 C C . ALA A 1 465 ? -16.059 -17.211 39.277 1.00 48.34 465 ALA A C 1
ATOM 3346 O O . ALA A 1 465 ? -17.116 -17.152 38.666 1.00 48.34 465 ALA A O 1
ATOM 3347 N N . ASP A 1 466 ? -15.822 -16.509 40.387 1.00 46.19 466 ASP A N 1
ATOM 3348 C CA . ASP A 1 466 ? -16.820 -15.668 41.059 1.00 46.19 466 ASP A CA 1
ATOM 3349 C C . ASP A 1 466 ? -17.184 -14.444 40.211 1.00 46.19 466 ASP A C 1
ATOM 3351 O O . ASP A 1 466 ? -18.355 -14.084 40.098 1.00 46.19 466 ASP A O 1
ATOM 3355 N N . VAL A 1 467 ? -16.193 -13.827 39.548 1.00 47.16 467 VAL A N 1
ATOM 3356 C CA . VAL A 1 467 ? -16.455 -12.745 38.587 1.00 47.16 467 VAL A CA 1
ATOM 3357 C C . VAL A 1 467 ? -17.228 -13.298 37.384 1.00 47.16 467 VAL A C 1
ATOM 3359 O O . VAL A 1 467 ? -18.250 -12.731 37.015 1.00 47.16 467 VAL A O 1
ATOM 3362 N N . ARG A 1 468 ? -16.831 -14.446 36.807 1.00 47.97 468 ARG A N 1
ATOM 3363 C CA . ARG A 1 468 ? -17.581 -15.088 35.705 1.00 47.97 468 ARG A CA 1
ATOM 3364 C C . ARG A 1 468 ? -19.006 -15.469 36.097 1.00 47.97 468 ARG A C 1
ATOM 3366 O O . ARG A 1 468 ? -19.914 -15.327 35.285 1.00 47.97 468 ARG A O 1
ATOM 3373 N N . GLU A 1 469 ? -19.207 -15.970 37.306 1.00 46.84 469 GLU A N 1
ATOM 3374 C CA . GLU A 1 469 ? -20.506 -16.382 37.826 1.00 46.84 469 GLU A CA 1
ATOM 3375 C C . GLU A 1 469 ? -21.400 -15.171 38.097 1.00 46.84 469 GLU A C 1
ATOM 3377 O O . GLU A 1 469 ? -22.551 -15.179 37.676 1.00 46.84 469 GLU A O 1
ATOM 3382 N N . ALA A 1 470 ? -20.864 -14.083 38.657 1.00 44.19 470 ALA A N 1
ATOM 3383 C CA . ALA A 1 470 ? -21.580 -12.814 38.792 1.00 44.19 470 ALA A CA 1
ATOM 3384 C C . ALA A 1 470 ? -21.963 -12.213 37.423 1.00 44.19 470 ALA A C 1
ATOM 3386 O O . ALA A 1 470 ? -23.093 -11.751 37.231 1.00 44.19 470 ALA A O 1
ATOM 3387 N N . LEU A 1 471 ? -21.057 -12.274 36.440 1.00 44.09 471 LEU A N 1
ATOM 3388 C CA . LEU A 1 471 ? -21.302 -11.831 35.063 1.00 44.09 471 LEU A CA 1
ATOM 3389 C C . LEU A 1 471 ? -22.363 -12.697 34.362 1.00 44.09 471 LEU A C 1
ATOM 3391 O O . LEU A 1 471 ? -23.241 -12.166 33.690 1.00 44.09 471 LEU A O 1
ATOM 3395 N N . ARG A 1 472 ? -22.349 -14.024 34.552 1.00 48.19 472 ARG A N 1
ATOM 3396 C CA . ARG A 1 472 ? -23.353 -14.949 33.990 1.00 48.19 472 ARG A CA 1
ATOM 3397 C C . ARG A 1 472 ? -24.712 -14.853 34.689 1.00 48.19 472 ARG A C 1
ATOM 3399 O O . ARG A 1 472 ? -25.738 -14.856 34.013 1.00 48.19 472 ARG A O 1
ATOM 3406 N N . ALA A 1 473 ? -24.737 -14.734 36.016 1.00 43.38 473 ALA A N 1
ATOM 3407 C CA . ALA A 1 473 ? -25.960 -14.590 36.805 1.00 43.38 473 ALA A CA 1
ATOM 3408 C C . ALA A 1 473 ? -26.692 -13.278 36.481 1.00 43.38 473 ALA A C 1
ATOM 3410 O O . ALA A 1 473 ? -27.914 -13.270 36.355 1.00 43.38 473 ALA A O 1
ATOM 3411 N N . SER A 1 474 ? -25.950 -12.189 36.261 1.00 40.44 474 SER A N 1
ATOM 3412 C CA . SER A 1 474 ? -26.502 -10.916 35.775 1.00 40.44 474 SER A CA 1
ATOM 3413 C C . SER A 1 474 ? -26.910 -10.961 34.293 1.00 40.44 474 SER A C 1
ATOM 3415 O O . SER A 1 474 ? -27.839 -10.259 33.893 1.00 40.44 474 SER A O 1
ATOM 3417 N N . TRP A 1 475 ? -26.287 -11.820 33.473 1.00 39.75 475 TRP A N 1
ATOM 3418 C CA . TRP A 1 475 ? -26.697 -12.064 32.079 1.00 39.75 475 TRP A CA 1
ATOM 3419 C C . TRP A 1 475 ? -28.052 -12.776 31.969 1.00 39.75 475 TRP A C 1
ATOM 3421 O O . TRP A 1 475 ? -28.879 -12.416 31.126 1.00 39.75 475 TRP A O 1
ATOM 3431 N N . GLY A 1 476 ? -28.286 -13.772 32.831 1.00 38.41 476 GLY A N 1
ATOM 3432 C CA . GLY A 1 476 ? -29.460 -14.652 32.805 1.00 38.41 476 GLY A CA 1
ATOM 3433 C C . GLY A 1 476 ? -30.779 -14.019 33.264 1.00 38.41 476 GLY A C 1
ATOM 3434 O O . GLY A 1 476 ? -31.831 -14.618 33.065 1.00 38.41 476 GLY A O 1
ATOM 3435 N N . GLN A 1 477 ? -30.757 -12.815 33.847 1.00 37.22 477 GLN A N 1
ATOM 3436 C CA . GLN A 1 477 ? -31.959 -12.176 34.408 1.00 37.22 477 GLN A CA 1
ATOM 3437 C C . GLN A 1 477 ? -32.794 -11.360 33.409 1.00 37.22 477 GLN A C 1
ATOM 3439 O O . GLN A 1 477 ? -33.876 -10.898 33.760 1.00 37.22 477 GLN A O 1
ATOM 3444 N N . VAL A 1 478 ? -32.349 -11.203 32.157 1.00 35.22 478 VAL A N 1
ATOM 3445 C CA . VAL A 1 478 ? -33.113 -10.474 31.129 1.00 35.22 478 VAL A CA 1
ATOM 3446 C C . VAL A 1 478 ? -33.183 -11.310 29.855 1.00 35.22 478 VAL A C 1
ATOM 3448 O O . VAL A 1 478 ? -32.211 -11.397 29.099 1.00 35.22 478 VAL A O 1
ATOM 3451 N N . ALA A 1 479 ? -34.335 -11.943 29.627 1.00 27.94 479 ALA A N 1
ATOM 3452 C CA . ALA A 1 479 ? -34.621 -12.714 28.424 1.00 27.94 479 ALA A CA 1
ATOM 3453 C C . ALA A 1 479 ? -34.914 -11.768 27.250 1.00 27.94 479 ALA A C 1
ATOM 3455 O O . ALA A 1 479 ? -35.902 -11.040 27.265 1.00 27.94 479 ALA A O 1
ATOM 3456 N N . VAL A 1 480 ? -34.065 -11.790 26.223 1.00 35.34 480 VAL A N 1
ATOM 3457 C CA . VAL A 1 480 ? -34.330 -11.141 24.932 1.00 35.34 480 VAL A CA 1
ATOM 3458 C C . VAL A 1 480 ? -33.937 -12.121 23.833 1.00 35.34 480 VAL A C 1
ATOM 3460 O O . VAL A 1 480 ? -32.886 -12.756 23.915 1.00 35.34 480 VAL A O 1
ATOM 3463 N N . ALA A 1 481 ? -34.800 -12.270 22.830 1.00 29.53 481 ALA A N 1
ATOM 3464 C CA . ALA A 1 481 ? -34.567 -13.143 21.688 1.00 29.53 481 ALA A CA 1
ATOM 3465 C C . ALA A 1 481 ? -33.365 -12.654 20.863 1.00 29.53 481 ALA A C 1
ATOM 3467 O O . ALA A 1 481 ? -33.287 -11.480 20.509 1.00 29.53 481 ALA A O 1
ATOM 3468 N N . ILE A 1 482 ? -32.441 -13.569 20.568 1.00 30.25 482 ILE A N 1
ATOM 3469 C CA . ILE A 1 482 ? -31.218 -13.329 19.796 1.00 30.25 482 ILE A CA 1
ATOM 3470 C C . ILE A 1 482 ? -31.556 -13.463 18.300 1.00 30.25 482 ILE A C 1
ATOM 3472 O O . ILE A 1 482 ? -31.908 -14.566 17.874 1.00 30.25 482 ILE A O 1
ATOM 3476 N N . PRO A 1 483 ? -31.444 -12.409 17.470 1.00 31.33 483 PRO A N 1
ATOM 3477 C CA . PRO A 1 483 ? -31.379 -12.576 16.022 1.00 31.33 483 PRO A CA 1
ATOM 3478 C C . PRO A 1 483 ? -30.024 -13.221 15.685 1.00 31.33 483 PRO A C 1
ATOM 3480 O O . PRO A 1 483 ? -28.986 -12.781 16.171 1.00 31.33 483 PRO A O 1
ATOM 3483 N N . GLY A 1 484 ? -30.049 -14.331 14.948 1.00 29.66 484 GLY A N 1
ATOM 3484 C CA . GLY A 1 484 ? -28.957 -15.306 14.880 1.00 29.66 484 GLY A CA 1
ATOM 3485 C C . GLY A 1 484 ? -27.591 -14.830 14.356 1.00 29.66 484 GLY A C 1
ATOM 3486 O O . GLY A 1 484 ? -27.489 -13.903 13.566 1.00 29.66 484 GLY A O 1
ATOM 3487 N N . ALA A 1 485 ? -26.570 -15.591 14.775 1.00 32.34 485 ALA A N 1
ATOM 3488 C CA . ALA A 1 485 ? -25.193 -15.704 14.274 1.00 32.34 485 ALA A CA 1
ATOM 3489 C C . ALA A 1 485 ? -24.400 -14.401 14.030 1.00 32.34 485 ALA A C 1
ATOM 3491 O O . ALA A 1 485 ? -24.524 -13.746 12.996 1.00 32.34 485 ALA A O 1
ATOM 3492 N N . LEU A 1 486 ? -23.453 -14.129 14.935 1.00 31.30 486 LEU A N 1
ATOM 3493 C CA . LEU A 1 486 ? -22.381 -13.153 14.743 1.00 31.30 486 LEU A CA 1
ATOM 3494 C C . LEU A 1 486 ? -21.500 -13.573 13.547 1.00 31.30 486 LEU A C 1
ATOM 3496 O O . LEU A 1 486 ? -20.962 -14.684 13.521 1.00 31.30 486 LEU A O 1
ATOM 3500 N N . ARG A 1 487 ? -21.345 -12.695 12.550 1.00 33.56 487 ARG A N 1
ATOM 3501 C CA . ARG A 1 487 ? -20.401 -12.886 11.437 1.00 33.56 487 ARG A CA 1
ATOM 3502 C C . ARG A 1 487 ? -19.194 -11.979 11.637 1.00 33.56 487 ARG A C 1
ATOM 3504 O O . ARG A 1 487 ? -19.315 -10.765 11.528 1.00 33.56 487 ARG A O 1
ATOM 3511 N N . LEU A 1 488 ? -18.036 -12.579 11.889 1.00 31.50 488 LEU A N 1
ATOM 3512 C CA . LEU A 1 488 ? -16.740 -11.900 11.873 1.00 31.50 488 LEU A CA 1
ATOM 3513 C C . LEU A 1 488 ? -16.090 -12.158 10.511 1.00 31.50 488 LEU A C 1
ATOM 3515 O O . LEU A 1 488 ? -16.004 -13.305 10.071 1.00 31.50 488 LEU A O 1
ATOM 3519 N N . TRP A 1 489 ? -15.683 -11.090 9.821 1.00 32.47 489 TRP A N 1
ATOM 3520 C CA . TRP A 1 489 ? -14.964 -11.164 8.538 1.00 32.47 489 TRP A CA 1
ATOM 3521 C C . TRP A 1 489 ? -15.668 -11.994 7.448 1.00 32.47 489 TRP A C 1
ATOM 3523 O O . TRP A 1 489 ? -15.034 -12.697 6.667 1.00 32.47 489 TRP A O 1
ATOM 3533 N N . GLY A 1 490 ? -17.004 -11.956 7.404 1.00 27.95 490 GLY A N 1
ATOM 3534 C CA . GLY A 1 490 ? -17.790 -12.688 6.403 1.00 27.95 490 GLY A CA 1
ATOM 3535 C C . GLY A 1 490 ? -17.917 -14.199 6.644 1.00 27.95 490 GLY A C 1
ATOM 3536 O O . GLY A 1 490 ? -18.667 -14.852 5.917 1.00 27.95 490 GLY A O 1
ATOM 3537 N N . GLN A 1 491 ? -17.281 -14.758 7.680 1.00 24.88 491 GLN A N 1
ATOM 3538 C CA . GLN A 1 491 ? -17.481 -16.152 8.073 1.00 24.88 491 GLN A CA 1
ATOM 3539 C C . GLN A 1 491 ? -18.582 -16.290 9.129 1.00 24.88 491 GLN A C 1
ATOM 3541 O O . GLN A 1 491 ? -18.647 -15.546 10.109 1.00 24.88 491 GLN A O 1
ATOM 3546 N N . VAL A 1 492 ? -19.455 -17.283 8.935 1.00 35.19 492 VAL A N 1
ATOM 3547 C CA . VAL A 1 492 ? -20.337 -17.781 9.995 1.00 35.19 492 VAL A CA 1
ATOM 3548 C C . VAL A 1 492 ? -19.453 -18.578 10.943 1.00 35.19 492 VAL A C 1
ATOM 3550 O O . VAL A 1 492 ? -19.017 -19.671 10.589 1.00 35.19 492 VAL A O 1
ATOM 3553 N N . MET A 1 493 ? -19.165 -18.041 12.126 1.00 32.84 493 MET A N 1
ATOM 3554 C CA . MET A 1 493 ? -18.494 -18.810 13.172 1.00 32.84 493 MET A CA 1
ATOM 3555 C C . MET A 1 493 ? -19.517 -19.796 13.750 1.00 32.84 493 MET A C 1
ATOM 3557 O O . MET A 1 493 ? -20.484 -19.360 14.378 1.00 32.84 493 MET A O 1
ATOM 3561 N N . PRO A 1 494 ? -19.385 -21.117 13.526 1.00 30.94 494 PRO A N 1
ATOM 3562 C CA . PRO A 1 494 ? -20.327 -22.054 14.110 1.00 30.94 494 PRO A CA 1
ATOM 3563 C C . PRO A 1 494 ? -20.120 -22.075 15.628 1.00 30.94 494 PRO A C 1
ATOM 3565 O O . PRO A 1 494 ? -18.984 -22.120 16.098 1.00 30.94 494 PRO A O 1
ATOM 3568 N N . ALA A 1 495 ? -21.209 -22.126 16.400 1.00 32.03 495 ALA A N 1
ATOM 3569 C CA . ALA A 1 495 ? -21.168 -22.253 17.862 1.00 32.03 495 ALA A CA 1
ATOM 3570 C C . ALA A 1 495 ? -20.269 -23.422 18.343 1.00 32.03 495 ALA A C 1
ATOM 3572 O O . ALA A 1 495 ? -19.718 -23.398 19.441 1.00 32.03 495 ALA A O 1
ATOM 3573 N N . SER A 1 496 ? -20.049 -24.433 17.492 1.00 32.78 496 SER A N 1
ATOM 3574 C CA . SER A 1 496 ? -19.158 -25.570 17.741 1.00 32.78 496 SER A CA 1
ATOM 3575 C C . SER A 1 496 ? -17.656 -25.252 17.717 1.00 32.78 496 SER A C 1
ATOM 3577 O O . SER A 1 496 ? -16.878 -26.066 18.215 1.00 32.78 496 SER A O 1
ATOM 3579 N N . ALA A 1 497 ? -17.223 -24.111 17.164 1.00 31.98 497 ALA A N 1
ATOM 3580 C CA . ALA A 1 497 ? -15.825 -23.665 17.232 1.00 31.98 497 ALA A CA 1
ATOM 3581 C C . ALA A 1 497 ? -15.403 -23.322 18.674 1.00 31.98 497 ALA A C 1
ATOM 3583 O O . ALA A 1 497 ? -14.231 -23.433 19.022 1.00 31.98 497 ALA A O 1
ATOM 3584 N N . PHE A 1 498 ? -16.376 -22.997 19.528 1.00 38.72 498 PHE A N 1
ATOM 3585 C CA . PHE A 1 498 ? -16.172 -22.568 20.912 1.00 38.72 498 PHE A CA 1
ATOM 3586 C C . PHE A 1 498 ? -16.291 -23.717 21.932 1.00 38.72 498 PHE A C 1
ATOM 3588 O O . PHE A 1 498 ? -16.091 -23.512 23.125 1.00 38.72 498 PHE A O 1
ATOM 3595 N N . GLY A 1 499 ? -16.602 -24.942 21.478 1.00 25.84 499 GLY A N 1
ATOM 3596 C CA . GLY A 1 499 ? -16.948 -26.075 22.349 1.00 25.84 499 GLY A CA 1
ATOM 3597 C C . GLY A 1 499 ? -15.995 -27.275 22.337 1.00 25.84 499 GLY A C 1
ATOM 3598 O O . GLY A 1 499 ? -16.201 -28.214 23.109 1.00 25.84 499 GLY A O 1
ATOM 3599 N N . ARG A 1 500 ? -14.953 -27.314 21.495 1.00 25.59 500 ARG A N 1
ATOM 3600 C CA . ARG A 1 500 ? -14.006 -28.441 21.530 1.00 25.59 500 ARG A CA 1
ATOM 3601 C C . ARG A 1 500 ? -12.903 -28.174 22.546 1.00 25.59 500 ARG A C 1
ATOM 3603 O O . ARG A 1 500 ? -12.012 -27.366 22.309 1.00 25.59 500 ARG A O 1
ATOM 3610 N N . ARG A 1 501 ? -12.946 -28.925 23.656 1.00 27.61 501 ARG A N 1
ATOM 3611 C CA . ARG A 1 501 ? -11.775 -29.199 24.501 1.00 27.61 501 ARG A CA 1
ATOM 3612 C C . ARG A 1 501 ? -10.572 -29.416 23.586 1.00 27.61 501 ARG A C 1
ATOM 3614 O O . ARG A 1 501 ? -10.625 -30.291 22.720 1.00 27.61 501 ARG A O 1
ATOM 3621 N N . VAL A 1 502 ? -9.510 -28.640 23.800 1.00 26.23 502 VAL A N 1
ATOM 3622 C CA . VAL A 1 502 ? -8.171 -28.960 23.297 1.00 26.23 502 VAL A CA 1
ATOM 3623 C C . VAL A 1 502 ? -7.963 -30.457 23.549 1.00 26.23 502 VAL A C 1
ATOM 3625 O O . VAL A 1 502 ? -8.112 -30.877 24.703 1.00 26.23 502 VAL A O 1
ATOM 3628 N N . PRO A 1 503 ? -7.720 -31.291 22.520 1.00 26.72 503 PRO A N 1
ATOM 3629 C CA . PRO A 1 503 ? -7.422 -32.686 22.772 1.00 26.72 503 PRO A CA 1
ATOM 3630 C C . PRO A 1 503 ? -6.209 -32.705 23.695 1.00 26.72 503 PRO A C 1
ATOM 3632 O O . PRO A 1 503 ? -5.187 -32.081 23.398 1.00 26.72 503 PRO A O 1
ATOM 3635 N N . ALA A 1 504 ? -6.361 -33.352 24.854 1.00 29.67 504 ALA A N 1
ATOM 3636 C CA . ALA A 1 504 ? -5.252 -33.578 25.761 1.00 29.67 504 ALA A CA 1
ATOM 3637 C C . ALA A 1 504 ? -4.080 -34.106 24.929 1.00 29.67 504 ALA A C 1
ATOM 3639 O O . ALA A 1 504 ? -4.267 -35.024 24.126 1.00 29.67 504 ALA A O 1
ATOM 3640 N N . ARG A 1 505 ? -2.907 -33.475 25.080 1.00 28.48 505 ARG A N 1
ATOM 3641 C CA . ARG A 1 505 ? -1.660 -33.905 24.439 1.00 28.48 505 ARG A CA 1
ATOM 3642 C C . ARG A 1 505 ? -1.597 -35.437 24.517 1.00 28.48 505 ARG A C 1
ATOM 3644 O O . ARG A 1 505 ? -1.661 -35.950 25.639 1.00 28.48 505 ARG A O 1
ATOM 3651 N N . PRO A 1 506 ? -1.507 -36.172 23.394 1.00 30.95 506 PRO A N 1
ATOM 3652 C CA . PRO A 1 506 ? -1.308 -37.608 23.475 1.00 30.95 506 PRO A CA 1
ATOM 3653 C C . PRO A 1 506 ? -0.039 -37.865 24.303 1.00 30.95 506 PRO A C 1
ATOM 3655 O O . PRO A 1 506 ? 0.939 -37.118 24.162 1.00 30.95 506 PRO A O 1
ATOM 3658 N N . PRO A 1 507 ? -0.051 -38.852 25.215 1.00 34.94 507 PRO A N 1
ATOM 3659 C CA . PRO A 1 507 ? 1.126 -39.174 26.005 1.00 34.94 507 PRO A CA 1
ATOM 3660 C C . PRO A 1 507 ? 2.278 -39.493 25.054 1.00 34.94 507 PRO A C 1
ATOM 3662 O O . PRO A 1 507 ? 2.132 -40.308 24.146 1.00 34.94 507 PRO A O 1
ATOM 3665 N N . VAL A 1 508 ? 3.416 -38.829 25.259 1.00 34.09 508 VAL A N 1
ATOM 3666 C CA . VAL A 1 508 ? 4.653 -39.132 24.535 1.00 34.09 508 VAL A CA 1
ATOM 3667 C C . VAL A 1 508 ? 5.055 -40.564 24.906 1.00 34.09 508 VAL A C 1
ATOM 3669 O O . VAL A 1 508 ? 5.332 -40.814 26.085 1.00 34.09 508 VAL A O 1
ATOM 3672 N N . PRO A 1 509 ? 5.087 -41.518 23.958 1.00 30.84 509 PRO A N 1
ATOM 3673 C CA . PRO A 1 509 ? 5.570 -42.860 24.241 1.00 30.84 509 PRO A CA 1
ATOM 3674 C C . PRO A 1 509 ? 7.049 -42.777 24.640 1.00 30.84 509 PRO A C 1
ATOM 3676 O O . PRO A 1 509 ? 7.851 -42.195 23.914 1.00 30.84 509 PRO A O 1
ATOM 3679 N N . GLY A 1 510 ? 7.414 -43.337 25.797 1.00 38.44 510 GLY A N 1
ATOM 3680 C CA . GLY A 1 510 ? 8.822 -43.562 26.155 1.00 38.44 510 GLY A CA 1
ATOM 3681 C C . GLY A 1 510 ? 9.422 -42.718 27.285 1.00 38.44 510 GLY A C 1
ATOM 3682 O O . GLY A 1 510 ? 10.623 -42.819 27.512 1.00 38.44 510 GLY A O 1
ATOM 3683 N N . ARG A 1 511 ? 8.648 -41.934 28.049 1.00 33.69 511 ARG A N 1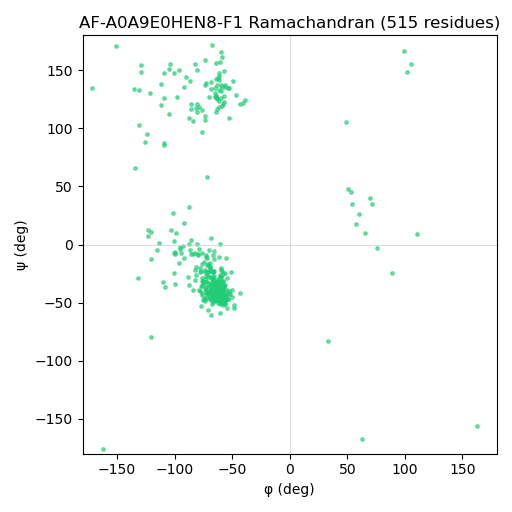
ATOM 3684 C CA . ARG A 1 511 ? 9.137 -41.365 29.324 1.00 33.69 511 ARG A CA 1
ATOM 3685 C C . ARG A 1 511 ? 8.460 -42.021 30.522 1.00 33.69 511 ARG A C 1
ATOM 3687 O O . ARG A 1 511 ? 7.475 -41.519 31.056 1.00 33.69 511 ARG A O 1
ATOM 3694 N N . SER A 1 512 ? 9.021 -43.145 30.960 1.00 33.41 512 SER A N 1
ATOM 3695 C CA . SER A 1 512 ? 8.828 -43.644 32.320 1.00 33.41 512 SER A CA 1
ATOM 3696 C C . SER A 1 512 ? 9.309 -42.578 33.309 1.00 33.41 512 SER A C 1
ATOM 3698 O O . SER A 1 512 ? 10.477 -42.188 33.279 1.00 33.41 512 SER A O 1
ATOM 3700 N N . ARG A 1 513 ? 8.412 -42.084 34.171 1.00 35.34 513 ARG A N 1
ATOM 3701 C CA . ARG A 1 513 ? 8.804 -41.301 35.352 1.00 35.34 513 ARG A CA 1
ATOM 3702 C C . ARG A 1 513 ? 9.718 -42.165 36.232 1.00 35.34 513 ARG A C 1
ATOM 3704 O O . ARG A 1 513 ? 9.378 -43.335 36.427 1.00 35.34 513 ARG A O 1
ATOM 3711 N N . PRO A 1 514 ? 10.814 -41.626 36.789 1.00 35.59 514 PRO A N 1
ATOM 3712 C CA . PRO A 1 514 ? 11.501 -42.313 37.867 1.00 35.59 514 PRO A CA 1
ATOM 3713 C C . PRO A 1 514 ? 10.537 -42.391 39.058 1.00 35.59 514 PRO A C 1
ATOM 3715 O O . PRO A 1 514 ? 9.912 -41.398 39.436 1.00 35.59 514 PRO A O 1
ATOM 3718 N N . ARG A 1 515 ? 10.351 -43.606 39.575 1.00 40.97 515 ARG A N 1
ATOM 3719 C CA . ARG A 1 515 ? 9.826 -43.816 40.921 1.00 40.97 515 ARG A CA 1
ATOM 3720 C C . ARG A 1 515 ? 10.998 -43.584 41.856 1.00 40.97 515 ARG A C 1
ATOM 3722 O O . ARG A 1 515 ? 11.955 -44.345 41.771 1.00 40.97 515 ARG A O 1
ATOM 3729 N N . ASP A 1 516 ? 10.884 -42.594 42.721 1.00 39.78 516 ASP A N 1
ATOM 3730 C CA . ASP A 1 516 ? 11.621 -42.594 43.977 1.00 39.78 516 ASP A CA 1
ATOM 3731 C C . ASP A 1 516 ? 10.622 -42.828 45.123 1.00 39.78 516 ASP A C 1
ATOM 3733 O O . ASP A 1 516 ? 9.439 -42.505 44.951 1.00 39.78 516 ASP A O 1
ATOM 3737 N N . PRO A 1 517 ? 11.068 -43.499 46.201 1.00 46.66 517 PRO A N 1
ATOM 3738 C CA . PRO A 1 517 ? 10.225 -44.046 47.266 1.00 46.66 517 PRO A CA 1
ATOM 3739 C C . PRO A 1 517 ? 9.432 -43.011 48.067 1.00 46.66 517 PRO A C 1
ATOM 3741 O O . PRO A 1 517 ? 9.924 -41.873 48.244 1.00 46.66 517 PRO A O 1
#

Mean predicted aligned error: 13.24 Å

Solvent-accessible surface area (backbone atoms only — not comparable to full-atom values): 27602 Å² total; per-residue (Å²): 129,61,68,62,47,53,24,39,52,48,22,51,50,31,53,48,59,45,42,60,80,46,51,83,60,29,48,42,24,52,53,28,46,54,52,48,50,53,44,56,68,72,36,91,46,56,67,56,25,35,50,63,40,19,69,53,37,56,34,57,47,16,44,50,48,24,47,38,50,53,52,21,51,53,23,35,72,27,67,30,36,37,44,22,51,17,31,45,42,33,44,52,23,54,67,67,33,70,35,74,86,45,35,64,60,24,46,51,52,8,48,62,67,13,43,70,28,46,52,49,38,52,51,50,56,47,24,64,50,50,45,45,27,26,33,38,31,59,75,50,47,82,55,88,61,42,52,57,55,23,50,54,54,47,65,70,33,55,68,48,43,34,52,44,68,72,39,70,92,75,46,63,38,56,21,40,29,55,50,49,63,35,57,53,36,37,70,40,46,90,40,63,72,67,15,38,47,46,53,14,43,52,34,36,76,67,53,64,77,69,72,91,58,79,74,80,89,70,71,58,26,66,60,52,44,53,51,46,53,49,51,54,50,51,50,61,72,43,54,88,74,57,77,48,33,78,56,91,64,79,84,73,37,26,65,56,54,48,58,71,46,44,62,47,46,62,58,82,70,84,51,59,37,54,44,33,31,18,51,33,34,43,56,46,66,67,52,56,78,88,39,75,35,30,40,38,35,52,20,53,35,46,69,66,31,35,60,19,44,37,63,36,22,42,57,49,28,51,30,49,50,49,40,56,50,26,72,77,34,78,38,71,62,65,38,49,52,29,50,50,50,51,56,58,64,69,74,48,47,38,57,59,49,41,52,52,53,53,49,53,51,51,48,52,53,52,25,50,55,40,29,53,46,37,44,54,52,27,43,40,31,37,48,46,36,20,38,55,41,47,67,38,87,88,32,57,65,44,38,69,60,25,46,62,52,27,39,43,33,77,42,89,63,70,66,56,56,72,31,68,66,47,41,46,49,47,36,42,49,37,52,69,93,89,61,50,74,68,48,50,76,67,30,46,54,52,35,50,47,33,49,55,30,47,72,59,65,74,58,92,72,53,48,45,63,55,51,50,47,54,54,48,58,66,54,70,76,62,92,70,88,77,83,77,78,72,61,62,95,86,40,79,64,58,78,67,78,81,65,68,72,77,75,73,77,75,80,73,88,86,73,81,74,85,85,76,137

Radius of gyration: 28.64 Å; Cα contacts (8 Å, |Δi|>4): 623; chains: 1; bounding box: 64×69×85 Å

Sequence (517 aa):
MHPALRDHRRYLAALTAAAAGEPLTHANQLAALAREAAVAAAAADPAACRAASGDLFEYARGAWLDRLLAHARIATAMDDPWTTQAMALELEAALAARDHRDWGEQLARGSAAGAPWHDRATVARAAPGAVFAAAMTLGWDRRAGARAEAVDALAAQVAAWAEVQRLPATGDVTRWARLFARPRYALGWPWLEGGLGAAAAIVAAVVSPPPALAPVEVGSASMTLAAMEEQARRWRAGLAEARPGPVAGDEPTAAGLRAAYAPLATLPGDDPVVSALRAAAQAMLAEGGDVETAQGLLAVWTERDLLADLAAAPVRADAHATLARTAVWPDPIRAAGARALLADLSGVRTGCEVDLVSMFHGACARHEATWTRVFADGALAPIAAACLAGCEPAAAGGAAAAWPLARALVGADPGYLDWPLCAEVVAAMARPATEGAALGEFGHAIAGDARAWFAVTGRAAVGPADVREALRASWGQVAVAIPGALRLWGQVMPASAFGRRVPARPPVPGRSRPRDP

Secondary structure (DSSP, 8-state):
--HHHHHHHHHHHHHHHHHTTSTTTTHHHHHHHHHHHHHHHH-SSHHHHHHHHTTTHHHHHHHHHHHHHHHHHHHHHTT-HHHHHHHHHHHHHHHH--SHHHHHHHHHHHHHHHHHHHHHHHHHHHHHHHHHHHHHHHHH--STTHHHHHHHHHHTTHHHHHHHHHS-SS-HHHHHHHHHTSHHHHTT-S--THHHHHHHHHHHHHHPSPPP--------HHHHHHHHHHHHHHHHHHTTTPPPPPP-SSPPBHHHHHHHHHHHHT--S--HHHHHHHHHHHHHHHTTTT--BHHHHHHHHHHTTHHHHHHHHHHHHHHHHHHHHHHHS--HHHHHHHHHHHHHTTS--SHHHHHHHHHHHHHHHHHHHHHHHHIIIIISHHHHHHHHHTTSGGGHHHHHHHHHHHHHHH-S-GGGGGSHHHHHHHHHHTS-TT-GGGGHHHHHHHHHHHHHHHHHH--S---HHHHHHHHHHHHTTS--PPPS--EETTEE--GGGG-------PPPTT-PPPP--

pLDDT: mean 72.96, std 22.6, range [24.88, 98.44]